Protein AF-A0A5B8M4Q3-F1 (afdb_monomer_lite)

pLDDT: mean 80.79, std 24.82, range [22.48, 98.88]

Secondary structure (DSSP, 8-state):
---EE-TTS--EE-SEEEEGGGBSTTSB--HHHHHHHHHHHHHTT--EEE--TTSTTHHHHHHHHTTT-GGGSEEEEEE-S--SS-TTSSSS-HHHHHHHHHHHHHHHT-S-EEEEEESS--TTS-HHHHHHHHHHHHHTTSEEEEEEES--HHHHHHHHHHHHHHTPPPP-EEE-B-BTTB-GGGGTHHHHHHHTT-EEEEB-TTGGGGGGTTS-TTS----GGGGT-GGGG-HHHHHHHHHHHHHHHHTTS-HHHHHHHHHHHSTT--EEEE--SSHHHHHHHHHGGG----HHHHHHHHHHS-TT-BSS--TTS-----TTTS---HHHHHHHHHTS------------------------------------------------------PPP--------PPPP------S-----------SSPPHHHHHHHHHS---EEEEE---TTSPPEEEEE--B--TTS-EEEEEETTSHHHHHHHHHSEEEEEEE-SSS--EEEEEEEEEEEEEEPPHHHHHHHHHHHS-HHHHHHHHHHHTTEEEEEEEEEEEEEEE----

Foldseek 3Di:
DDWDDQFPLNDTFAQAEAEQLQCAPVHAVDLVQLLVLVVVCVVLVGQEYEEEPPSHLSLLSQLVSCVPPVVSHQYEYEFADDDPDDPLCGALALSNLVVRLVVSCVSSVHQAHAEYEHAFHDPVDDLLRSQVSVQVCCVVRRYSAYAYELDDLVVLVVQQVSCVVVVTGHHQEYEYEDWLQAQQCLVGVLVSCVVVRHAYEYEPLCVLVLLQVQLAPPDDHPRPCVVVWCVSVQVLSNVLSVLLQVLQVVVVHGSLLVSSQLQSVPPSHNHYHDHDRGSVSSVNNSVSSPDHDDPVSVVSSCVSPNHNGHSDDIPPRHDPPPPVPPPPCPVVVVVVVVVVDPDDPPDDDDDDDDDDDDDDDDDDDDDDDDDDDDDDDDDDDDDDDDDDDDDDDDDDDDDDDDDDDDDDDDDDDDDPDDPDPPPPPPDQWDDPVRLQVQLQAWFFKWKWFDPDDVDHTDTDTFFWHHDPPDWIKGWAACPDPVNVRLVVRQKIKIKTADPPPRQKIKIFIFGKDWPFWDDLVNQLRRCVNPHDPVCSVVSSVVRGRIIMMTGDTDDMTMGGNDDD

Structure (mmCIF, N/CA/C/O backbone):
data_AF-A0A5B8M4Q3-F1
#
_entry.id   AF-A0A5B8M4Q3-F1
#
loop_
_atom_site.group_PDB
_atom_site.id
_atom_site.type_symbol
_atom_site.label_atom_id
_atom_site.label_alt_id
_atom_site.label_comp_id
_atom_site.label_asym_id
_atom_site.label_entity_id
_atom_site.label_seq_id
_atom_site.pdbx_PDB_ins_code
_atom_site.Cartn_x
_atom_site.Cartn_y
_atom_site.Cartn_z
_atom_site.occupancy
_atom_site.B_iso_or_equiv
_atom_site.auth_seq_id
_atom_site.auth_comp_id
_atom_site.auth_asym_id
_atom_site.auth_atom_id
_atom_site.pdbx_PDB_model_num
ATOM 1 N N . MET A 1 1 ? -19.819 -4.161 -12.638 1.00 85.31 1 MET A N 1
ATOM 2 C CA . MET A 1 1 ? -18.685 -4.210 -11.690 1.00 85.31 1 MET A CA 1
ATOM 3 C C . MET A 1 1 ? -18.584 -5.603 -11.070 1.00 85.31 1 MET A C 1
ATOM 5 O O . MET A 1 1 ? -19.581 -6.086 -10.543 1.00 85.31 1 MET A O 1
ATOM 9 N N . HIS A 1 2 ? -17.414 -6.249 -11.128 1.00 87.12 2 HIS A N 1
ATOM 10 C CA . HIS A 1 2 ? -17.162 -7.549 -10.484 1.00 87.12 2 HIS A CA 1
ATOM 11 C C . HIS A 1 2 ? -16.499 -7.357 -9.116 1.00 87.12 2 HIS A C 1
ATOM 13 O O . HIS A 1 2 ? -15.318 -7.030 -9.044 1.00 87.12 2 HIS A O 1
ATOM 19 N N . TYR A 1 3 ? -17.250 -7.545 -8.030 1.00 96.19 3 TYR A N 1
ATOM 20 C CA . TYR A 1 3 ? -16.726 -7.368 -6.673 1.00 96.19 3 TYR A CA 1
ATOM 21 C C . TYR A 1 3 ? -15.732 -8.469 -6.278 1.00 96.19 3 TYR A C 1
ATOM 23 O O . TYR A 1 3 ? -15.849 -9.619 -6.704 1.00 96.19 3 TYR A O 1
ATOM 31 N N . ARG A 1 4 ? -14.753 -8.101 -5.445 1.00 95.81 4 ARG A N 1
ATOM 32 C CA . ARG A 1 4 ? -13.700 -8.980 -4.926 1.00 95.81 4 ARG A CA 1
ATOM 33 C C . ARG A 1 4 ? -13.726 -8.983 -3.394 1.00 95.81 4 ARG A C 1
ATOM 35 O O . ARG A 1 4 ? -13.969 -7.937 -2.791 1.00 95.81 4 ARG A O 1
ATOM 42 N N . PRO A 1 5 ? -13.431 -10.114 -2.735 1.00 97.38 5 PRO A N 1
ATOM 43 C CA . PRO A 1 5 ? -13.309 -10.139 -1.285 1.00 97.38 5 PRO A CA 1
ATOM 44 C C . PRO A 1 5 ? -12.093 -9.320 -0.832 1.00 97.38 5 PRO A C 1
ATOM 46 O O . PRO A 1 5 ? -10.983 -9.499 -1.336 1.00 97.38 5 PRO A O 1
ATOM 49 N N . LEU A 1 6 ? -12.283 -8.452 0.162 1.00 98.06 6 LEU A N 1
ATOM 50 C CA . LEU A 1 6 ? -11.214 -7.696 0.806 1.00 98.06 6 LEU A CA 1
ATOM 51 C C . LEU A 1 6 ? -10.416 -8.615 1.732 1.00 98.06 6 LEU A C 1
ATOM 53 O O . LEU A 1 6 ? -10.691 -8.728 2.931 1.00 98.06 6 LEU A O 1
ATOM 57 N N . GLY A 1 7 ? -9.460 -9.336 1.147 1.00 95.81 7 GLY A N 1
ATOM 58 C CA . GLY A 1 7 ? -8.745 -10.411 1.826 1.00 95.81 7 GLY A CA 1
ATOM 59 C C . GLY A 1 7 ? -9.714 -11.460 2.370 1.00 95.81 7 GLY A C 1
ATOM 60 O O . GLY A 1 7 ? -10.680 -11.850 1.718 1.00 95.81 7 GLY A O 1
ATOM 61 N N . ARG A 1 8 ? -9.489 -11.898 3.610 1.00 96.38 8 ARG A N 1
ATOM 62 C CA . ARG A 1 8 ? -10.363 -12.849 4.320 1.00 96.38 8 ARG A CA 1
ATOM 63 C C . ARG A 1 8 ? -11.322 -12.184 5.314 1.00 96.38 8 ARG A C 1
ATOM 65 O O . ARG A 1 8 ? -11.705 -12.812 6.296 1.00 96.38 8 ARG A O 1
ATOM 72 N N . THR A 1 9 ? -11.693 -10.923 5.087 1.00 97.12 9 THR A N 1
ATOM 73 C CA . THR A 1 9 ? -12.632 -10.189 5.962 1.00 97.12 9 THR A CA 1
ATOM 74 C C . THR A 1 9 ? -14.098 -10.560 5.733 1.00 97.12 9 THR A C 1
ATOM 76 O O . THR A 1 9 ? -14.918 -10.362 6.622 1.00 97.12 9 THR A O 1
ATOM 79 N N . GLY A 1 10 ? -14.437 -11.077 4.546 1.00 96.69 10 GLY A N 1
ATOM 80 C CA . GLY A 1 10 ? -15.822 -11.280 4.106 1.00 96.69 10 GLY A CA 1
ATOM 81 C C . GLY A 1 10 ? -16.472 -10.039 3.478 1.00 96.69 10 GLY A C 1
ATOM 82 O O . GLY A 1 10 ? -17.532 -10.164 2.871 1.00 96.69 10 GLY A O 1
ATOM 83 N N . ILE A 1 11 ? -15.827 -8.869 3.556 1.00 98.19 11 ILE A N 1
ATOM 84 C CA . ILE A 1 11 ? -16.277 -7.632 2.907 1.00 98.19 11 ILE A CA 1
ATOM 85 C C . ILE A 1 11 ? -16.018 -7.741 1.398 1.00 98.19 11 ILE A C 1
ATOM 87 O O . ILE A 1 11 ? -14.937 -8.166 0.993 1.00 98.19 11 ILE A O 1
ATOM 91 N N . GLN A 1 12 ? -16.989 -7.359 0.568 1.00 98.25 12 GLN A N 1
ATOM 92 C CA . GLN A 1 12 ? -16.860 -7.326 -0.894 1.00 98.25 12 GLN A CA 1
ATOM 93 C C . GLN A 1 12 ? -16.608 -5.891 -1.362 1.00 98.25 12 GLN A C 1
ATOM 95 O O . GLN A 1 12 ? -17.377 -4.993 -1.024 1.00 98.25 12 GLN A O 1
ATOM 100 N N . VAL A 1 13 ? -15.552 -5.675 -2.143 1.00 98.56 13 VAL A N 1
ATOM 101 C CA . VAL A 1 13 ? -15.142 -4.352 -2.636 1.00 98.56 13 VAL A CA 1
ATOM 102 C C . VAL A 1 13 ? -15.021 -4.326 -4.154 1.00 98.56 13 VAL A C 1
ATOM 104 O O . VAL A 1 13 ? -14.720 -5.339 -4.787 1.00 98.56 13 VAL A O 1
ATOM 107 N N . SER A 1 14 ? -15.270 -3.167 -4.754 1.00 98.12 14 SER A N 1
ATOM 108 C CA . SER A 1 14 ? -15.066 -2.941 -6.181 1.00 98.12 14 SER A CA 1
ATOM 109 C C . SER A 1 14 ? -13.566 -2.985 -6.541 1.00 98.12 14 SER A C 1
ATOM 111 O O . SER A 1 14 ? -12.726 -2.545 -5.746 1.00 98.12 14 SER A O 1
ATOM 113 N N . PRO A 1 15 ? -13.194 -3.483 -7.741 1.00 96.38 15 PRO A N 1
ATOM 114 C CA . PRO A 1 15 ? -11.803 -3.506 -8.199 1.00 96.38 15 PRO A CA 1
ATOM 115 C C . PRO A 1 15 ? -11.189 -2.110 -8.264 1.00 96.38 15 PRO A C 1
ATOM 117 O O . PRO A 1 15 ? -10.016 -1.946 -7.965 1.00 96.38 15 PRO A O 1
ATOM 120 N N . PHE A 1 16 ? -11.984 -1.087 -8.572 1.00 97.94 16 PHE A N 1
ATOM 121 C CA . PHE A 1 16 ? -11.589 0.301 -8.369 1.00 97.94 16 PHE A CA 1
ATOM 122 C C . PHE A 1 16 ? -12.276 0.875 -7.141 1.00 97.94 16 PHE A C 1
ATOM 124 O O . PHE A 1 16 ? -13.487 0.733 -6.968 1.00 97.94 16 PHE A O 1
ATOM 131 N N . ALA A 1 17 ? -11.494 1.538 -6.303 1.00 98.19 17 ALA A N 1
ATOM 132 C CA . ALA A 1 17 ? -11.962 2.267 -5.140 1.00 98.19 17 ALA A CA 1
ATOM 133 C C . ALA A 1 17 ? -11.756 3.766 -5.355 1.00 98.19 17 ALA A C 1
ATOM 135 O O . ALA A 1 17 ? -10.753 4.194 -5.928 1.00 98.19 17 ALA A O 1
ATOM 136 N N . LEU A 1 18 ? -12.696 4.574 -4.878 1.00 98.44 18 LEU A N 1
ATOM 137 C CA . LEU A 1 18 ? -12.624 6.024 -4.986 1.00 98.44 18 LEU A CA 1
ATOM 138 C C . LEU A 1 18 ? -11.700 6.582 -3.896 1.00 98.44 18 LEU A C 1
ATOM 140 O O . LEU A 1 18 ? -12.067 6.666 -2.725 1.00 98.44 18 LEU A O 1
ATOM 144 N N . GLY A 1 19 ? -10.489 6.969 -4.289 1.00 97.69 19 GLY A N 1
ATOM 145 C CA . GLY A 1 19 ? -9.523 7.657 -3.442 1.00 97.69 19 GLY A CA 1
ATOM 146 C C . GLY A 1 19 ? -9.844 9.148 -3.334 1.00 97.69 19 GLY A C 1
ATOM 147 O O . GLY A 1 19 ? -9.638 9.920 -4.271 1.00 97.69 19 GLY A O 1
ATOM 148 N N . ALA A 1 20 ? -10.281 9.583 -2.158 1.00 96.56 20 ALA A N 1
ATOM 149 C CA . ALA A 1 20 ? -10.823 10.919 -1.930 1.00 96.56 20 ALA A CA 1
ATOM 150 C C . ALA A 1 20 ? -9.780 11.977 -1.539 1.00 96.56 20 ALA A C 1
ATOM 152 O O . ALA A 1 20 ? -10.148 13.093 -1.183 1.00 96.56 20 ALA A O 1
ATOM 153 N N . MET A 1 21 ? -8.474 11.689 -1.638 1.00 93.94 21 MET A N 1
ATOM 154 C CA . MET A 1 21 ? -7.417 12.683 -1.372 1.00 93.94 21 MET A CA 1
ATOM 155 C C . MET A 1 21 ? -7.628 13.975 -2.183 1.00 93.94 21 MET A C 1
ATOM 157 O O . MET A 1 21 ? -7.319 15.073 -1.718 1.00 93.94 21 MET A O 1
ATOM 161 N N . MET A 1 22 ? -8.138 13.840 -3.412 1.00 92.31 22 MET A N 1
ATOM 162 C CA . MET A 1 22 ? -8.421 14.966 -4.298 1.00 92.31 22 MET A CA 1
ATOM 163 C C . MET A 1 22 ? -9.731 15.686 -3.993 1.00 92.31 22 MET A C 1
ATOM 165 O O . MET A 1 22 ? -9.901 16.779 -4.508 1.00 92.31 22 MET A O 1
ATOM 169 N N . PHE A 1 23 ? -10.607 15.157 -3.145 1.00 95.19 23 PHE A N 1
ATOM 170 C CA . PHE A 1 23 ? -11.773 15.881 -2.637 1.00 95.19 23 PHE A CA 1
ATOM 171 C C . PHE A 1 23 ? -11.344 16.640 -1.393 1.00 95.19 23 PHE A C 1
ATOM 173 O O . PHE A 1 23 ? -11.530 16.177 -0.279 1.00 95.19 23 PHE A O 1
ATOM 180 N N . SER A 1 24 ? -10.616 17.728 -1.591 1.00 91.62 24 SER A N 1
ATOM 181 C CA . SER A 1 24 ? -10.100 18.566 -0.517 1.00 91.62 24 SER A CA 1
ATOM 182 C C . SER A 1 24 ? -9.709 19.930 -1.071 1.00 91.62 24 SER A C 1
ATOM 184 O O . SER A 1 24 ? -9.522 20.111 -2.275 1.00 91.62 24 SER A O 1
ATOM 186 N N . SER A 1 25 ? -9.468 20.871 -0.170 1.00 87.31 25 SER A N 1
ATOM 187 C CA . SER A 1 25 ? -8.842 22.177 -0.400 1.00 87.31 25 SER A CA 1
ATOM 188 C C . SER A 1 25 ? -7.527 22.135 -1.194 1.00 87.31 25 SER A C 1
ATOM 190 O O . SER A 1 25 ? -7.141 23.142 -1.788 1.00 87.31 25 SER A O 1
ATOM 192 N N . PHE A 1 26 ? -6.839 20.990 -1.266 1.00 83.31 26 PHE A N 1
ATOM 193 C CA . PHE A 1 26 ? -5.635 20.821 -2.091 1.00 83.31 26 PHE A CA 1
ATOM 194 C C . PHE A 1 26 ? -5.921 20.317 -3.520 1.00 83.31 26 PHE A C 1
ATOM 196 O O . PHE A 1 26 ? -5.015 20.307 -4.361 1.00 83.31 26 PHE A O 1
ATOM 203 N N . GLY A 1 27 ? -7.149 19.874 -3.797 1.00 87.56 27 GLY A N 1
ATOM 204 C CA . GLY A 1 27 ? -7.602 19.314 -5.069 1.00 87.56 27 GLY A CA 1
ATOM 205 C C . GLY A 1 27 ? -8.865 20.011 -5.574 1.00 87.56 27 GLY A C 1
ATOM 206 O O . GLY A 1 27 ? -8.798 21.152 -6.027 1.00 87.56 27 GLY A O 1
ATOM 207 N N . ASN A 1 28 ? -9.982 19.291 -5.549 1.00 90.50 28 ASN A N 1
ATOM 208 C CA . ASN A 1 28 ? -11.327 19.779 -5.793 1.00 90.50 28 ASN A CA 1
ATOM 209 C C . ASN A 1 28 ? -12.022 20.055 -4.452 1.00 90.50 28 ASN A C 1
ATOM 211 O O . ASN A 1 28 ? -12.297 19.132 -3.685 1.00 90.50 28 ASN A O 1
ATOM 215 N N . SER A 1 29 ? -12.288 21.331 -4.188 1.00 92.38 29 SER A N 1
ATOM 216 C CA . SER A 1 29 ? -12.971 21.809 -2.986 1.00 92.38 29 SER A CA 1
ATOM 217 C C . SER A 1 29 ? -14.429 22.211 -3.237 1.00 92.38 29 SER A C 1
ATOM 219 O O . SER A 1 29 ? -15.058 22.784 -2.350 1.00 92.38 29 SER A O 1
ATOM 221 N N . ASP A 1 30 ? -14.965 21.975 -4.439 1.00 96.56 30 ASP A N 1
ATOM 222 C CA . ASP A 1 30 ? -16.372 22.222 -4.760 1.00 96.56 30 ASP A CA 1
ATOM 223 C C . ASP A 1 30 ? -17.224 21.061 -4.229 1.00 96.56 30 ASP A C 1
ATOM 225 O O . ASP A 1 30 ? -17.175 19.939 -4.735 1.00 96.56 30 ASP A O 1
ATOM 229 N N . GLN A 1 31 ? -18.011 21.327 -3.184 1.00 97.44 31 GLN A N 1
ATOM 230 C CA . GLN A 1 31 ? -18.857 20.309 -2.565 1.00 97.44 31 GLN A CA 1
ATOM 231 C C . GLN A 1 31 ? -19.912 19.750 -3.525 1.00 97.44 31 GLN A C 1
ATOM 233 O O . GLN A 1 31 ? -20.200 18.556 -3.457 1.00 97.44 31 GLN A O 1
ATOM 238 N N . ASP A 1 32 ? -20.494 20.573 -4.397 1.00 98.00 32 ASP A N 1
ATOM 239 C CA . ASP A 1 32 ? -21.552 20.120 -5.300 1.00 98.00 32 ASP A CA 1
ATOM 240 C C . ASP A 1 32 ? -20.970 19.235 -6.403 1.00 98.00 32 ASP A C 1
ATOM 242 O O . ASP A 1 32 ? -21.596 18.251 -6.802 1.00 98.00 32 ASP A O 1
ATOM 246 N N . GLU A 1 33 ? -19.762 19.544 -6.884 1.00 97.69 33 GLU A N 1
ATOM 247 C CA . GLU A 1 33 ? -19.050 18.655 -7.805 1.00 97.69 33 GLU A CA 1
ATOM 248 C C . GLU A 1 33 ? -18.642 17.346 -7.127 1.00 97.69 33 GLU A C 1
ATOM 250 O O . GLU A 1 33 ? -18.892 16.281 -7.690 1.00 97.69 33 GLU A O 1
ATOM 255 N N . VAL A 1 34 ? -18.106 17.399 -5.903 1.00 97.75 34 VAL A N 1
ATOM 256 C CA . VAL A 1 34 ? -17.767 16.190 -5.137 1.00 97.75 34 VAL A CA 1
ATOM 257 C C . VAL A 1 34 ? -18.995 15.310 -4.906 1.00 97.75 34 VAL A C 1
ATOM 259 O O . VAL A 1 34 ? -18.900 14.102 -5.109 1.00 97.75 34 VAL A O 1
ATOM 262 N N . ASN A 1 35 ? -20.152 15.888 -4.562 1.00 98.19 35 ASN A N 1
ATOM 263 C CA . ASN A 1 35 ? -21.404 15.137 -4.430 1.00 98.19 35 ASN A CA 1
ATOM 264 C C . ASN A 1 35 ? -21.736 14.393 -5.731 1.00 98.19 35 ASN A C 1
ATOM 266 O O . ASN A 1 35 ? -21.883 13.175 -5.715 1.00 98.19 35 ASN A O 1
ATOM 270 N N . ARG A 1 36 ? -21.746 15.103 -6.871 1.00 98.25 36 ARG A N 1
ATOM 271 C CA . ARG A 1 36 ? -22.023 14.492 -8.182 1.00 98.25 36 ARG A CA 1
ATOM 272 C C . ARG A 1 36 ? -21.021 13.395 -8.536 1.00 98.25 36 ARG A C 1
ATOM 274 O O . ARG A 1 36 ? -21.410 12.380 -9.101 1.00 98.25 3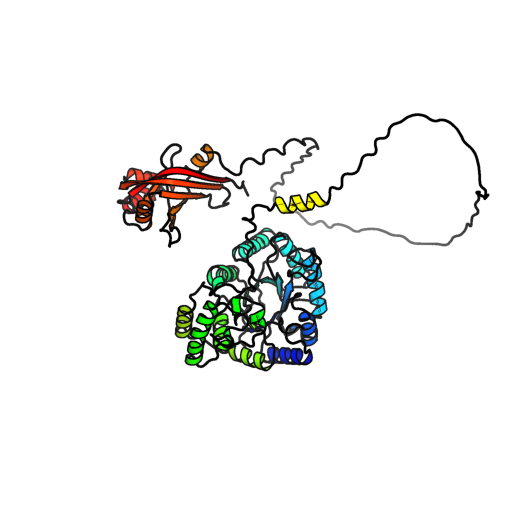6 ARG A O 1
ATOM 281 N N . MET A 1 37 ? -19.736 13.589 -8.240 1.00 98.44 37 MET A N 1
ATOM 282 C CA . MET A 1 37 ? -18.696 12.592 -8.511 1.00 98.44 37 MET A CA 1
ATOM 283 C C . MET A 1 37 ? -18.855 11.343 -7.636 1.00 98.44 37 MET A C 1
ATOM 285 O O . MET A 1 37 ? -18.668 10.231 -8.126 1.00 98.44 37 MET A O 1
ATOM 289 N N . VAL A 1 38 ? -19.216 11.503 -6.360 1.00 98.31 38 VAL A N 1
ATOM 290 C CA . VAL A 1 38 ? -19.520 10.375 -5.467 1.00 98.31 38 VAL A CA 1
ATOM 291 C C . VAL A 1 38 ? -20.762 9.628 -5.955 1.00 98.31 38 VAL A C 1
ATOM 293 O O . VAL A 1 38 ? -20.708 8.405 -6.074 1.00 98.31 38 VAL A O 1
ATOM 296 N N . ASP A 1 39 ? -21.830 10.343 -6.320 1.00 98.06 39 ASP A N 1
ATOM 297 C CA . ASP A 1 39 ? -23.043 9.744 -6.889 1.00 98.06 39 ASP A CA 1
ATOM 298 C C . ASP A 1 39 ? -22.719 8.936 -8.149 1.00 98.06 39 ASP A C 1
ATOM 300 O O . ASP A 1 39 ? -23.020 7.745 -8.220 1.00 98.06 39 ASP A O 1
ATOM 304 N N . ARG A 1 40 ? -21.999 9.545 -9.097 1.00 98.12 40 ARG A N 1
ATOM 305 C CA . ARG A 1 40 ? -21.590 8.903 -10.350 1.00 98.12 40 ARG A CA 1
ATOM 306 C C . ARG A 1 40 ? -20.739 7.650 -10.125 1.00 98.12 40 ARG A C 1
ATOM 308 O O . ARG A 1 40 ? -20.904 6.663 -10.845 1.00 98.12 40 ARG A O 1
ATOM 315 N N . ALA A 1 41 ? -19.822 7.680 -9.155 1.00 98.06 41 ALA A N 1
ATOM 316 C CA . ALA A 1 41 ? -18.989 6.532 -8.807 1.00 98.06 41 ALA A CA 1
ATOM 317 C C . ALA A 1 41 ? -19.834 5.373 -8.255 1.00 98.06 41 ALA A C 1
ATOM 319 O O . ALA A 1 41 ? -19.660 4.231 -8.688 1.00 98.06 41 ALA A O 1
ATOM 320 N N . ILE A 1 42 ? -20.779 5.666 -7.354 1.00 97.75 42 ILE A N 1
ATOM 321 C CA . ILE A 1 42 ? -21.696 4.664 -6.795 1.00 97.75 42 ILE A CA 1
ATOM 322 C C . ILE A 1 42 ? -22.612 4.098 -7.886 1.00 97.75 42 ILE A C 1
ATOM 324 O O . ILE A 1 42 ? -22.763 2.882 -7.986 1.00 97.75 42 ILE A O 1
ATOM 328 N N . GLU A 1 43 ? -23.156 4.946 -8.763 1.00 97.25 43 GLU A N 1
ATOM 329 C CA . GLU A 1 43 ? -23.955 4.527 -9.925 1.00 97.25 43 GLU A CA 1
ATOM 330 C C . GLU A 1 43 ? -23.174 3.607 -10.877 1.00 97.25 43 GLU A C 1
ATOM 332 O O . GLU A 1 43 ? -23.742 2.684 -11.459 1.00 97.25 43 GLU A O 1
ATOM 337 N N . ALA A 1 44 ? -21.858 3.807 -11.008 1.00 97.25 44 ALA A N 1
ATOM 338 C CA . ALA A 1 44 ? -20.975 2.924 -11.774 1.00 97.25 44 ALA A CA 1
ATOM 339 C C . ALA A 1 44 ? -20.673 1.585 -11.071 1.00 97.25 44 ALA A C 1
ATOM 341 O O . ALA A 1 44 ? -20.019 0.711 -11.644 1.00 97.25 44 ALA A O 1
ATOM 342 N N . GLY A 1 45 ? -21.119 1.413 -9.826 1.00 97.25 45 GLY A N 1
ATOM 343 C CA . GLY A 1 45 ? -20.892 0.225 -9.011 1.00 97.25 45 GLY A CA 1
ATOM 344 C C . GLY A 1 45 ? -19.641 0.280 -8.132 1.00 97.25 45 GLY A C 1
ATOM 345 O O . GLY A 1 45 ? -19.295 -0.748 -7.541 1.00 97.25 45 GLY A O 1
ATOM 346 N N . ILE A 1 46 ? -18.959 1.429 -8.009 1.00 98.12 46 ILE A N 1
ATOM 347 C CA . ILE A 1 46 ? -17.931 1.596 -6.971 1.00 98.12 46 ILE A CA 1
ATOM 348 C C . ILE A 1 46 ? -18.625 1.588 -5.615 1.00 98.12 46 ILE A C 1
ATOM 350 O O . ILE A 1 46 ? -19.455 2.443 -5.326 1.00 98.12 46 ILE A O 1
ATOM 354 N N . ASN A 1 47 ? -18.238 0.645 -4.762 1.00 98.12 47 ASN A N 1
ATOM 355 C CA . ASN A 1 47 ? -18.715 0.593 -3.385 1.00 98.12 47 ASN A CA 1
ATOM 356 C C . ASN A 1 47 ? -17.601 0.863 -2.374 1.00 98.12 47 ASN A C 1
ATOM 358 O O . ASN A 1 47 ? -17.879 0.863 -1.187 1.00 98.12 47 ASN A O 1
ATOM 362 N N . PHE A 1 48 ? -16.351 1.059 -2.797 1.00 98.69 48 PHE A N 1
ATOM 363 C CA . PHE A 1 48 ? -15.227 1.229 -1.882 1.00 98.69 48 PHE A CA 1
ATOM 364 C C . PHE A 1 48 ? -14.661 2.646 -1.962 1.00 98.69 48 PHE A C 1
ATOM 366 O O . PHE A 1 48 ? -14.222 3.075 -3.028 1.00 98.69 48 PHE A O 1
ATOM 373 N N . ILE A 1 49 ? -14.668 3.371 -0.841 1.00 98.75 49 ILE A N 1
ATOM 374 C CA . ILE A 1 49 ? -14.187 4.756 -0.748 1.00 98.75 49 ILE A CA 1
ATOM 375 C C . ILE A 1 49 ? -13.084 4.844 0.307 1.00 98.75 49 ILE A C 1
ATOM 377 O O . ILE A 1 49 ? -13.248 4.371 1.431 1.00 98.75 49 ILE A O 1
ATOM 381 N N . ASP A 1 50 ? -11.967 5.474 -0.050 1.00 98.75 50 ASP A N 1
ATOM 382 C CA . ASP A 1 50 ? -10.785 5.619 0.798 1.00 98.75 50 ASP A CA 1
ATOM 383 C C . ASP A 1 50 ? -10.435 7.101 1.018 1.00 98.75 50 ASP A C 1
ATOM 385 O O . ASP A 1 50 ? -10.304 7.883 0.076 1.00 98.75 50 ASP A O 1
ATOM 389 N N . THR A 1 51 ? -10.264 7.495 2.281 1.00 98.56 51 THR A N 1
ATOM 390 C CA . THR A 1 51 ? -9.822 8.839 2.691 1.00 98.56 51 THR A CA 1
ATOM 391 C C . THR A 1 51 ? -8.802 8.759 3.834 1.00 98.56 51 THR A C 1
ATOM 393 O O . THR A 1 51 ? -8.257 7.687 4.097 1.00 98.56 51 THR A O 1
ATOM 396 N N . ALA A 1 52 ? -8.443 9.876 4.465 1.00 98.38 52 ALA A N 1
ATOM 397 C CA . ALA A 1 52 ? -7.587 9.923 5.647 1.00 98.38 52 ALA A CA 1
ATOM 398 C C . ALA A 1 52 ? -7.790 11.224 6.433 1.00 98.38 52 ALA A C 1
ATOM 400 O O . ALA A 1 52 ? -8.052 12.275 5.845 1.00 98.38 52 ALA A O 1
ATOM 401 N N . ASP A 1 53 ? -7.505 11.178 7.733 1.00 96.75 53 ASP A N 1
ATOM 402 C CA . ASP A 1 53 ? -7.499 12.347 8.619 1.00 96.75 53 ASP A CA 1
ATOM 403 C C . ASP A 1 53 ? -6.550 13.472 8.156 1.00 96.75 53 ASP A C 1
ATOM 405 O O . ASP A 1 53 ? -6.790 14.653 8.397 1.00 96.75 53 ASP A O 1
ATOM 409 N N . ALA A 1 54 ? -5.476 13.104 7.460 1.00 95.62 54 ALA A N 1
ATOM 410 C CA . ALA A 1 54 ? -4.475 14.015 6.922 1.00 95.62 54 ALA A CA 1
ATOM 411 C C . ALA A 1 54 ? -4.814 14.590 5.537 1.00 95.62 54 ALA A C 1
ATOM 413 O O . ALA A 1 54 ? -4.026 15.373 5.002 1.00 95.62 54 ALA A O 1
ATOM 414 N N . TYR A 1 55 ? -5.940 14.218 4.922 1.00 95.00 55 TYR A N 1
ATOM 415 C CA . TYR A 1 55 ? -6.337 14.706 3.594 1.00 95.00 55 TYR A CA 1
ATOM 416 C C . TYR A 1 55 ? -7.154 16.001 3.669 1.00 95.00 55 TYR A C 1
ATOM 418 O O . TYR A 1 55 ? -8.217 16.114 3.063 1.00 95.00 55 TYR A O 1
ATOM 426 N N . GLY A 1 56 ? -6.648 16.996 4.402 1.00 91.94 56 GLY A N 1
ATOM 427 C CA . GLY A 1 56 ? -7.330 18.281 4.572 1.00 91.94 56 GLY A CA 1
ATOM 428 C C . GLY A 1 56 ? -8.758 18.099 5.094 1.00 91.94 56 GLY A C 1
ATOM 429 O O . GLY A 1 56 ? -8.976 17.467 6.121 1.00 91.94 56 GLY A O 1
ATOM 430 N N . ASP A 1 57 ? -9.724 18.637 4.359 1.00 95.56 57 ASP A N 1
ATOM 431 C CA . ASP A 1 57 ? -11.167 18.601 4.616 1.00 95.56 57 ASP A CA 1
ATOM 432 C C . ASP A 1 57 ? -11.907 17.439 3.917 1.00 95.56 57 ASP A C 1
ATOM 434 O O . ASP A 1 57 ? -13.138 17.399 3.912 1.00 95.56 57 ASP A O 1
ATOM 438 N N . SER A 1 58 ? -11.183 16.452 3.373 1.00 97.31 58 SER A N 1
ATOM 439 C CA . SER A 1 58 ? -11.761 15.330 2.613 1.00 97.31 58 SER A CA 1
ATOM 440 C C . SER A 1 58 ? -12.805 14.518 3.371 1.00 97.31 58 SER A C 1
ATOM 442 O O . SER A 1 58 ? -13.868 14.213 2.830 1.00 97.31 58 SER A O 1
ATOM 444 N N . GLU A 1 59 ? -12.556 14.215 4.645 1.00 98.44 59 GLU A N 1
ATOM 445 C CA . GLU A 1 59 ? -13.522 13.491 5.475 1.00 98.44 59 GLU A CA 1
ATOM 446 C C . GLU A 1 59 ? -14.823 14.276 5.683 1.00 98.44 59 GLU A C 1
ATOM 448 O O . GLU A 1 59 ? -15.897 13.685 5.720 1.00 98.44 59 GLU A O 1
ATOM 453 N N . GLU A 1 60 ? -14.760 15.606 5.777 1.00 98.50 60 GLU A N 1
ATOM 454 C CA . GLU A 1 60 ? -15.962 16.434 5.917 1.00 98.50 60 GLU A CA 1
ATOM 455 C C . GLU A 1 60 ? -16.758 16.491 4.613 1.00 98.50 60 GLU A C 1
ATOM 457 O O . GLU A 1 60 ? -17.991 16.441 4.633 1.00 98.50 60 GLU A O 1
ATOM 462 N N . MET A 1 61 ? -16.061 16.585 3.477 1.00 98.31 61 MET A N 1
ATOM 463 C CA . MET A 1 61 ? -16.694 16.586 2.160 1.00 98.31 61 MET A CA 1
ATOM 464 C C . MET A 1 61 ? -17.382 15.252 1.867 1.00 98.31 61 MET A C 1
ATOM 466 O O . MET A 1 61 ? -18.536 15.250 1.432 1.00 98.31 61 MET A O 1
ATOM 470 N N . LEU A 1 62 ? -16.718 14.131 2.168 1.00 98.25 62 LEU A N 1
ATOM 471 C CA . LEU A 1 62 ? -17.306 12.797 2.043 1.00 98.25 62 LEU A CA 1
ATOM 472 C C . LEU A 1 62 ? -18.458 12.572 3.021 1.00 98.25 62 LEU A C 1
ATOM 474 O O . LEU A 1 62 ? -19.471 12.006 2.625 1.00 98.25 62 LEU A O 1
ATOM 478 N N . GLY A 1 63 ? -18.346 13.037 4.269 1.00 98.31 63 GLY A N 1
ATOM 479 C CA . GLY A 1 63 ? -19.436 12.930 5.240 1.00 98.31 63 GLY A CA 1
ATOM 480 C C . GLY A 1 63 ? -20.717 13.615 4.757 1.00 98.31 63 GLY A C 1
ATOM 481 O O . GLY A 1 63 ? -21.814 13.091 4.942 1.00 98.31 63 GLY A O 1
ATOM 482 N N . ARG A 1 64 ? -20.587 14.758 4.068 1.00 98.31 64 ARG A N 1
ATOM 483 C CA . ARG A 1 64 ? -21.719 15.433 3.414 1.00 98.31 64 ARG A CA 1
ATOM 484 C C . ARG A 1 64 ? -22.235 14.663 2.195 1.00 98.31 64 ARG A C 1
ATOM 486 O O . ARG A 1 64 ? -23.448 14.522 2.071 1.00 98.31 64 ARG A O 1
ATOM 493 N N . ALA A 1 65 ? -21.343 14.152 1.347 1.00 98.06 65 ALA A N 1
ATOM 494 C CA . ALA A 1 65 ? -21.709 13.423 0.130 1.00 98.06 65 ALA A CA 1
ATOM 495 C C . ALA A 1 65 ? -22.401 12.074 0.413 1.00 98.06 65 ALA A C 1
ATOM 497 O O . ALA A 1 65 ? -23.293 11.671 -0.321 1.00 98.06 65 ALA A O 1
ATOM 498 N N . LEU A 1 66 ? -22.034 11.390 1.501 1.00 98.19 66 LEU A N 1
ATOM 499 C CA . LEU A 1 66 ? -22.572 10.073 1.875 1.00 98.19 66 LEU A CA 1
ATOM 500 C C . LEU A 1 66 ? -23.774 10.141 2.828 1.00 98.19 66 LEU A C 1
ATOM 502 O O . LEU A 1 66 ? -24.257 9.110 3.313 1.00 98.19 66 LEU A O 1
ATOM 506 N N . LYS A 1 67 ? -24.267 11.344 3.136 1.00 96.56 67 LYS A N 1
ATOM 507 C CA . LYS A 1 67 ? -25.346 11.534 4.105 1.00 96.56 67 LYS A CA 1
ATOM 508 C C . LYS A 1 67 ? -26.603 10.768 3.683 1.00 96.56 67 LYS A C 1
ATOM 510 O O . LYS A 1 67 ? -27.187 11.028 2.638 1.00 96.56 67 LYS A O 1
ATOM 515 N N . GLY A 1 68 ? -27.050 9.853 4.545 1.00 94.94 68 GLY A N 1
ATOM 516 C CA . GLY A 1 68 ? -28.232 9.015 4.309 1.00 94.94 68 GLY A CA 1
ATOM 517 C C . GLY A 1 68 ? -27.983 7.763 3.462 1.00 94.94 68 GLY A C 1
ATOM 518 O O . GLY A 1 68 ? -28.924 7.008 3.252 1.00 94.94 68 GLY A O 1
ATOM 519 N N . ARG A 1 69 ? -26.744 7.523 3.011 1.00 95.31 69 ARG A N 1
ATOM 520 C CA . ARG A 1 69 ? -26.363 6.391 2.142 1.00 95.31 69 ARG A CA 1
ATOM 521 C C . ARG A 1 69 ? -25.095 5.670 2.618 1.00 95.31 69 ARG A C 1
ATOM 523 O O . ARG A 1 69 ? -24.431 4.980 1.854 1.00 95.31 69 ARG A O 1
ATOM 530 N N . ARG A 1 70 ? -24.740 5.827 3.900 1.00 96.31 70 ARG A N 1
ATOM 531 C CA . ARG A 1 70 ? -23.539 5.235 4.519 1.00 96.31 70 ARG A CA 1
ATOM 532 C C . ARG A 1 70 ? -23.428 3.725 4.286 1.00 96.31 70 ARG A C 1
ATOM 534 O O . ARG A 1 70 ? -22.321 3.243 4.072 1.00 96.31 70 ARG A O 1
ATOM 541 N N . ASP A 1 71 ? -24.549 3.012 4.328 1.00 95.56 71 ASP A N 1
ATOM 542 C CA . ASP A 1 71 ? -24.592 1.548 4.222 1.00 95.56 71 ASP A CA 1
ATOM 543 C C . ASP A 1 71 ? -24.394 1.032 2.784 1.00 95.56 71 ASP A C 1
ATOM 545 O O . ASP A 1 71 ? -24.234 -0.167 2.575 1.00 95.56 71 ASP A O 1
ATOM 549 N N . GLU A 1 72 ? -24.380 1.918 1.783 1.00 95.81 72 GLU A N 1
ATOM 550 C CA . GLU A 1 72 ? -24.136 1.546 0.383 1.00 95.81 72 GLU A CA 1
ATOM 551 C C . GLU A 1 72 ? -22.645 1.386 0.060 1.00 95.81 72 GLU A C 1
ATOM 553 O O . GLU A 1 72 ? -22.291 0.835 -0.984 1.00 95.81 72 GLU A O 1
ATOM 558 N N . VAL A 1 73 ? -21.762 1.863 0.944 1.00 98.31 73 VAL A N 1
ATOM 559 C CA . VAL A 1 73 ? -20.319 1.897 0.705 1.00 98.31 73 VAL A CA 1
ATOM 560 C C . VAL A 1 73 ? -19.533 1.228 1.827 1.00 98.31 73 VAL A C 1
ATOM 562 O O . VAL A 1 73 ? -19.846 1.343 3.007 1.00 98.31 73 VAL A O 1
ATOM 565 N N . VAL A 1 74 ? -18.444 0.578 1.440 1.00 98.81 74 VAL A N 1
ATOM 566 C CA . VAL A 1 74 ? -17.313 0.239 2.292 1.00 98.81 74 VAL A CA 1
ATOM 567 C C . VAL A 1 74 ? -16.481 1.509 2.458 1.00 98.81 74 VAL A C 1
ATOM 569 O O . VAL A 1 74 ? -15.921 2.024 1.488 1.00 98.81 74 VAL A O 1
ATOM 572 N N . LEU A 1 75 ? -16.400 2.032 3.679 1.00 98.81 75 LEU A N 1
ATOM 573 C CA . LEU A 1 75 ? -15.704 3.282 3.977 1.00 98.81 75 LEU A CA 1
ATOM 574 C C . LEU A 1 75 ? -14.398 3.028 4.734 1.00 98.81 75 LEU A C 1
ATOM 576 O O . LEU A 1 75 ? -14.400 2.515 5.859 1.00 98.81 75 LEU A O 1
ATOM 580 N N . ALA A 1 76 ? -13.285 3.430 4.119 1.00 98.88 76 ALA A N 1
ATOM 581 C CA . ALA A 1 76 ? -11.953 3.381 4.702 1.00 98.88 76 ALA A CA 1
ATOM 582 C C . ALA A 1 76 ? -11.430 4.771 5.079 1.00 98.88 76 ALA A C 1
ATOM 584 O O . ALA A 1 76 ? -11.496 5.711 4.286 1.00 98.88 76 ALA A O 1
ATOM 585 N N . SER A 1 77 ? -10.817 4.877 6.259 1.00 98.81 77 SER A N 1
ATOM 586 C CA . SER A 1 77 ? -9.984 6.032 6.619 1.00 98.81 77 SER A CA 1
ATOM 587 C C . SER A 1 77 ? -8.661 5.598 7.259 1.00 98.81 77 SER A C 1
ATOM 589 O O . SER A 1 77 ? -8.414 4.406 7.482 1.00 98.81 77 SER A O 1
ATOM 591 N N . LYS A 1 78 ? -7.772 6.561 7.513 1.00 98.75 78 LYS A N 1
ATOM 592 C CA . LYS A 1 78 ? -6.422 6.346 8.030 1.00 98.75 78 LYS A CA 1
ATOM 593 C C . LYS A 1 78 ? -6.050 7.352 9.108 1.00 98.75 78 LYS A C 1
ATOM 595 O O . LYS A 1 78 ? -6.577 8.459 9.128 1.00 98.75 78 LYS A O 1
ATOM 600 N N . PHE A 1 79 ? -5.068 6.964 9.917 1.00 98.38 79 PHE A N 1
ATOM 601 C CA . PHE A 1 79 ? -4.434 7.785 10.952 1.00 98.38 79 PHE A CA 1
ATOM 602 C C . PHE A 1 79 ? -2.906 7.643 10.925 1.00 98.38 79 PHE A C 1
ATOM 604 O O . PHE A 1 79 ? -2.373 6.855 10.156 1.00 98.38 79 PHE A O 1
ATOM 611 N N . ALA A 1 80 ? -2.204 8.342 11.819 1.00 96.50 80 ALA A N 1
ATOM 612 C CA . ALA A 1 80 ? -0.757 8.270 12.106 1.00 96.50 80 ALA A CA 1
ATOM 613 C C . ALA A 1 80 ? 0.134 9.310 11.411 1.00 96.50 80 ALA A C 1
ATOM 615 O O . ALA A 1 80 ? 1.248 9.551 11.883 1.00 96.50 80 ALA A O 1
ATOM 616 N N . ARG A 1 81 ? -0.331 9.990 10.357 1.00 94.56 81 ARG A N 1
ATOM 617 C CA . ARG A 1 81 ? 0.377 11.185 9.867 1.00 94.56 81 ARG A CA 1
ATOM 618 C C . ARG A 1 81 ? 0.281 12.317 10.895 1.00 94.56 81 ARG A C 1
ATOM 620 O O . ARG A 1 81 ? -0.655 12.365 11.685 1.00 94.56 81 ARG A O 1
ATOM 627 N N . GLN A 1 82 ? 1.265 13.213 10.879 1.00 94.25 82 GLN A N 1
ATOM 628 C CA . GLN A 1 82 ? 1.297 14.380 11.759 1.00 94.25 82 GLN A CA 1
ATOM 629 C C . GLN A 1 82 ? 0.188 15.370 11.398 1.00 94.25 82 GLN A C 1
ATOM 631 O O . GLN A 1 82 ? 0.155 15.865 10.271 1.00 94.25 82 GLN A O 1
ATOM 636 N N . LEU A 1 83 ? -0.674 15.681 12.370 1.00 93.56 83 LEU A N 1
ATOM 637 C CA . LEU A 1 83 ? -1.695 16.722 12.274 1.00 93.56 83 LEU A CA 1
ATOM 638 C C . LEU A 1 83 ? -1.352 17.902 13.190 1.00 93.56 83 LEU A C 1
ATOM 640 O O . LEU A 1 83 ? -1.336 17.781 14.415 1.00 93.56 83 LEU A O 1
ATOM 644 N N . GLY A 1 84 ? -1.116 19.068 12.589 1.00 91.88 84 GLY A N 1
ATOM 645 C CA . GLY A 1 84 ? -0.682 20.267 13.311 1.00 91.88 84 GLY A CA 1
ATOM 646 C C . GLY A 1 84 ? 0.687 20.091 13.976 1.00 91.88 84 GLY A C 1
ATOM 647 O O . GLY A 1 84 ? 1.469 19.228 13.581 1.00 91.88 84 GLY A O 1
ATOM 648 N N . ASP A 1 85 ? 0.959 20.893 15.006 1.00 93.81 85 ASP A N 1
ATOM 649 C CA . ASP A 1 85 ? 2.283 20.961 15.646 1.00 93.81 85 ASP A CA 1
ATOM 650 C C . ASP A 1 85 ? 2.402 20.129 16.938 1.00 93.81 85 ASP A C 1
ATOM 652 O O . ASP A 1 85 ? 3.488 20.035 17.515 1.00 93.81 85 ASP A O 1
ATOM 656 N N . ASP A 1 86 ? 1.308 19.526 17.427 1.00 94.00 86 ASP A N 1
ATOM 657 C CA . ASP A 1 86 ? 1.350 18.719 18.654 1.00 94.00 86 ASP A CA 1
ATOM 658 C C . ASP A 1 86 ? 2.077 17.391 18.383 1.00 94.00 86 ASP A C 1
ATOM 660 O O . ASP A 1 86 ? 1.629 16.601 17.546 1.00 94.00 86 ASP A O 1
ATOM 664 N N . PRO A 1 87 ? 3.167 17.076 19.104 1.00 92.75 87 PRO A N 1
ATOM 665 C CA . PRO A 1 87 ? 3.930 15.853 18.880 1.00 92.75 87 PRO A CA 1
ATOM 666 C C . PRO A 1 87 ? 3.137 14.562 19.137 1.00 92.75 87 PRO A C 1
ATOM 668 O O . PRO A 1 87 ? 3.595 13.502 18.717 1.00 92.75 87 PRO A O 1
ATOM 671 N N . ASN A 1 88 ? 1.982 14.632 19.806 1.00 95.31 88 ASN A N 1
ATOM 672 C CA . ASN A 1 88 ? 1.092 13.505 20.085 1.00 95.31 88 ASN A CA 1
ATOM 673 C C . ASN A 1 88 ? -0.062 13.377 19.082 1.00 95.31 88 ASN A C 1
ATOM 675 O O . ASN A 1 88 ? -0.887 12.478 19.234 1.00 95.31 88 ASN A O 1
ATOM 679 N N . HIS A 1 89 ? -0.156 14.263 18.089 1.00 95.81 89 HIS A N 1
ATOM 680 C CA . HIS A 1 89 ? -1.142 14.175 17.010 1.00 95.81 89 HIS A CA 1
ATOM 681 C C . HIS A 1 89 ? -0.565 13.436 15.792 1.00 95.81 89 HIS A C 1
ATOM 683 O O . HIS A 1 89 ? -0.578 13.940 14.671 1.00 95.81 89 HIS A O 1
ATOM 689 N N . GLN A 1 90 ? 0.023 12.261 16.040 1.00 95.94 90 GLN A N 1
ATOM 690 C CA . GLN A 1 90 ? 0.676 11.404 15.046 1.00 95.94 90 GLN A CA 1
ATOM 691 C C . GLN A 1 90 ? 0.912 9.985 15.587 1.00 95.94 90 GLN A C 1
ATOM 693 O O . GLN A 1 90 ? 0.789 9.727 16.787 1.00 95.94 90 GLN A O 1
ATOM 698 N N . GLY A 1 91 ? 1.374 9.096 14.708 1.00 95.44 91 GLY A N 1
ATOM 699 C CA . GLY A 1 91 ? 1.918 7.789 15.068 1.00 95.44 91 GLY A CA 1
ATOM 700 C C . GLY A 1 91 ? 0.883 6.744 15.486 1.00 95.44 91 GLY A C 1
ATOM 701 O O . GLY A 1 91 ? -0.324 6.914 15.308 1.00 95.44 91 GLY A O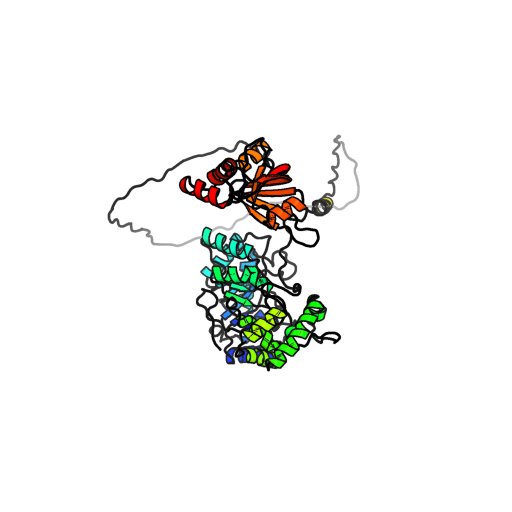 1
ATOM 702 N N . GLY A 1 92 ? 1.397 5.641 16.032 1.00 96.69 92 GLY A N 1
ATOM 703 C CA . GLY A 1 92 ? 0.653 4.437 16.409 1.00 96.69 92 GLY A CA 1
ATOM 704 C C . GLY A 1 92 ? 0.238 4.380 17.878 1.00 96.69 92 GLY A C 1
ATOM 705 O O . GLY A 1 92 ? -0.199 3.331 18.347 1.00 96.69 92 GLY A O 1
ATOM 706 N N . SER A 1 93 ? 0.400 5.469 18.634 1.00 97.62 93 SER A N 1
ATOM 707 C CA . SER A 1 93 ? 0.078 5.472 20.065 1.00 97.62 93 SER A CA 1
ATOM 708 C C . SER A 1 93 ? -1.424 5.330 20.308 1.00 97.62 93 SER A C 1
ATOM 710 O O . SER A 1 93 ? -2.241 5.959 19.627 1.00 97.62 93 SER A O 1
ATOM 712 N N . ARG A 1 94 ? -1.809 4.586 21.351 1.00 98.31 94 ARG A N 1
ATOM 713 C CA . ARG A 1 94 ? -3.213 4.465 21.772 1.00 98.31 94 ARG A CA 1
ATOM 714 C C . ARG A 1 94 ? -3.883 5.818 21.993 1.00 98.31 94 ARG A C 1
ATOM 716 O O . ARG A 1 94 ? -5.035 6.003 21.607 1.00 98.31 94 ARG A O 1
ATOM 723 N N . ARG A 1 95 ? -3.158 6.775 22.589 1.00 97.56 95 ARG A N 1
ATOM 724 C CA . ARG A 1 95 ? -3.635 8.150 22.809 1.00 97.56 95 ARG A CA 1
ATOM 725 C C . ARG A 1 95 ? -4.122 8.774 21.504 1.00 97.56 95 ARG A C 1
ATOM 727 O O . ARG A 1 95 ? -5.222 9.330 21.469 1.00 97.56 95 ARG A O 1
ATOM 734 N N . TRP A 1 96 ? -3.303 8.694 20.457 1.00 98.06 96 TRP A N 1
ATOM 735 C CA . TRP A 1 96 ? -3.651 9.287 19.177 1.00 98.06 96 TRP A CA 1
ATOM 736 C C . TRP A 1 96 ? -4.726 8.487 18.456 1.00 98.06 96 TRP A C 1
ATOM 738 O O . TRP A 1 96 ? -5.722 9.076 18.062 1.00 98.06 96 TRP A O 1
ATOM 748 N N . ILE A 1 97 ? -4.595 7.160 18.376 1.00 98.69 97 ILE A N 1
ATOM 749 C CA . ILE A 1 97 ? -5.557 6.270 17.703 1.00 98.69 97 ILE A CA 1
ATOM 750 C C . ILE A 1 97 ? -6.989 6.526 18.177 1.00 98.69 97 ILE A C 1
ATOM 752 O O . ILE A 1 97 ? -7.884 6.742 17.358 1.00 98.69 97 ILE A O 1
ATOM 756 N N . MET A 1 98 ? -7.186 6.551 19.500 1.00 98.62 98 MET A N 1
ATOM 757 C CA . MET A 1 98 ? -8.498 6.764 20.115 1.00 98.62 98 MET A CA 1
ATOM 758 C C . MET A 1 98 ? -9.047 8.168 19.846 1.00 98.62 98 MET A C 1
ATOM 760 O O . MET A 1 98 ? -10.248 8.340 19.692 1.00 98.62 98 MET A O 1
ATOM 764 N N . THR A 1 99 ? -8.181 9.179 19.766 1.00 98.50 99 THR A N 1
ATOM 765 C CA . THR A 1 99 ? -8.597 10.558 19.471 1.00 98.50 99 THR A CA 1
ATOM 766 C C . THR A 1 99 ? -8.914 10.737 17.983 1.00 98.50 99 THR A C 1
ATOM 768 O O . THR A 1 99 ? -9.919 11.348 17.619 1.00 98.50 99 THR A O 1
ATOM 771 N N . ALA A 1 100 ? -8.068 10.188 17.112 1.00 98.56 100 ALA A N 1
ATOM 772 C CA . ALA A 1 100 ? -8.163 10.312 15.665 1.00 98.56 100 ALA A CA 1
ATOM 773 C C . ALA A 1 100 ? -9.433 9.652 15.118 1.00 98.56 100 ALA A C 1
ATOM 775 O O . ALA A 1 100 ? -10.109 10.256 14.284 1.00 98.56 100 ALA A O 1
ATOM 776 N N . VAL A 1 101 ? -9.815 8.476 15.633 1.00 98.81 101 VAL A N 1
ATOM 777 C CA . VAL A 1 101 ? -11.036 7.792 15.181 1.00 98.81 101 VAL A CA 1
ATOM 778 C C . VAL A 1 101 ? -12.296 8.584 15.543 1.00 98.81 101 VAL A C 1
ATOM 780 O O . VAL A 1 101 ? -13.162 8.756 14.697 1.00 98.81 101 VAL A O 1
ATOM 783 N N . GLU A 1 102 ? -12.380 9.163 16.746 1.00 98.81 102 GLU A N 1
ATOM 784 C CA . GLU A 1 102 ? -13.523 10.000 17.152 1.00 98.81 102 GLU A CA 1
ATOM 785 C C . GLU A 1 102 ? -13.672 11.242 16.274 1.00 98.81 102 GLU A C 1
ATOM 787 O O . GLU A 1 102 ? -14.777 11.655 15.919 1.00 98.81 102 GLU A O 1
ATOM 792 N N . ASN A 1 103 ? -12.546 11.858 15.921 1.00 98.56 103 ASN A N 1
ATOM 793 C CA . ASN A 1 103 ? -12.536 13.019 15.042 1.00 98.56 103 ASN A CA 1
ATOM 794 C C . ASN A 1 103 ? -12.946 12.641 13.615 1.00 98.56 103 ASN A C 1
ATOM 796 O O . ASN A 1 103 ? -13.744 13.350 13.004 1.00 98.56 103 ASN A O 1
ATOM 800 N N . THR A 1 104 ? -12.448 11.509 13.124 1.00 98.75 104 THR A N 1
ATOM 801 C CA . THR A 1 104 ? -12.774 10.947 11.809 1.00 98.75 104 THR A CA 1
ATOM 802 C C . THR A 1 104 ? -14.266 10.644 11.686 1.00 98.75 104 THR A C 1
ATOM 804 O O . THR A 1 104 ? -14.926 11.149 10.782 1.00 98.75 104 THR A O 1
ATOM 807 N N . LEU A 1 105 ? -14.830 9.899 12.642 1.00 98.81 105 LEU A N 1
ATOM 808 C CA . LEU A 1 105 ? -16.255 9.552 12.686 1.00 98.81 105 LEU A CA 1
ATOM 809 C C . LEU A 1 105 ? -17.150 10.800 12.704 1.00 98.81 105 LEU A C 1
ATOM 811 O O . LEU A 1 105 ? -18.151 10.868 11.991 1.00 98.81 105 LEU A O 1
ATOM 815 N N . ARG A 1 106 ? -16.749 11.838 13.452 1.00 98.75 106 ARG A N 1
ATOM 816 C CA . ARG A 1 106 ? -17.456 13.125 13.491 1.00 98.75 106 ARG A CA 1
ATOM 817 C C . ARG A 1 106 ? -17.456 13.835 12.138 1.00 98.75 106 ARG A C 1
ATOM 819 O O . ARG A 1 106 ? -18.504 14.332 11.734 1.00 98.75 106 ARG A O 1
ATOM 826 N N . ARG A 1 107 ? -16.308 13.896 11.452 1.00 98.62 107 ARG A N 1
ATOM 827 C CA . ARG A 1 107 ? -16.189 14.536 10.129 1.00 98.62 107 ARG A CA 1
ATOM 828 C C . ARG A 1 107 ? -16.964 13.769 9.059 1.00 98.62 107 ARG A C 1
ATOM 830 O O . ARG A 1 107 ? -17.702 14.388 8.300 1.00 98.62 107 ARG A O 1
ATOM 837 N N . LEU A 1 108 ? -16.877 12.438 9.078 1.00 98.62 108 LEU A N 1
ATOM 838 C CA . LEU A 1 108 ? -17.599 11.543 8.166 1.00 98.62 108 LEU A CA 1
ATOM 839 C C . LEU A 1 108 ? -19.089 11.378 8.502 1.00 98.62 108 LEU A C 1
ATOM 841 O O . LEU A 1 108 ? -19.815 10.768 7.725 1.00 98.62 108 LEU A O 1
ATOM 845 N N . GLN A 1 109 ? -19.554 11.914 9.634 1.00 98.31 109 GLN A N 1
ATOM 846 C CA . GLN A 1 109 ? -20.951 11.839 10.079 1.00 98.31 109 GLN A CA 1
ATOM 847 C C . GLN A 1 109 ? -21.477 10.394 10.177 1.00 98.31 109 GLN A C 1
ATOM 849 O O . GLN A 1 109 ? -22.624 10.109 9.838 1.00 98.31 109 GLN A O 1
ATOM 854 N N . THR A 1 110 ? -20.634 9.479 10.663 1.00 98.62 110 THR A N 1
ATOM 855 C CA . THR A 1 110 ? -20.958 8.057 10.854 1.00 98.62 110 THR A CA 1
ATOM 856 C C . THR A 1 110 ? -20.492 7.575 12.226 1.00 98.62 110 THR A C 1
ATOM 858 O O . THR A 1 110 ? -19.656 8.202 12.872 1.00 98.62 110 THR A O 1
ATOM 861 N N . ASP A 1 111 ? -21.050 6.465 12.691 1.00 98.19 111 ASP A N 1
ATOM 862 C CA . ASP A 1 111 ? -20.690 5.791 13.937 1.00 98.19 111 ASP A CA 1
ATOM 863 C C . ASP A 1 111 ? -19.632 4.693 13.741 1.00 98.19 111 ASP A C 1
ATOM 865 O O . ASP A 1 111 ? -19.050 4.228 14.726 1.00 98.19 111 ASP A O 1
ATOM 869 N N . HIS A 1 112 ? -19.349 4.296 12.493 1.00 98.62 112 HIS A N 1
ATOM 870 C CA . HIS A 1 112 ? -18.384 3.245 12.203 1.00 98.62 112 HIS A CA 1
ATOM 871 C C . HIS A 1 112 ? -17.641 3.402 10.867 1.00 98.62 112 HIS A C 1
ATOM 873 O O . HIS A 1 112 ? -18.157 3.920 9.875 1.00 98.62 112 HIS A O 1
ATOM 879 N N . LEU A 1 113 ? -16.430 2.850 10.827 1.00 98.88 113 LEU A N 1
ATOM 880 C CA . LEU A 1 113 ? -15.642 2.610 9.618 1.00 98.88 113 LEU A CA 1
ATOM 881 C C . LEU A 1 113 ? -15.649 1.120 9.273 1.00 98.88 113 LEU A C 1
ATOM 883 O O . LEU A 1 113 ? -15.552 0.270 10.162 1.00 98.88 113 LEU A O 1
ATOM 887 N N . ASP A 1 114 ? -15.687 0.794 7.985 1.00 98.88 114 ASP A N 1
ATOM 888 C CA . ASP A 1 114 ? -15.492 -0.589 7.539 1.00 98.88 114 ASP A CA 1
ATOM 889 C C . ASP A 1 114 ? -14.020 -0.980 7.624 1.00 98.88 114 ASP A C 1
ATOM 891 O O . ASP A 1 114 ? -13.685 -2.097 8.017 1.00 98.88 114 ASP A O 1
ATOM 895 N N . LEU A 1 115 ? -13.129 -0.032 7.331 1.00 98.88 115 LEU A N 1
ATOM 896 C CA . LEU A 1 115 ? -11.693 -0.238 7.397 1.00 98.88 115 LEU A CA 1
ATOM 897 C C . LEU A 1 115 ? -10.984 0.970 8.024 1.00 98.88 115 LEU A C 1
ATOM 899 O O . LEU A 1 115 ? -11.155 2.107 7.589 1.00 98.88 115 LEU A O 1
ATOM 903 N N . TYR A 1 116 ? -10.137 0.727 9.023 1.00 98.88 116 TYR A N 1
ATOM 904 C CA . TYR A 1 116 ? -9.292 1.765 9.618 1.00 98.88 116 TYR A CA 1
ATOM 905 C C . TYR A 1 116 ? -7.816 1.387 9.523 1.00 98.88 116 TYR A C 1
ATOM 907 O O . TYR A 1 116 ? -7.401 0.336 10.018 1.00 98.88 116 TYR A O 1
ATOM 915 N N . GLN A 1 117 ? -7.023 2.225 8.853 1.00 98.75 117 GLN A N 1
ATOM 916 C CA . GLN A 1 117 ? -5.656 1.877 8.461 1.00 98.75 117 GLN A CA 1
ATOM 917 C C . GLN A 1 117 ? -4.612 2.756 9.149 1.00 98.75 117 GLN A C 1
ATOM 919 O O . GLN A 1 117 ? -4.741 3.979 9.225 1.00 98.75 117 GLN A O 1
ATOM 924 N N . MET A 1 118 ? -3.517 2.144 9.584 1.00 98.31 118 MET A N 1
ATOM 925 C CA . MET A 1 118 ? -2.325 2.875 9.994 1.00 98.31 118 MET A CA 1
ATOM 926 C C . MET A 1 118 ? -1.611 3.403 8.743 1.00 98.31 118 MET A C 1
ATOM 928 O O . MET A 1 118 ? -1.020 2.641 7.986 1.00 98.31 118 MET A O 1
ATOM 932 N N . HIS A 1 119 ? -1.681 4.714 8.510 1.00 97.75 119 HIS A N 1
ATOM 933 C CA . HIS A 1 119 ? -1.223 5.367 7.276 1.00 97.75 119 HIS A CA 1
ATOM 934 C C . HIS A 1 119 ? 0.296 5.276 7.079 1.00 97.75 119 HIS A C 1
ATOM 936 O O . HIS A 1 119 ? 0.777 5.410 5.957 1.00 97.75 119 HIS A O 1
ATOM 942 N N . ARG A 1 120 ? 1.062 5.140 8.168 1.00 93.00 120 ARG A N 1
ATOM 943 C CA . ARG A 1 120 ? 2.514 4.931 8.157 1.00 93.00 120 ARG A CA 1
ATOM 944 C C . ARG A 1 120 ? 2.936 4.113 9.372 1.00 93.00 120 ARG A C 1
ATOM 946 O O . ARG A 1 120 ? 2.408 4.389 10.451 1.00 93.00 120 ARG A O 1
ATOM 953 N N . PRO A 1 121 ? 3.928 3.217 9.241 1.00 91.38 121 PRO A N 1
ATOM 954 C CA . PRO A 1 121 ? 4.571 2.614 10.398 1.00 91.38 121 PRO A CA 1
ATOM 955 C C . PRO A 1 121 ? 5.160 3.670 11.340 1.00 91.38 121 PRO A C 1
ATOM 957 O O . PRO A 1 121 ? 5.736 4.673 10.902 1.00 91.38 121 PRO A O 1
ATOM 960 N N . ASP A 1 122 ? 5.032 3.435 12.644 1.00 92.44 122 ASP A N 1
ATOM 961 C CA . ASP A 1 122 ? 5.536 4.305 13.701 1.00 92.44 122 ASP A CA 1
ATOM 962 C C . ASP A 1 122 ? 6.610 3.562 14.496 1.00 92.44 122 ASP A C 1
ATOM 964 O O . ASP A 1 122 ? 6.288 2.854 15.446 1.00 92.44 122 ASP A O 1
ATOM 968 N N . PRO A 1 123 ? 7.898 3.750 14.168 1.00 89.00 123 PRO A N 1
ATOM 969 C CA . PRO A 1 123 ? 8.988 3.019 14.812 1.00 89.00 123 PRO A CA 1
ATOM 970 C C . PRO A 1 123 ? 9.214 3.425 16.279 1.00 89.00 123 PRO A C 1
ATOM 972 O O . PRO A 1 123 ? 10.144 2.937 16.915 1.00 89.00 123 PRO A O 1
ATOM 975 N N . ARG A 1 124 ? 8.432 4.377 16.808 1.00 89.69 124 ARG A N 1
ATOM 976 C CA . ARG A 1 124 ? 8.510 4.846 18.200 1.00 89.69 124 ARG A CA 1
ATOM 977 C C . ARG A 1 124 ? 7.486 4.177 19.115 1.00 89.69 124 ARG A C 1
ATOM 979 O O . ARG A 1 124 ? 7.593 4.350 20.326 1.00 89.69 124 ARG A O 1
ATOM 986 N N . THR A 1 125 ? 6.499 3.485 18.552 1.00 93.75 125 THR A N 1
ATOM 987 C CA . THR A 1 125 ? 5.435 2.826 19.309 1.00 93.75 125 THR A CA 1
ATOM 988 C C . THR A 1 125 ? 5.504 1.329 19.053 1.00 93.75 125 TH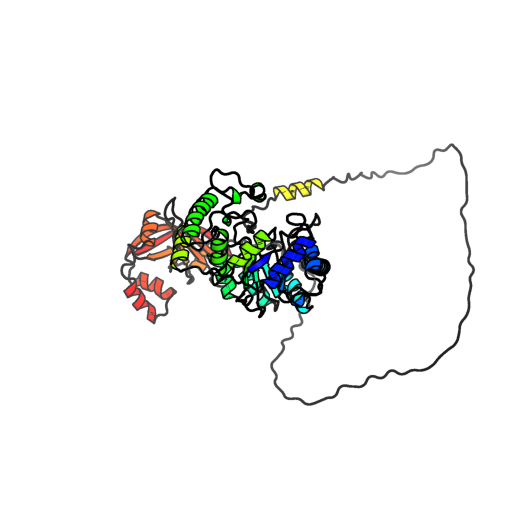R A C 1
ATOM 990 O O . THR A 1 125 ? 5.505 0.906 17.900 1.00 93.75 125 THR A O 1
ATOM 993 N N . ASP A 1 126 ? 5.534 0.532 20.120 1.00 94.44 126 ASP A N 1
ATOM 994 C CA . ASP A 1 126 ? 5.490 -0.923 19.999 1.00 94.44 126 ASP A CA 1
ATOM 995 C C . ASP A 1 126 ? 4.216 -1.355 19.268 1.00 94.44 126 ASP A C 1
ATOM 997 O O . ASP A 1 126 ? 3.111 -0.908 19.591 1.00 94.44 126 ASP A O 1
ATOM 1001 N N . ILE A 1 127 ? 4.354 -2.273 18.312 1.00 97.00 127 ILE A N 1
ATOM 1002 C CA . ILE A 1 127 ? 3.220 -2.710 17.493 1.00 97.00 127 ILE A CA 1
ATOM 1003 C C . ILE A 1 127 ? 2.103 -3.352 18.333 1.00 97.00 127 ILE A C 1
ATOM 1005 O O . ILE A 1 127 ? 0.929 -3.243 17.986 1.00 97.00 127 ILE A O 1
ATOM 1009 N N . GLU A 1 128 ? 2.445 -3.952 19.480 1.00 97.81 128 GLU A N 1
ATOM 1010 C CA . GLU A 1 128 ? 1.485 -4.478 20.460 1.00 97.81 128 GLU A CA 1
ATOM 1011 C C . GLU A 1 128 ? 0.545 -3.385 20.998 1.00 97.81 128 GLU A C 1
ATOM 1013 O O . GLU A 1 128 ? -0.662 -3.608 21.082 1.00 97.81 128 GLU A O 1
ATOM 1018 N N . GLU A 1 129 ? 1.064 -2.190 21.305 1.00 98.31 129 GLU A N 1
ATOM 1019 C CA . GLU A 1 129 ? 0.266 -1.054 21.795 1.00 98.31 129 GLU A CA 1
ATOM 1020 C C . GLU A 1 129 ? -0.713 -0.572 20.715 1.00 98.31 129 GLU A C 1
ATOM 1022 O O . GLU A 1 129 ? -1.898 -0.345 20.985 1.00 98.31 129 GLU A O 1
ATOM 1027 N N . THR A 1 130 ? -0.239 -0.476 19.469 1.00 98.62 130 THR A N 1
ATOM 1028 C CA . THR A 1 130 ? -1.070 -0.125 18.311 1.00 98.62 130 THR A CA 1
ATOM 1029 C C . THR A 1 130 ? -2.173 -1.159 18.078 1.00 98.62 130 THR A C 1
ATOM 1031 O O . THR A 1 130 ? -3.349 -0.796 17.993 1.00 98.62 130 THR A O 1
ATOM 1034 N N . LEU A 1 131 ? -1.827 -2.449 18.021 1.00 98.81 131 LEU A N 1
ATOM 1035 C CA . LEU A 1 131 ? -2.785 -3.539 17.818 1.00 98.81 131 LEU A CA 1
ATOM 1036 C C . LEU A 1 131 ? -3.796 -3.630 18.964 1.00 98.81 131 LEU A C 1
ATOM 1038 O O . LEU A 1 131 ? -4.974 -3.875 18.716 1.00 98.81 131 LEU A O 1
ATOM 1042 N N . SER A 1 132 ? -3.373 -3.383 20.204 1.00 98.81 132 SER A N 1
ATOM 1043 C CA . SER A 1 132 ? -4.251 -3.336 21.377 1.00 98.81 132 SER A CA 1
ATOM 1044 C C . SER A 1 132 ? -5.301 -2.228 21.251 1.00 98.81 132 SER A C 1
ATOM 1046 O O . SER A 1 132 ? -6.499 -2.478 21.400 1.00 98.81 132 SER A O 1
ATOM 1048 N N . ALA A 1 133 ? -4.885 -1.011 20.882 1.00 98.81 133 ALA A N 1
ATOM 1049 C CA . ALA A 1 133 ? -5.806 0.103 20.655 1.00 98.81 133 ALA A CA 1
ATOM 1050 C C . ALA A 1 133 ? -6.807 -0.182 19.527 1.00 98.81 133 ALA A C 1
ATOM 1052 O O . ALA A 1 133 ? -8.005 0.043 19.688 1.00 98.81 133 ALA A O 1
ATOM 1053 N N . LEU A 1 134 ? -6.326 -0.714 18.404 1.00 98.88 134 LEU A N 1
ATOM 1054 C CA . LEU A 1 134 ? -7.161 -1.066 17.258 1.00 98.88 134 LEU A CA 1
ATOM 1055 C C . LEU A 1 134 ? -8.127 -2.220 17.566 1.00 98.88 134 LEU A C 1
ATOM 1057 O O . LEU A 1 134 ? -9.284 -2.175 17.156 1.00 98.88 134 LEU A O 1
ATOM 1061 N N . THR A 1 135 ? -7.692 -3.208 18.349 1.00 98.88 135 THR A N 1
ATOM 1062 C CA . THR A 1 135 ? -8.538 -4.313 18.828 1.00 98.88 135 THR A CA 1
ATOM 1063 C C . THR A 1 135 ? -9.715 -3.795 19.648 1.00 98.88 135 THR A C 1
ATOM 1065 O O . THR A 1 135 ? -10.847 -4.238 19.460 1.00 98.88 135 THR A O 1
ATOM 1068 N N . ASP A 1 136 ? -9.480 -2.827 20.535 1.00 98.88 136 ASP A N 1
ATOM 1069 C CA . ASP A 1 136 ? -10.555 -2.223 21.323 1.00 98.88 136 ASP A CA 1
ATOM 1070 C C . ASP A 1 136 ? -11.545 -1.444 20.448 1.00 98.88 136 ASP A C 1
ATOM 1072 O O . ASP A 1 136 ? -12.750 -1.479 20.705 1.00 98.88 136 ASP A O 1
ATOM 1076 N N . LEU A 1 137 ? -11.074 -0.794 19.378 1.00 98.88 137 LEU A N 1
ATOM 1077 C CA . LEU A 1 137 ? -11.957 -0.137 18.411 1.00 98.88 137 LEU A CA 1
ATOM 1078 C C . LEU A 1 137 ? -12.834 -1.139 17.659 1.00 98.88 137 LEU A C 1
ATOM 1080 O O . LEU A 1 137 ? -14.037 -0.894 17.530 1.00 98.88 137 LEU A O 1
ATOM 1084 N N . VAL A 1 138 ? -12.273 -2.278 17.248 1.00 98.88 138 VAL A N 1
ATOM 1085 C CA . VAL A 1 138 ? -13.043 -3.370 16.633 1.00 98.88 138 VAL A CA 1
ATOM 1086 C C . VAL A 1 138 ? -14.094 -3.905 17.604 1.00 98.88 138 VAL A C 1
ATOM 1088 O O . VAL A 1 138 ? -15.278 -3.945 17.277 1.00 98.88 138 VAL A O 1
ATOM 1091 N N . ARG A 1 139 ? -13.701 -4.214 18.846 1.00 98.69 139 ARG A N 1
ATOM 1092 C CA . ARG A 1 139 ? -14.622 -4.694 19.894 1.00 98.69 139 ARG A CA 1
ATOM 1093 C C . ARG A 1 139 ? -15.724 -3.692 20.229 1.00 98.69 139 ARG A C 1
ATOM 1095 O O . ARG A 1 139 ? -16.836 -4.100 20.548 1.00 98.69 139 ARG A O 1
ATOM 1102 N N . SER A 1 140 ? -15.433 -2.394 20.154 1.00 98.62 140 SER A N 1
ATOM 1103 C CA . SER A 1 140 ? -16.426 -1.339 20.385 1.00 98.62 140 SER A CA 1
ATOM 1104 C C . SER A 1 140 ? -17.431 -1.172 19.240 1.00 98.62 140 SER A C 1
ATOM 1106 O O . SER A 1 140 ? -18.417 -0.460 19.402 1.00 98.62 140 SER A O 1
ATOM 1108 N N . GLY A 1 141 ? -17.182 -1.789 18.080 1.00 98.50 141 GLY A N 1
ATOM 1109 C CA . GLY A 1 141 ? -18.029 -1.676 16.896 1.00 98.50 141 GLY A CA 1
ATOM 1110 C C . GLY A 1 141 ? -17.796 -0.419 16.052 1.00 98.50 141 GLY A C 1
ATOM 1111 O O . GLY A 1 141 ? -18.476 -0.261 15.041 1.00 98.50 141 GLY A O 1
ATOM 1112 N N . LYS A 1 142 ? -16.832 0.440 16.409 1.00 98.81 142 LYS A N 1
ATOM 1113 C CA . LYS A 1 142 ? -16.464 1.641 15.631 1.00 98.81 142 LYS A CA 1
ATOM 1114 C C . LYS A 1 142 ? -15.678 1.326 14.364 1.00 98.81 142 LYS A C 1
ATOM 1116 O O . LYS A 1 142 ? -15.601 2.155 13.464 1.00 98.81 142 LYS A O 1
ATOM 1121 N N . VAL A 1 143 ? -15.056 0.154 14.305 1.00 98.81 143 VAL A N 1
ATOM 1122 C CA . VAL A 1 143 ? -14.256 -0.304 13.167 1.00 98.81 143 VAL A CA 1
ATOM 1123 C C . VAL A 1 143 ? -14.609 -1.763 12.881 1.00 98.81 143 VAL A C 1
ATOM 1125 O O . VAL A 1 143 ? -14.740 -2.543 13.821 1.00 98.81 143 VAL A O 1
ATOM 1128 N N . ARG A 1 144 ? -14.781 -2.151 11.611 1.00 98.50 144 ARG A N 1
ATOM 1129 C CA . ARG A 1 144 ? -15.037 -3.557 11.232 1.00 98.50 144 ARG A CA 1
ATOM 1130 C C . ARG A 1 144 ? -13.746 -4.332 10.968 1.00 98.50 144 ARG A C 1
ATOM 1132 O O . ARG A 1 144 ? -13.589 -5.439 11.473 1.00 98.50 144 ARG A O 1
ATOM 1139 N N . ALA A 1 145 ? -12.818 -3.746 10.217 1.00 98.75 145 ALA A N 1
ATOM 1140 C CA . ALA A 1 145 ? -11.510 -4.315 9.914 1.00 98.75 145 ALA A CA 1
ATOM 1141 C C . ALA A 1 145 ? -10.393 -3.277 10.083 1.00 98.75 145 ALA A C 1
ATOM 1143 O O . ALA A 1 145 ? -10.613 -2.069 9.988 1.00 98.75 145 ALA A O 1
ATOM 1144 N N . ILE A 1 146 ? -9.172 -3.753 10.322 1.00 98.88 146 ILE A N 1
ATOM 1145 C CA . ILE A 1 146 ? -7.989 -2.905 10.511 1.00 98.88 146 ILE A CA 1
ATOM 1146 C C . ILE A 1 146 ? -6.915 -3.246 9.482 1.00 98.88 146 ILE A C 1
ATOM 1148 O O . ILE A 1 146 ? -6.809 -4.396 9.050 1.00 98.88 146 ILE A O 1
ATOM 1152 N N . GLY A 1 147 ? -6.104 -2.264 9.106 1.00 98.69 147 GLY A N 1
ATOM 1153 C CA . GLY A 1 147 ? -5.047 -2.443 8.113 1.00 98.69 147 GLY A CA 1
ATOM 1154 C C . GLY A 1 147 ? -3.878 -1.485 8.278 1.00 98.69 147 GLY A C 1
ATOM 1155 O O . GLY A 1 147 ? -3.816 -0.700 9.226 1.00 98.69 147 GLY A O 1
ATOM 1156 N N . THR A 1 148 ? -2.957 -1.548 7.330 1.00 98.56 148 THR A N 1
ATOM 1157 C CA . THR A 1 148 ? -1.721 -0.758 7.292 1.00 98.56 148 THR A CA 1
ATOM 1158 C C . THR A 1 148 ? -1.503 -0.168 5.899 1.00 98.56 148 THR A C 1
ATOM 1160 O O . THR A 1 148 ? -2.179 -0.543 4.943 1.00 98.56 148 THR A O 1
ATOM 1163 N N . SER A 1 149 ? -0.615 0.817 5.788 1.00 98.06 149 SER A N 1
ATOM 1164 C CA . SER A 1 149 ? -0.223 1.425 4.517 1.00 98.06 149 SER A CA 1
ATOM 1165 C C . SER A 1 149 ? 1.275 1.698 4.493 1.00 98.06 149 SER A C 1
ATOM 1167 O O . SER A 1 149 ? 1.829 2.282 5.430 1.00 98.06 149 SER A O 1
ATOM 1169 N N . ASP A 1 150 ? 1.904 1.280 3.397 1.00 94.94 150 ASP A N 1
ATOM 1170 C CA . ASP A 1 150 ? 3.348 1.262 3.190 1.00 94.94 150 ASP A CA 1
ATOM 1171 C C . ASP A 1 150 ? 4.109 0.582 4.347 1.00 94.94 150 ASP A C 1
ATOM 1173 O O . ASP A 1 150 ? 5.174 1.051 4.764 1.00 94.94 150 ASP A O 1
ATOM 1177 N N . MET A 1 151 ? 3.561 -0.509 4.894 1.00 94.94 151 MET A N 1
ATOM 1178 C CA . MET A 1 151 ? 4.248 -1.288 5.924 1.00 94.94 151 MET A CA 1
ATOM 1179 C C . MET A 1 151 ? 5.226 -2.289 5.286 1.00 94.94 151 MET A C 1
ATOM 1181 O O . MET A 1 151 ? 4.828 -3.068 4.416 1.00 94.94 151 MET A O 1
ATOM 1185 N N . PRO A 1 152 ? 6.507 -2.318 5.704 1.00 92.94 152 PRO A N 1
ATOM 1186 C CA . PRO A 1 152 ? 7.459 -3.312 5.221 1.00 92.94 152 PRO A CA 1
ATOM 1187 C C . PRO A 1 152 ? 6.990 -4.742 5.500 1.00 92.94 152 PRO A C 1
ATOM 1189 O O . PRO A 1 152 ? 6.440 -5.025 6.564 1.00 92.94 152 PRO A O 1
ATOM 1192 N N . ALA A 1 153 ? 7.286 -5.672 4.591 1.00 91.75 153 ALA A N 1
ATOM 1193 C CA . ALA A 1 153 ? 6.876 -7.072 4.714 1.00 91.75 153 ALA A CA 1
ATOM 1194 C C . ALA A 1 153 ? 7.308 -7.716 6.047 1.00 91.75 153 ALA A C 1
ATOM 1196 O O . ALA A 1 153 ? 6.544 -8.471 6.647 1.00 91.75 153 ALA A O 1
ATOM 1197 N N . SER A 1 154 ? 8.499 -7.372 6.550 1.00 92.38 154 SER A N 1
ATOM 1198 C CA . SER A 1 154 ? 8.987 -7.826 7.857 1.00 92.38 154 SER A CA 1
ATOM 1199 C C . SER A 1 154 ? 8.119 -7.346 9.023 1.00 92.38 154 SER A C 1
ATOM 1201 O O . SER A 1 154 ? 7.864 -8.113 9.946 1.00 92.38 154 SER A O 1
ATOM 1203 N N . GLU A 1 155 ? 7.646 -6.100 8.973 1.00 94.25 155 GLU A N 1
ATOM 1204 C CA . GLU A 1 155 ? 6.787 -5.518 10.010 1.00 94.25 155 GLU A CA 1
ATOM 1205 C C . GLU A 1 155 ? 5.358 -6.068 9.918 1.00 94.25 155 GLU A C 1
ATOM 1207 O O . GLU A 1 155 ? 4.730 -6.307 10.947 1.00 94.25 155 GLU A O 1
ATOM 1212 N N . ILE A 1 156 ? 4.870 -6.378 8.707 1.00 97.38 156 ILE A N 1
ATOM 1213 C CA . ILE A 1 156 ? 3.603 -7.103 8.528 1.00 97.38 156 ILE A CA 1
ATOM 1214 C C . ILE A 1 156 ? 3.689 -8.470 9.218 1.00 97.38 156 ILE A C 1
ATOM 1216 O O . ILE A 1 156 ? 2.814 -8.814 10.010 1.00 97.38 156 ILE A O 1
ATOM 1220 N N . VAL A 1 157 ? 4.747 -9.246 8.956 1.00 97.75 157 VAL A N 1
ATOM 1221 C CA . VAL A 1 157 ? 4.963 -10.561 9.591 1.00 97.75 157 VAL A CA 1
ATOM 1222 C C . VAL A 1 157 ? 5.019 -10.432 11.116 1.00 97.75 157 VAL A C 1
ATOM 1224 O O . VAL A 1 157 ? 4.345 -11.189 11.819 1.00 97.75 157 VAL A O 1
ATOM 1227 N N . GLU A 1 158 ? 5.778 -9.460 11.628 1.00 96.62 158 GLU A N 1
ATOM 1228 C CA . GLU A 1 158 ? 5.877 -9.183 13.063 1.00 96.62 158 GLU A CA 1
ATOM 1229 C C . GLU A 1 158 ? 4.506 -8.864 13.675 1.00 96.62 158 GLU A C 1
ATOM 1231 O O . GLU A 1 158 ? 4.120 -9.476 14.673 1.00 96.62 158 GLU A O 1
ATOM 1236 N N . ALA A 1 159 ? 3.729 -7.978 13.048 1.00 98.19 159 ALA A N 1
ATOM 1237 C CA . ALA A 1 159 ? 2.398 -7.611 13.516 1.00 98.19 159 ALA A CA 1
ATOM 1238 C C . ALA A 1 159 ? 1.443 -8.815 13.559 1.00 98.19 159 ALA A C 1
ATOM 1240 O O . ALA A 1 159 ? 0.694 -8.972 14.526 1.00 98.19 159 ALA A O 1
ATOM 1241 N N . GLN A 1 160 ? 1.490 -9.699 12.554 1.00 98.38 160 GLN A N 1
ATOM 1242 C CA . GLN A 1 160 ? 0.686 -10.927 12.535 1.00 98.38 160 GLN A CA 1
ATOM 1243 C C . GLN A 1 160 ? 1.024 -11.837 13.724 1.00 98.38 160 GLN A C 1
ATOM 1245 O O . GLN A 1 160 ? 0.121 -12.365 14.376 1.00 98.38 160 GLN A O 1
ATOM 1250 N N . TRP A 1 161 ? 2.313 -11.993 14.038 1.00 98.12 161 TRP A N 1
ATOM 1251 C CA . TRP A 1 161 ? 2.776 -12.818 15.157 1.00 98.12 161 TRP A CA 1
ATOM 1252 C C . TRP A 1 161 ? 2.440 -12.215 16.516 1.00 98.12 161 TRP A C 1
ATOM 1254 O O . TRP A 1 161 ? 2.000 -12.933 17.415 1.00 98.12 161 TRP A O 1
ATOM 1264 N N . VAL A 1 162 ? 2.621 -10.904 16.678 1.00 98.25 162 VAL A N 1
ATOM 1265 C CA . VAL A 1 162 ? 2.252 -10.200 17.912 1.00 98.25 162 VAL A CA 1
ATOM 1266 C C . VAL A 1 162 ? 0.751 -10.325 18.154 1.00 98.25 162 VAL A C 1
ATOM 1268 O O . VAL A 1 162 ? 0.346 -10.701 19.255 1.00 98.25 162 VAL A O 1
ATOM 1271 N N . ALA A 1 163 ? -0.071 -10.097 17.126 1.00 98.50 163 ALA A N 1
ATOM 1272 C CA . ALA A 1 163 ? -1.517 -10.236 17.234 1.00 98.50 163 ALA A CA 1
ATOM 1273 C C . ALA A 1 163 ? -1.929 -11.653 17.656 1.00 98.50 163 ALA A C 1
ATOM 1275 O O . ALA A 1 163 ? -2.703 -11.826 18.596 1.00 98.50 163 ALA A O 1
ATOM 1276 N N . GLU A 1 164 ? -1.360 -12.677 17.017 1.00 97.31 164 GLU A N 1
ATOM 1277 C CA . GLU A 1 164 ? -1.611 -14.076 17.358 1.00 97.31 164 GLU A CA 1
ATOM 1278 C C . GLU A 1 164 ? -1.203 -14.416 18.795 1.00 97.31 164 GLU A C 1
ATOM 1280 O O . GLU A 1 164 ? -2.013 -14.937 19.562 1.00 97.31 164 GLU A O 1
ATOM 1285 N N . ARG A 1 165 ? 0.026 -14.070 19.191 1.00 98.00 165 ARG A N 1
ATOM 1286 C CA . ARG A 1 165 ? 0.573 -14.379 20.519 1.00 98.00 165 ARG A CA 1
ATOM 1287 C C . ARG A 1 165 ? -0.188 -13.687 21.649 1.00 98.00 165 ARG A C 1
ATOM 1289 O O . ARG A 1 165 ? -0.240 -14.211 22.761 1.00 98.00 165 ARG A O 1
ATOM 1296 N N . ARG A 1 166 ? -0.730 -12.496 21.391 1.00 97.62 166 ARG A N 1
ATOM 1297 C CA . ARG A 1 166 ? -1.420 -11.665 22.388 1.00 97.62 166 ARG A CA 1
ATOM 1298 C C . ARG A 1 166 ? -2.944 -11.776 22.336 1.00 97.62 166 ARG A C 1
ATOM 1300 O O . ARG A 1 166 ? -3.607 -11.190 23.186 1.00 97.62 166 ARG A O 1
ATOM 1307 N N . GLY A 1 167 ? -3.503 -12.519 21.378 1.00 98.06 167 GLY A N 1
ATOM 1308 C CA . GLY A 1 167 ? -4.954 -12.618 21.193 1.00 98.06 167 GLY A CA 1
ATOM 1309 C C . GLY A 1 167 ? -5.595 -11.284 20.788 1.00 98.06 167 GLY A C 1
ATOM 1310 O O . GLY A 1 167 ? -6.673 -10.938 21.277 1.00 98.06 167 GLY A O 1
ATOM 1311 N N . LEU A 1 168 ? -4.903 -10.520 19.942 1.00 98.69 168 LEU A N 1
ATOM 1312 C CA . LEU A 1 168 ? -5.350 -9.237 19.398 1.00 98.69 168 LEU A CA 1
ATOM 1313 C C . LEU A 1 168 ? -5.854 -9.406 17.958 1.00 98.69 168 LEU A C 1
ATOM 1315 O O . LEU A 1 168 ? -5.598 -10.420 17.303 1.00 98.69 168 LEU A O 1
ATOM 1319 N N . GLU A 1 169 ? -6.562 -8.395 17.459 1.00 98.50 169 GLU A N 1
ATOM 1320 C CA . GLU A 1 169 ? -6.942 -8.334 16.050 1.00 98.50 169 GLU A CA 1
ATOM 1321 C C . GLU A 1 169 ? -5.711 -8.269 15.149 1.00 98.50 169 GLU A C 1
ATOM 1323 O O . GLU A 1 169 ? -4.708 -7.635 15.471 1.00 98.50 169 GLU A O 1
ATOM 1328 N N . ARG A 1 170 ? -5.800 -8.930 13.995 1.00 98.06 170 ARG A N 1
ATOM 1329 C CA . ARG A 1 170 ? -4.746 -8.944 12.973 1.00 98.06 170 ARG A CA 1
ATOM 1330 C C . ARG A 1 170 ? -5.027 -7.871 11.932 1.00 98.06 170 ARG A C 1
ATOM 1332 O O . ARG A 1 170 ? -6.187 -7.665 11.571 1.00 98.06 170 ARG A O 1
ATOM 1339 N N . PHE A 1 171 ? -3.982 -7.275 11.363 1.00 98.62 171 PHE A N 1
ATOM 1340 C CA . PHE A 1 171 ? -4.150 -6.493 10.141 1.00 98.62 171 PHE A CA 1
ATOM 1341 C C . PHE A 1 171 ? -4.697 -7.379 9.023 1.00 98.62 171 PHE A C 1
ATOM 1343 O O . PHE A 1 171 ? -4.202 -8.481 8.768 1.00 98.62 171 PHE A O 1
ATOM 1350 N N . ARG A 1 172 ? -5.768 -6.904 8.391 1.00 98.62 172 ARG A N 1
ATOM 1351 C CA . ARG A 1 172 ? -6.503 -7.598 7.333 1.00 98.62 172 ARG A CA 1
ATOM 1352 C C . ARG A 1 172 ? -6.251 -7.004 5.961 1.00 98.62 172 ARG A C 1
ATOM 1354 O O . ARG A 1 172 ? -6.552 -7.669 4.974 1.00 98.62 172 ARG A O 1
ATOM 1361 N N . THR A 1 173 ? -5.705 -5.795 5.895 1.00 98.81 173 THR A N 1
ATOM 1362 C CA . THR A 1 173 ? -5.350 -5.152 4.634 1.00 98.81 173 THR A CA 1
ATOM 1363 C C . THR A 1 173 ? -3.994 -4.469 4.700 1.00 98.81 173 THR A C 1
ATOM 1365 O O . THR A 1 173 ? -3.548 -4.062 5.773 1.00 98.81 173 THR A O 1
ATOM 1368 N N . GLU A 1 174 ? -3.370 -4.334 3.535 1.00 98.69 174 GLU A N 1
ATOM 1369 C CA . GLU A 1 174 ? -2.214 -3.473 3.293 1.00 98.69 174 GLU A CA 1
ATOM 1370 C C . GLU A 1 174 ? -2.544 -2.528 2.132 1.00 98.69 174 GLU A C 1
ATOM 1372 O O . GLU A 1 174 ? -3.161 -2.935 1.145 1.00 98.69 174 GLU A O 1
ATOM 1377 N N . GLN A 1 175 ? -2.131 -1.268 2.230 1.00 98.69 175 GLN A N 1
ATOM 1378 C CA . GLN A 1 175 ? -2.286 -0.273 1.172 1.00 98.69 175 GLN A CA 1
ATOM 1379 C C . GLN A 1 175 ? -0.906 0.174 0.662 1.00 98.69 175 GLN A C 1
ATOM 1381 O O . GLN A 1 175 ? -0.399 1.199 1.136 1.00 98.69 175 GLN A O 1
ATOM 1386 N N . PRO A 1 176 ? -0.285 -0.582 -0.268 1.00 97.12 176 PRO A N 1
ATOM 1387 C CA . PRO A 1 176 ? 1.054 -0.302 -0.772 1.00 97.12 176 PRO A CA 1
ATOM 1388 C C . PRO A 1 176 ? 1.043 0.479 -2.098 1.00 97.12 176 PRO A C 1
ATOM 1390 O O . PRO A 1 176 ? 0.034 0.538 -2.810 1.00 97.12 176 PRO A O 1
ATOM 1393 N N . HIS A 1 177 ? 2.195 1.051 -2.451 1.00 96.12 177 HIS A N 1
ATOM 1394 C CA . HIS A 1 177 ? 2.438 1.616 -3.778 1.00 96.12 177 HIS A CA 1
ATOM 1395 C C . HIS A 1 177 ? 2.664 0.505 -4.804 1.00 96.12 177 HIS A C 1
ATOM 1397 O O . HIS A 1 177 ? 3.460 -0.401 -4.559 1.00 96.12 177 HIS A O 1
ATOM 1403 N N . TYR A 1 178 ? 2.010 0.590 -5.961 1.00 97.31 178 TYR A N 1
ATOM 1404 C CA . TYR A 1 178 ? 2.260 -0.314 -7.083 1.00 97.31 178 TYR A CA 1
ATOM 1405 C C . TYR A 1 178 ? 1.802 0.317 -8.394 1.00 97.31 178 TYR A C 1
ATOM 1407 O O . TYR A 1 178 ? 0.733 0.921 -8.458 1.00 97.31 178 TYR A O 1
ATOM 1415 N N . SER A 1 179 ? 2.611 0.202 -9.442 1.00 97.56 179 SER A N 1
ATOM 1416 C CA . SER A 1 179 ? 2.285 0.696 -10.784 1.00 97.56 179 SER A CA 1
ATOM 1417 C C . SER A 1 179 ? 3.171 0.021 -11.830 1.00 97.56 179 SER A C 1
ATOM 1419 O O . SER A 1 179 ? 4.138 -0.655 -11.481 1.00 97.56 179 SER A O 1
ATOM 1421 N N . LEU A 1 180 ? 2.932 0.297 -13.117 1.00 97.06 180 LEU A N 1
ATOM 1422 C CA . LEU A 1 180 ? 3.853 -0.091 -14.198 1.00 97.06 180 LEU A CA 1
ATOM 1423 C C . LEU A 1 180 ? 5.303 0.374 -13.959 1.00 97.06 180 LEU A C 1
ATOM 1425 O O . LEU A 1 180 ? 6.237 -0.244 -14.454 1.00 97.06 180 LEU A O 1
ATOM 1429 N N . LEU A 1 181 ? 5.506 1.466 -13.210 1.00 96.19 181 LEU A N 1
ATOM 1430 C CA . LEU A 1 181 ? 6.831 2.040 -12.946 1.00 96.19 181 LEU A CA 1
ATOM 1431 C C . LEU A 1 181 ? 7.458 1.556 -11.637 1.00 96.19 181 LEU A C 1
ATOM 1433 O O . LEU A 1 181 ? 8.632 1.834 -11.390 1.00 96.19 181 LEU A O 1
ATOM 1437 N N . ASP A 1 182 ? 6.693 0.899 -10.772 1.00 94.75 182 ASP A N 1
ATOM 1438 C CA . ASP A 1 182 ? 7.178 0.407 -9.489 1.00 94.75 182 ASP A CA 1
ATOM 1439 C C . ASP A 1 182 ? 6.457 -0.875 -9.091 1.00 94.75 182 ASP A C 1
ATOM 1441 O O . ASP A 1 182 ? 5.306 -0.864 -8.651 1.00 94.75 182 ASP A O 1
ATOM 1445 N N . ARG A 1 183 ? 7.189 -1.973 -9.246 1.00 95.06 183 ARG A N 1
ATOM 1446 C CA . ARG A 1 183 ? 6.761 -3.341 -8.986 1.00 95.06 183 ARG A CA 1
ATOM 1447 C C . ARG A 1 183 ? 7.516 -3.964 -7.817 1.00 95.06 183 ARG A C 1
ATOM 1449 O O . ARG A 1 183 ? 7.485 -5.174 -7.622 1.00 95.06 183 ARG A O 1
ATOM 1456 N N . THR A 1 184 ? 8.218 -3.158 -7.020 1.00 92.25 184 THR A N 1
ATOM 1457 C CA . THR A 1 184 ? 9.100 -3.651 -5.947 1.00 92.25 184 THR A CA 1
ATOM 1458 C C . THR A 1 184 ? 8.362 -4.477 -4.892 1.00 92.25 184 THR A C 1
ATOM 1460 O O . THR A 1 184 ? 8.922 -5.440 -4.361 1.00 92.25 184 THR A O 1
ATOM 1463 N N . ILE A 1 185 ? 7.087 -4.169 -4.642 1.00 93.38 185 ILE A N 1
ATOM 1464 C CA . ILE A 1 185 ? 6.247 -4.867 -3.663 1.00 93.38 185 ILE A CA 1
ATOM 1465 C C . ILE A 1 185 ? 5.928 -6.322 -4.043 1.00 93.38 185 ILE A C 1
ATOM 1467 O O . ILE A 1 185 ? 5.567 -7.108 -3.165 1.00 93.38 185 ILE A O 1
ATOM 1471 N N . GLU A 1 186 ? 6.110 -6.710 -5.313 1.00 92.81 186 GLU A N 1
ATOM 1472 C CA . GLU A 1 186 ? 5.946 -8.095 -5.778 1.00 92.81 186 GLU A CA 1
ATOM 1473 C C . GLU A 1 186 ? 6.953 -9.047 -5.119 1.00 92.81 186 GLU A C 1
ATOM 1475 O O . GLU A 1 186 ? 6.680 -10.238 -4.992 1.00 92.81 186 GLU A O 1
ATOM 1480 N N . ARG A 1 187 ? 8.106 -8.538 -4.657 1.00 91.25 187 ARG A N 1
ATOM 1481 C CA . ARG A 1 187 ? 9.150 -9.371 -4.038 1.00 91.25 187 ARG A CA 1
ATOM 1482 C C . ARG A 1 187 ? 8.728 -9.964 -2.702 1.00 91.25 187 ARG A C 1
ATOM 1484 O O . ARG A 1 187 ? 9.068 -11.105 -2.408 1.00 91.25 187 ARG A O 1
ATOM 1491 N N . GLU A 1 188 ? 8.062 -9.166 -1.872 1.00 90.75 188 GLU A N 1
ATOM 1492 C CA . GLU A 1 188 ? 7.866 -9.508 -0.459 1.00 90.75 188 GLU A CA 1
ATOM 1493 C C . GLU A 1 188 ? 6.476 -9.140 0.058 1.00 90.75 188 GLU A C 1
ATOM 1495 O O . GLU A 1 188 ? 5.819 -9.983 0.662 1.00 90.75 188 GLU A O 1
ATOM 1500 N N . VAL A 1 189 ? 5.990 -7.920 -0.196 1.00 95.81 189 VAL A N 1
ATOM 1501 C CA . VAL A 1 189 ? 4.720 -7.439 0.376 1.00 95.81 189 VAL A CA 1
ATOM 1502 C C . VAL A 1 189 ? 3.526 -8.205 -0.190 1.00 95.81 189 VAL A C 1
ATOM 1504 O O . VAL A 1 189 ? 2.716 -8.694 0.593 1.00 95.81 189 VAL A O 1
ATOM 1507 N N . LEU A 1 190 ? 3.417 -8.366 -1.516 1.00 95.62 190 LEU A N 1
ATOM 1508 C CA . LEU A 1 190 ? 2.300 -9.112 -2.116 1.00 95.62 190 LEU A CA 1
ATOM 1509 C C . LEU A 1 190 ? 2.312 -10.602 -1.715 1.00 95.62 190 LEU A C 1
ATOM 1511 O O . LEU A 1 190 ? 1.270 -11.083 -1.260 1.00 95.62 190 LEU A O 1
ATOM 1515 N N . PRO A 1 191 ? 3.453 -11.327 -1.765 1.00 95.56 191 PRO A N 1
ATOM 1516 C CA . PRO A 1 191 ? 3.528 -12.693 -1.244 1.00 95.56 191 PRO A CA 1
ATOM 1517 C C . PRO A 1 191 ? 3.159 -12.812 0.242 1.00 95.56 191 PRO A C 1
ATOM 1519 O O . PRO A 1 191 ? 2.447 -13.740 0.631 1.00 95.56 191 PRO A O 1
ATOM 1522 N N . VAL A 1 192 ? 3.609 -11.878 1.090 1.00 97.31 192 VAL A N 1
ATOM 1523 C CA . VAL A 1 192 ? 3.267 -11.866 2.522 1.00 97.31 192 VAL A CA 1
ATOM 1524 C C . VAL A 1 192 ? 1.780 -11.589 2.731 1.00 97.31 192 VAL A C 1
ATOM 1526 O O . VAL A 1 192 ? 1.131 -12.313 3.488 1.00 97.31 192 VAL A O 1
ATOM 1529 N N . ALA A 1 193 ? 1.212 -10.604 2.034 1.00 97.81 193 ALA A N 1
ATOM 1530 C CA . ALA A 1 193 ? -0.213 -10.302 2.101 1.00 97.81 193 ALA A CA 1
ATOM 1531 C C . ALA A 1 193 ? -1.052 -11.528 1.712 1.00 97.81 193 ALA A C 1
ATOM 1533 O O . ALA A 1 193 ? -1.949 -11.922 2.458 1.00 97.81 193 ALA A O 1
ATOM 1534 N N . GLN A 1 194 ? -0.704 -12.206 0.614 1.00 95.69 194 GLN A N 1
ATOM 1535 C CA . GLN A 1 194 ? -1.365 -13.444 0.192 1.00 95.69 194 GLN A CA 1
ATOM 1536 C C . GLN A 1 194 ? -1.231 -14.560 1.235 1.00 95.69 194 GLN A C 1
ATOM 1538 O O . GLN A 1 194 ? -2.228 -15.197 1.579 1.00 95.69 194 GLN A O 1
ATOM 1543 N N . ARG A 1 195 ? -0.029 -14.764 1.795 1.00 96.44 195 ARG A N 1
ATOM 1544 C CA . ARG A 1 195 ? 0.230 -15.774 2.835 1.00 96.44 195 ARG A CA 1
ATOM 1545 C C . ARG A 1 195 ? -0.685 -15.612 4.049 1.00 96.44 195 ARG A C 1
ATOM 1547 O O . ARG A 1 195 ? -1.141 -16.613 4.598 1.00 96.44 195 ARG A O 1
ATOM 1554 N N . TYR A 1 196 ? -0.954 -14.378 4.469 1.00 97.62 196 TYR A N 1
ATOM 1555 C CA . TYR A 1 196 ? -1.844 -14.086 5.599 1.00 97.62 196 TYR A CA 1
ATOM 1556 C C . TYR A 1 196 ? -3.305 -13.842 5.190 1.00 97.62 196 TYR A C 1
ATOM 1558 O O . TYR A 1 196 ? -4.147 -13.571 6.048 1.00 97.62 196 TYR A O 1
ATOM 1566 N N . GLY A 1 197 ? -3.637 -13.969 3.900 1.00 97.31 197 GLY A N 1
ATOM 1567 C CA . GLY A 1 197 ? -4.981 -13.721 3.381 1.00 97.31 197 GLY A CA 1
ATOM 1568 C C . GLY A 1 197 ? -5.438 -12.270 3.559 1.00 97.31 197 GLY A C 1
ATOM 1569 O O . GLY A 1 197 ? -6.614 -12.023 3.836 1.00 97.31 197 GLY A O 1
ATOM 1570 N N . MET A 1 198 ? -4.509 -11.322 3.461 1.00 98.69 198 MET A N 1
ATOM 1571 C CA . MET A 1 198 ? -4.780 -9.890 3.527 1.00 98.69 198 MET A CA 1
ATOM 1572 C C . MET A 1 198 ? -5.287 -9.368 2.180 1.00 98.69 198 MET A C 1
ATOM 1574 O O . MET A 1 198 ? -4.878 -9.846 1.124 1.00 98.69 198 MET A O 1
ATOM 1578 N N . GLY A 1 199 ? -6.176 -8.377 2.224 1.00 98.50 199 GLY A N 1
ATOM 1579 C CA . GLY A 1 199 ? -6.565 -7.602 1.048 1.00 98.50 199 GLY A CA 1
ATOM 1580 C C . GLY A 1 199 ? -5.535 -6.517 0.753 1.00 98.50 199 GLY A C 1
ATOM 1581 O O . GLY A 1 199 ? -4.932 -5.968 1.672 1.00 98.50 199 GLY A O 1
ATOM 1582 N N . THR A 1 200 ? -5.333 -6.185 -0.513 1.00 98.50 200 THR A N 1
ATOM 1583 C CA . THR A 1 200 ? -4.358 -5.166 -0.925 1.00 98.50 200 THR A CA 1
ATOM 1584 C C . THR A 1 200 ? -5.027 -4.078 -1.746 1.00 98.50 200 THR A C 1
ATOM 1586 O O . THR A 1 200 ? -5.802 -4.342 -2.669 1.00 98.50 200 THR A O 1
ATOM 1589 N N . MET A 1 201 ? -4.738 -2.836 -1.382 1.00 98.19 201 MET A N 1
ATOM 1590 C CA . MET A 1 201 ? -5.354 -1.652 -1.968 1.00 98.19 201 MET A CA 1
ATOM 1591 C C . MET A 1 201 ? -4.260 -0.769 -2.546 1.00 98.19 201 MET A C 1
ATOM 1593 O O . MET A 1 201 ? -3.488 -0.171 -1.806 1.00 98.19 201 MET A O 1
ATOM 1597 N N . ILE A 1 202 ? -4.149 -0.701 -3.863 1.00 98.25 202 ILE A N 1
ATOM 1598 C CA . ILE A 1 202 ? -3.017 -0.029 -4.491 1.00 98.25 202 ILE A CA 1
ATOM 1599 C C . ILE A 1 202 ? -3.239 1.475 -4.529 1.00 98.25 202 ILE A C 1
ATOM 1601 O O . ILE A 1 202 ? -4.204 1.948 -5.133 1.00 98.25 202 ILE A O 1
ATOM 1605 N N . TRP A 1 203 ? -2.324 2.236 -3.928 1.00 97.31 203 TRP A N 1
ATOM 1606 C CA . TRP A 1 203 ? -2.301 3.688 -4.077 1.00 97.31 203 TRP A CA 1
ATOM 1607 C C . TRP A 1 203 ? -1.349 4.117 -5.202 1.00 97.31 203 TRP A C 1
ATOM 1609 O O . TRP A 1 203 ? -0.360 3.453 -5.500 1.00 97.31 203 TRP A O 1
ATOM 1619 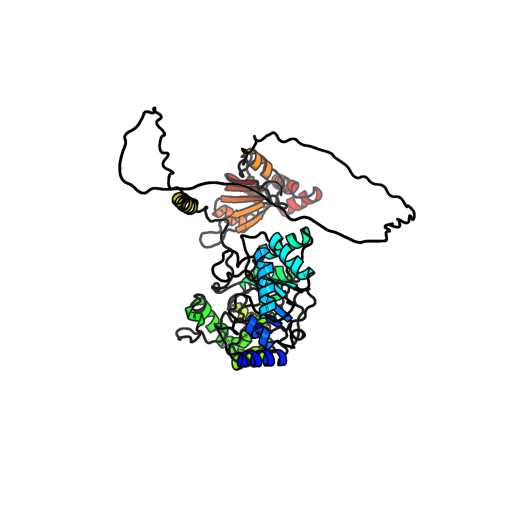N N . SER A 1 204 ? -1.664 5.251 -5.838 1.00 95.69 204 SER A N 1
ATOM 1620 C CA . SER A 1 204 ? -0.961 5.785 -7.020 1.00 95.69 204 SER A CA 1
ATOM 1621 C C . SER A 1 204 ? -0.722 4.770 -8.160 1.00 95.69 204 SER A C 1
ATOM 1623 O O . SER A 1 204 ? 0.377 4.758 -8.716 1.00 95.69 204 SER A O 1
ATOM 1625 N N . PRO A 1 205 ? -1.743 4.016 -8.622 1.00 97.00 205 PRO A N 1
ATOM 1626 C CA . PRO A 1 205 ? -1.585 3.099 -9.760 1.00 97.00 205 PRO A CA 1
ATOM 1627 C C . PRO A 1 205 ? -1.120 3.805 -11.047 1.00 97.00 205 PRO A C 1
ATOM 1629 O O . PRO A 1 205 ? -0.465 3.210 -11.896 1.00 97.00 205 PRO A O 1
ATOM 1632 N N . LEU A 1 206 ? -1.389 5.112 -11.161 1.00 95.88 206 LEU A N 1
ATOM 1633 C CA . LEU A 1 206 ? -0.959 5.969 -12.271 1.00 95.88 206 LEU A CA 1
ATOM 1634 C C . LEU A 1 206 ? 0.368 6.712 -12.017 1.00 95.88 206 LEU A C 1
ATOM 1636 O O . LEU A 1 206 ? 0.666 7.688 -12.711 1.00 95.88 206 LEU A O 1
ATOM 1640 N N . ALA A 1 207 ? 1.134 6.326 -10.991 1.00 93.19 207 ALA A N 1
ATOM 1641 C CA . ALA A 1 207 ? 2.394 6.961 -10.589 1.00 93.19 207 ALA A CA 1
ATOM 1642 C C . ALA A 1 207 ? 2.279 8.497 -10.468 1.00 93.19 207 ALA A C 1
ATOM 1644 O O . ALA A 1 207 ? 2.983 9.263 -11.125 1.00 93.19 207 ALA A O 1
ATOM 1645 N N . SER A 1 208 ? 1.313 8.971 -9.669 1.00 89.12 208 SER A N 1
ATOM 1646 C CA . SER A 1 208 ? 0.986 10.404 -9.521 1.00 89.12 208 SER A CA 1
ATOM 1647 C C . SER A 1 208 ? 0.646 11.149 -10.825 1.00 89.12 208 SER A C 1
ATOM 1649 O O . SER A 1 208 ? 0.757 12.375 -10.887 1.00 89.12 208 SER A O 1
ATOM 1651 N N . GLY A 1 209 ? 0.177 10.426 -11.844 1.00 90.56 209 GLY A N 1
ATOM 1652 C CA . GLY A 1 209 ? -0.272 10.976 -13.122 1.00 90.56 209 GLY A CA 1
ATOM 1653 C C . GLY A 1 209 ? 0.735 10.826 -14.261 1.00 90.56 209 GLY A C 1
ATOM 1654 O O . GLY A 1 209 ? 0.400 11.187 -15.386 1.00 90.56 209 GLY A O 1
ATOM 1655 N N . MET A 1 210 ? 1.934 10.276 -14.023 1.00 92.31 210 MET A N 1
ATOM 1656 C CA . MET A 1 210 ? 2.900 10.018 -15.103 1.00 92.31 210 MET A CA 1
ATOM 1657 C C . MET A 1 210 ? 2.335 9.058 -16.156 1.00 92.31 210 MET A C 1
ATOM 1659 O O . MET A 1 210 ? 2.480 9.296 -17.352 1.00 92.31 210 MET A O 1
ATOM 1663 N N . LEU A 1 211 ? 1.597 8.035 -15.718 1.00 94.50 211 LEU A N 1
ATOM 1664 C CA . LEU A 1 211 ? 0.984 7.021 -16.582 1.00 94.50 211 LEU A CA 1
ATOM 1665 C C . LEU A 1 211 ? -0.339 7.488 -17.221 1.00 94.50 211 LEU A C 1
ATOM 1667 O O . LEU A 1 211 ? -1.193 6.681 -17.551 1.00 94.50 211 LEU A O 1
ATOM 1671 N N . THR A 1 212 ? -0.514 8.800 -17.395 1.00 91.75 212 THR A N 1
ATOM 1672 C CA . THR A 1 212 ? -1.604 9.388 -18.202 1.00 91.75 212 THR A CA 1
ATOM 1673 C C . THR A 1 212 ? -1.116 9.885 -19.565 1.00 91.75 212 THR A C 1
ATOM 1675 O O . THR A 1 212 ? -1.898 10.394 -20.359 1.00 91.75 212 THR A O 1
ATOM 1678 N N . GLY A 1 213 ? 0.195 9.807 -19.827 1.00 86.31 213 GLY A N 1
ATOM 1679 C CA . GLY A 1 213 ? 0.820 10.351 -21.038 1.00 86.31 213 GLY A CA 1
ATOM 1680 C C . GLY A 1 213 ? 1.066 11.865 -20.996 1.00 86.31 213 GLY A C 1
ATOM 1681 O O . GLY A 1 213 ? 1.558 12.430 -21.967 1.00 86.31 213 GLY A O 1
ATOM 1682 N N . ARG A 1 214 ? 0.764 12.532 -19.871 1.00 86.31 214 ARG A N 1
ATOM 1683 C CA . ARG A 1 214 ? 0.965 13.985 -19.671 1.00 86.31 214 ARG A CA 1
ATOM 1684 C C . ARG A 1 214 ? 2.371 14.381 -19.218 1.00 86.31 214 ARG A C 1
ATOM 1686 O O . ARG A 1 214 ? 2.675 15.572 -19.134 1.00 86.31 214 ARG A O 1
ATOM 1693 N N . VAL A 1 215 ? 3.213 13.411 -18.868 1.00 85.62 215 VAL A N 1
ATOM 1694 C CA . VAL A 1 215 ? 4.641 13.627 -18.594 1.00 85.62 215 VAL A CA 1
ATOM 1695 C C . VAL A 1 215 ? 5.413 13.000 -19.738 1.00 85.62 215 VAL A C 1
ATOM 1697 O O . VAL A 1 215 ? 5.357 11.787 -19.918 1.00 85.62 215 VAL A O 1
ATOM 1700 N N . ARG A 1 216 ? 6.078 13.843 -20.527 1.00 86.94 216 ARG A N 1
ATOM 1701 C CA . ARG A 1 216 ? 6.729 13.471 -21.784 1.00 86.94 216 ARG A CA 1
ATOM 1702 C C . ARG A 1 216 ? 8.135 14.040 -21.837 1.00 86.94 216 ARG A C 1
ATOM 1704 O O . ARG A 1 216 ? 8.398 15.100 -21.261 1.00 86.94 216 ARG A O 1
ATOM 1711 N N . ARG A 1 217 ? 9.033 13.366 -22.553 1.00 86.44 217 ARG A N 1
ATOM 1712 C CA . ARG A 1 217 ? 10.409 13.845 -22.709 1.00 86.44 217 ARG A CA 1
ATOM 1713 C C . ARG A 1 217 ? 10.427 15.188 -23.436 1.00 86.44 217 ARG A C 1
ATOM 1715 O O . ARG A 1 217 ? 9.846 15.331 -24.509 1.00 86.44 217 ARG A O 1
ATOM 1722 N N . GLY A 1 218 ? 11.139 16.161 -22.867 1.00 80.56 218 GLY A N 1
ATOM 1723 C CA . GLY A 1 218 ? 11.360 17.465 -23.497 1.00 80.56 218 GLY A CA 1
ATOM 1724 C C . GLY A 1 218 ? 10.104 18.333 -23.630 1.00 80.56 218 GLY A C 1
ATOM 1725 O O . GLY A 1 218 ? 10.148 19.332 -24.343 1.00 80.56 218 GLY A O 1
ATOM 1726 N N . GLN A 1 219 ? 9.002 17.976 -22.962 1.00 81.94 219 GLN A N 1
ATOM 1727 C CA . GLN A 1 219 ? 7.773 18.769 -22.936 1.00 81.94 219 GLN A CA 1
ATOM 1728 C C . GLN A 1 219 ? 7.527 19.321 -21.534 1.00 81.94 219 GLN A C 1
ATOM 1730 O O . GLN A 1 219 ? 7.766 18.648 -20.529 1.00 81.94 219 GLN A O 1
ATOM 1735 N N . GLU A 1 220 ? 7.006 20.544 -21.459 1.00 74.38 220 GLU A N 1
ATOM 1736 C CA . GLU A 1 220 ? 6.488 21.059 -20.198 1.00 74.38 220 GLU A CA 1
ATOM 1737 C C . GLU A 1 220 ? 5.212 20.306 -19.816 1.00 74.38 220 GLU A C 1
ATOM 1739 O O . GLU A 1 220 ? 4.318 20.102 -20.635 1.00 74.38 220 GLU A O 1
ATOM 1744 N N . THR A 1 221 ? 5.122 19.894 -18.553 1.00 76.00 221 THR A N 1
ATOM 1745 C CA . THR A 1 221 ? 3.933 19.229 -18.020 1.00 76.00 221 THR A CA 1
ATOM 1746 C C . THR A 1 221 ? 3.101 20.200 -17.193 1.00 76.00 221 THR A C 1
ATOM 1748 O O . THR A 1 221 ? 3.614 20.958 -16.365 1.00 76.00 221 THR A O 1
ATOM 1751 N N . ASP A 1 222 ? 1.788 20.141 -17.378 1.00 73.44 222 ASP A N 1
ATOM 1752 C CA . ASP A 1 222 ? 0.805 20.896 -16.603 1.00 73.44 222 ASP A CA 1
ATOM 1753 C C . ASP A 1 222 ? 0.457 20.208 -15.263 1.00 73.44 222 ASP A C 1
ATOM 1755 O O . ASP A 1 222 ? -0.327 20.724 -14.456 1.00 73.44 222 ASP A O 1
ATOM 1759 N N . LEU A 1 223 ? 1.053 19.041 -14.981 1.00 74.00 223 LEU A N 1
ATOM 1760 C CA . LEU A 1 223 ? 0.895 18.351 -13.708 1.00 74.00 223 LEU A CA 1
ATOM 1761 C C . LEU A 1 223 ? 1.525 19.170 -12.576 1.00 74.00 223 LEU A C 1
ATOM 1763 O O . LEU A 1 223 ? 2.734 19.160 -12.347 1.00 74.00 223 LEU A O 1
ATOM 1767 N N . ARG A 1 224 ? 0.667 19.812 -11.775 1.00 70.50 224 ARG A N 1
ATOM 1768 C CA . ARG A 1 224 ? 1.059 20.557 -10.561 1.00 70.50 224 ARG A CA 1
ATOM 1769 C C . ARG A 1 224 ? 1.996 19.761 -9.642 1.00 70.50 224 ARG A C 1
ATOM 1771 O O . ARG A 1 224 ? 2.908 20.330 -9.044 1.00 70.50 224 ARG A O 1
ATOM 1778 N N . ARG A 1 225 ? 1.789 18.442 -9.550 1.00 72.56 225 ARG A N 1
ATOM 1779 C CA . ARG A 1 225 ? 2.584 17.519 -8.723 1.00 72.56 225 ARG A CA 1
ATOM 1780 C C . ARG A 1 225 ? 4.042 17.401 -9.166 1.00 72.56 225 ARG A C 1
ATOM 1782 O O . ARG A 1 225 ? 4.891 17.161 -8.312 1.00 72.56 225 ARG A O 1
ATOM 1789 N N . THR A 1 226 ? 4.360 17.666 -10.433 1.00 65.81 226 THR A N 1
ATOM 1790 C CA . THR A 1 226 ? 5.738 17.630 -10.945 1.00 65.81 226 THR A CA 1
ATOM 1791 C C . THR A 1 226 ? 6.630 18.673 -10.288 1.00 65.81 226 THR A C 1
ATOM 1793 O O . THR A 1 226 ? 7.842 18.520 -10.308 1.00 65.81 226 THR A O 1
ATOM 1796 N N . ARG A 1 227 ? 6.077 19.713 -9.647 1.00 65.00 227 ARG A N 1
ATOM 1797 C CA . ARG A 1 227 ? 6.860 20.666 -8.838 1.00 65.00 227 ARG A CA 1
ATOM 1798 C C . ARG A 1 227 ? 7.134 20.162 -7.419 1.00 65.00 227 ARG A C 1
ATOM 1800 O O . ARG A 1 227 ? 8.112 20.579 -6.812 1.00 65.00 227 ARG A O 1
ATOM 1807 N N . MET A 1 228 ? 6.301 19.258 -6.906 1.00 68.56 228 MET A N 1
ATOM 1808 C CA . MET A 1 228 ? 6.356 18.778 -5.520 1.00 68.56 228 MET A CA 1
ATOM 1809 C C . MET A 1 228 ? 7.176 17.498 -5.357 1.00 68.56 228 MET A C 1
ATOM 1811 O O . MET A 1 228 ? 7.815 17.326 -4.326 1.00 68.56 228 MET A O 1
ATOM 1815 N N . PHE A 1 229 ? 7.187 16.622 -6.361 1.00 79.19 229 PHE A N 1
ATOM 1816 C CA . PHE A 1 229 ? 7.816 15.304 -6.258 1.00 79.19 229 PHE A CA 1
ATOM 1817 C C . PHE A 1 229 ? 8.927 15.154 -7.292 1.00 79.19 229 PHE A C 1
ATOM 1819 O O . PHE A 1 229 ? 8.724 15.407 -8.483 1.00 79.19 229 PHE A O 1
ATOM 1826 N N . ALA A 1 230 ? 10.116 14.774 -6.830 1.00 79.94 230 ALA A N 1
ATOM 1827 C CA . ALA A 1 230 ? 11.283 14.587 -7.676 1.00 79.94 230 ALA A CA 1
ATOM 1828 C C . ALA A 1 230 ? 11.141 13.379 -8.604 1.00 79.94 230 ALA A C 1
ATOM 1830 O O . ALA A 1 230 ? 11.634 13.441 -9.727 1.00 79.94 230 ALA A O 1
ATOM 1831 N N . ALA A 1 231 ? 10.407 12.340 -8.194 1.00 80.50 231 ALA A N 1
ATOM 1832 C CA . ALA A 1 231 ? 10.168 11.153 -9.010 1.00 80.50 231 ALA A CA 1
ATOM 1833 C C . ALA A 1 231 ? 9.494 11.470 -10.356 1.00 80.50 231 ALA A C 1
ATOM 1835 O O . ALA A 1 231 ? 9.783 10.804 -11.344 1.00 80.50 231 ALA A O 1
ATOM 1836 N N . LEU A 1 232 ? 8.662 12.521 -10.432 1.00 80.50 232 LEU A N 1
ATOM 1837 C CA . LEU A 1 232 ? 8.023 12.944 -11.688 1.00 80.50 232 LEU A CA 1
ATOM 1838 C C . LEU A 1 232 ? 8.989 13.602 -12.685 1.00 80.50 232 LEU A C 1
ATOM 1840 O O . LEU A 1 232 ? 8.609 13.850 -13.825 1.00 80.50 232 LEU A O 1
ATOM 1844 N N . ARG A 1 233 ? 10.219 13.899 -12.256 1.00 83.00 233 ARG A N 1
ATOM 1845 C CA . ARG A 1 233 ? 11.298 14.465 -13.078 1.00 83.00 233 ARG A CA 1
ATOM 1846 C C . ARG A 1 233 ? 12.452 13.475 -13.271 1.00 83.00 233 ARG A C 1
ATOM 1848 O O . ARG A 1 233 ? 13.500 13.861 -13.774 1.00 83.00 233 ARG A O 1
ATOM 1855 N N . ASP A 1 234 ? 12.301 12.229 -12.818 1.00 87.38 234 ASP A N 1
ATOM 1856 C CA . ASP A 1 234 ? 13.305 11.186 -13.029 1.00 87.38 234 ASP A CA 1
ATOM 1857 C C . ASP A 1 234 ? 13.267 10.761 -14.499 1.00 87.38 234 ASP A C 1
ATOM 1859 O O . ASP A 1 234 ? 12.305 10.128 -14.937 1.00 87.38 234 ASP A O 1
ATOM 1863 N N . GLU A 1 235 ? 14.312 11.104 -15.253 1.00 89.88 235 GLU A N 1
ATOM 1864 C CA . GLU A 1 235 ? 14.421 10.769 -16.678 1.00 89.88 235 GLU A CA 1
ATOM 1865 C C . GLU A 1 235 ? 14.208 9.276 -16.928 1.00 89.88 235 GLU A C 1
ATOM 1867 O O . GLU A 1 235 ? 13.524 8.920 -17.872 1.00 89.88 235 GLU A O 1
ATOM 1872 N N . ARG A 1 236 ? 14.646 8.382 -16.032 1.00 91.19 236 ARG A N 1
ATOM 1873 C CA . ARG A 1 236 ? 14.434 6.936 -16.214 1.00 91.19 236 ARG A CA 1
ATOM 1874 C C . ARG A 1 236 ? 12.951 6.569 -16.199 1.00 91.19 236 ARG A C 1
ATOM 1876 O O . ARG A 1 236 ? 12.527 5.683 -16.935 1.00 91.19 236 ARG A O 1
ATOM 1883 N N . ARG A 1 237 ? 12.148 7.240 -15.362 1.00 92.81 237 ARG A N 1
ATOM 1884 C CA . ARG A 1 237 ? 10.689 7.044 -15.337 1.00 92.81 237 ARG A CA 1
ATOM 1885 C C . ARG A 1 237 ? 10.054 7.576 -16.611 1.00 92.81 237 ARG A C 1
ATOM 1887 O O . ARG A 1 237 ? 9.159 6.932 -17.144 1.00 92.81 237 ARG A O 1
ATOM 1894 N N . ILE A 1 238 ? 10.522 8.724 -17.096 1.00 92.69 238 ILE A N 1
ATOM 1895 C CA . ILE A 1 238 ? 10.069 9.301 -18.366 1.00 92.69 238 ILE A CA 1
ATOM 1896 C C . ILE A 1 238 ? 10.410 8.348 -19.522 1.00 92.69 238 ILE A C 1
ATOM 1898 O O . ILE A 1 238 ? 9.543 8.069 -20.342 1.00 92.69 238 ILE A O 1
ATOM 1902 N N . ASP A 1 239 ? 11.611 7.767 -19.542 1.00 93.81 239 ASP A N 1
ATOM 1903 C CA . ASP A 1 239 ? 12.048 6.781 -20.538 1.00 93.81 239 ASP A CA 1
ATOM 1904 C C . ASP A 1 239 ? 11.130 5.552 -20.578 1.00 93.81 239 ASP A C 1
ATOM 1906 O O . ASP A 1 239 ? 10.794 5.060 -21.655 1.00 93.81 239 ASP A O 1
ATOM 1910 N N . ALA A 1 240 ? 10.716 5.052 -19.412 1.00 95.44 240 ALA A N 1
ATOM 1911 C CA . ALA A 1 240 ? 9.768 3.946 -19.320 1.00 95.44 240 ALA A CA 1
ATOM 1912 C C . ALA A 1 240 ? 8.367 4.361 -19.801 1.00 95.44 240 ALA A C 1
ATOM 1914 O O . ALA A 1 240 ? 7.738 3.632 -20.564 1.00 95.44 240 ALA A O 1
ATOM 1915 N N . VAL A 1 241 ? 7.890 5.555 -19.427 1.00 95.88 241 VAL A N 1
ATOM 1916 C CA . VAL A 1 241 ? 6.610 6.100 -19.917 1.00 95.88 241 VAL A CA 1
ATOM 1917 C C . VAL A 1 241 ? 6.602 6.209 -21.445 1.00 95.88 241 VAL A C 1
ATOM 1919 O O . VAL A 1 241 ? 5.640 5.772 -22.070 1.00 95.88 241 VAL A O 1
ATOM 1922 N N . GLU A 1 242 ? 7.671 6.721 -22.064 1.00 95.88 242 GLU A N 1
ATOM 1923 C CA . GLU A 1 242 ? 7.779 6.823 -23.529 1.00 95.88 242 GLU A CA 1
ATOM 1924 C C . GLU A 1 242 ? 7.742 5.454 -24.229 1.00 95.88 242 GLU A C 1
ATOM 1926 O O . GLU A 1 242 ? 7.300 5.378 -25.371 1.00 95.88 242 GLU A O 1
ATOM 1931 N N . GLN A 1 243 ? 8.150 4.371 -23.558 1.00 97.12 243 GLN A N 1
ATOM 1932 C CA . GLN A 1 243 ? 8.020 3.005 -24.082 1.00 97.12 243 GLN A CA 1
ATOM 1933 C C . GLN A 1 243 ? 6.599 2.445 -23.919 1.00 97.12 243 GLN A C 1
ATOM 1935 O O . GLN A 1 243 ? 6.115 1.737 -24.800 1.00 97.12 243 GLN A O 1
ATOM 1940 N N . PHE A 1 244 ? 5.898 2.785 -22.833 1.00 97.81 244 PHE A N 1
ATOM 1941 C CA . PHE A 1 244 ? 4.526 2.320 -22.609 1.00 97.81 244 PHE A CA 1
ATOM 1942 C C . PHE A 1 244 ? 3.482 3.017 -23.493 1.00 97.81 244 PHE A C 1
ATOM 1944 O O . PHE A 1 244 ? 2.447 2.426 -23.786 1.00 97.81 244 PHE A O 1
ATOM 1951 N N . ILE A 1 245 ? 3.726 4.254 -23.937 1.00 96.56 245 ILE A N 1
ATOM 1952 C CA . ILE A 1 245 ? 2.802 4.995 -24.815 1.00 96.56 245 ILE A CA 1
ATOM 1953 C C . ILE A 1 245 ? 2.508 4.255 -26.135 1.00 96.56 245 ILE A C 1
ATOM 1955 O O . ILE A 1 245 ? 1.330 4.020 -26.411 1.00 96.56 245 ILE A O 1
ATOM 1959 N N . PRO A 1 246 ? 3.509 3.883 -26.962 1.00 96.56 246 PRO A N 1
ATOM 1960 C CA . PRO A 1 246 ? 3.247 3.137 -28.190 1.00 96.56 246 PRO A CA 1
ATOM 1961 C C . PRO A 1 246 ? 2.664 1.752 -27.897 1.00 96.56 246 PRO A C 1
ATOM 1963 O O . PRO A 1 246 ? 1.772 1.322 -28.619 1.00 96.56 246 PRO A O 1
ATOM 1966 N N . LEU A 1 247 ? 3.080 1.098 -26.805 1.00 97.56 247 LEU A N 1
ATOM 1967 C CA . LEU A 1 247 ? 2.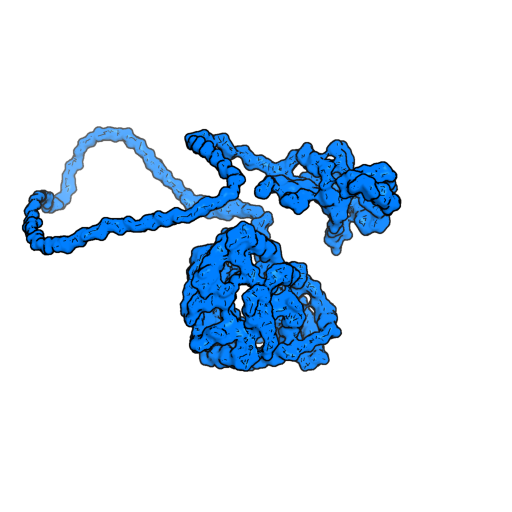524 -0.193 -26.392 1.00 97.56 247 LEU A CA 1
ATOM 1968 C C . LEU A 1 247 ? 1.011 -0.114 -26.125 1.00 97.56 247 LEU A C 1
ATOM 1970 O O . LEU A 1 247 ? 0.256 -0.951 -26.613 1.00 97.56 247 LEU A O 1
ATOM 1974 N N . ALA A 1 248 ? 0.561 0.910 -25.392 1.00 97.12 248 ALA A N 1
ATOM 1975 C CA . ALA A 1 248 ? -0.861 1.145 -25.141 1.00 97.12 248 ALA A CA 1
ATOM 1976 C C . ALA A 1 248 ? -1.629 1.431 -26.442 1.00 97.12 248 ALA A C 1
ATOM 1978 O O . ALA A 1 248 ? -2.707 0.878 -26.661 1.00 97.12 248 ALA A O 1
ATOM 1979 N N . ALA A 1 249 ? -1.047 2.248 -27.328 1.00 96.44 249 ALA A N 1
ATOM 1980 C CA . ALA A 1 249 ? -1.653 2.597 -28.610 1.00 96.44 249 ALA A CA 1
ATOM 1981 C C . ALA A 1 249 ? -1.812 1.380 -29.538 1.00 96.44 249 ALA A C 1
ATOM 1983 O O . ALA A 1 249 ? -2.866 1.214 -30.146 1.00 96.44 249 ALA A O 1
ATOM 1984 N N . GLU A 1 250 ? -0.803 0.508 -29.618 1.00 96.12 250 GLU A N 1
ATOM 1985 C CA . GLU A 1 250 ? -0.875 -0.755 -30.366 1.00 96.12 250 GLU A CA 1
ATOM 1986 C C . GLU A 1 250 ? -1.947 -1.700 -29.810 1.00 96.12 250 GLU A C 1
ATOM 1988 O O . GLU A 1 250 ? -2.620 -2.384 -30.577 1.00 96.12 250 GLU A O 1
ATOM 1993 N N . ALA A 1 251 ? -2.139 -1.702 -28.488 1.00 95.06 251 ALA A N 1
ATOM 1994 C CA . ALA A 1 251 ? -3.194 -2.456 -27.816 1.00 95.06 251 ALA A CA 1
ATOM 1995 C C . ALA A 1 251 ? -4.586 -1.792 -27.911 1.00 95.06 251 ALA A C 1
ATOM 1997 O O . ALA A 1 251 ? -5.551 -2.312 -27.354 1.00 95.06 251 ALA A O 1
ATOM 1998 N N . GLY A 1 252 ? -4.708 -0.650 -28.600 1.00 95.75 252 GLY A N 1
ATOM 1999 C CA . GLY A 1 252 ? -5.982 0.033 -28.833 1.00 95.75 252 GLY A CA 1
ATOM 2000 C C . GLY A 1 252 ? -6.582 0.715 -27.600 1.00 95.75 252 GLY A C 1
ATOM 2001 O O . GLY A 1 252 ? -7.790 0.943 -27.572 1.00 95.75 252 GLY A O 1
ATOM 2002 N N . MET A 1 253 ? -5.773 1.044 -26.588 1.00 96.06 253 MET A N 1
ATOM 2003 C CA . MET A 1 253 ? -6.239 1.656 -25.337 1.00 96.06 253 MET A CA 1
ATOM 2004 C C . MET A 1 253 ? -5.379 2.848 -24.903 1.00 96.06 253 MET A C 1
ATOM 2006 O O . MET A 1 253 ? -4.278 3.078 -25.403 1.00 96.06 253 MET A O 1
ATOM 2010 N N . SER A 1 254 ? -5.882 3.639 -23.953 1.00 96.38 254 SER A N 1
ATOM 2011 C CA . SER A 1 254 ? -5.097 4.728 -23.367 1.00 96.38 254 SER A CA 1
ATOM 2012 C C . SER A 1 254 ? -4.019 4.182 -22.421 1.00 96.38 254 SER A C 1
ATOM 2014 O O . SER A 1 254 ? -4.173 3.110 -21.832 1.00 96.38 254 SER A O 1
ATOM 2016 N N . LEU A 1 255 ? -2.937 4.943 -22.206 1.00 97.12 255 LEU A N 1
ATOM 2017 C CA . LEU A 1 255 ? -1.928 4.579 -21.201 1.00 97.12 255 LEU A CA 1
ATOM 2018 C C . LEU A 1 255 ? -2.533 4.505 -19.787 1.00 97.12 255 LEU A C 1
ATOM 2020 O O . LEU A 1 255 ? -2.140 3.651 -18.994 1.00 97.12 255 LEU A O 1
ATOM 2024 N N . THR A 1 256 ? -3.518 5.362 -19.496 1.00 97.00 256 THR A N 1
ATOM 2025 C CA . THR A 1 256 ? -4.277 5.341 -18.241 1.00 97.00 256 THR A CA 1
ATOM 2026 C C . THR A 1 256 ? -4.973 3.993 -18.046 1.00 97.00 256 THR A C 1
ATOM 2028 O O . THR A 1 256 ? -4.867 3.394 -16.976 1.00 97.00 256 THR A O 1
ATOM 2031 N N . HIS A 1 257 ? -5.659 3.501 -19.082 1.00 97.44 257 HIS A N 1
ATOM 2032 C CA . HIS A 1 257 ? -6.385 2.230 -19.043 1.00 97.44 257 HIS A CA 1
ATOM 2033 C C . HIS A 1 257 ? -5.425 1.048 -18.934 1.00 97.44 257 HIS A C 1
ATOM 2035 O O . HIS A 1 257 ? -5.624 0.203 -18.064 1.00 97.44 257 HIS A O 1
ATOM 2041 N N . LEU A 1 258 ? -4.338 1.045 -19.717 1.00 98.06 258 LEU A N 1
ATOM 2042 C CA . LEU A 1 258 ? -3.284 0.029 -19.631 1.00 98.06 258 LEU A CA 1
ATOM 2043 C C . LEU A 1 258 ? -2.725 -0.078 -18.203 1.00 98.06 258 LEU A C 1
ATOM 2045 O O . LEU A 1 258 ? -2.599 -1.172 -17.659 1.00 98.06 258 LEU A O 1
ATOM 2049 N N . ALA A 1 259 ? -2.415 1.061 -17.576 1.00 97.94 259 ALA A N 1
ATOM 2050 C CA . ALA A 1 259 ? -1.844 1.105 -16.234 1.00 97.94 259 ALA A CA 1
ATOM 2051 C C . ALA A 1 259 ? -2.803 0.584 -15.152 1.00 97.94 259 ALA A C 1
ATOM 2053 O O . ALA A 1 259 ? -2.379 -0.153 -14.260 1.00 97.94 259 ALA A O 1
ATOM 2054 N N . LEU A 1 260 ? -4.088 0.947 -15.218 1.00 97.94 260 LEU A N 1
ATOM 2055 C CA . LEU A 1 260 ? -5.091 0.470 -14.263 1.00 97.94 260 LEU A CA 1
ATOM 2056 C C . LEU A 1 260 ? -5.391 -1.020 -14.436 1.00 97.94 260 LEU A C 1
ATOM 2058 O O . LEU A 1 260 ? -5.425 -1.750 -13.443 1.00 97.94 260 LEU A O 1
ATOM 2062 N N . ALA A 1 261 ? -5.563 -1.466 -15.681 1.00 96.56 261 ALA A N 1
ATOM 2063 C CA . ALA A 1 261 ? -5.797 -2.866 -16.003 1.00 96.56 261 ALA A CA 1
ATOM 2064 C C . ALA A 1 261 ? -4.622 -3.739 -15.543 1.00 96.56 261 ALA A C 1
ATOM 2066 O O . ALA A 1 261 ? -4.836 -4.763 -14.900 1.00 96.56 261 ALA A O 1
ATOM 2067 N N . PHE A 1 262 ? -3.381 -3.282 -15.756 1.00 97.69 262 PHE A N 1
ATOM 2068 C CA . PHE A 1 262 ? -2.177 -3.968 -15.282 1.00 97.69 262 PHE A CA 1
ATOM 2069 C C . PHE A 1 262 ? -2.184 -4.172 -13.765 1.00 97.69 262 PHE A C 1
ATOM 2071 O O . PHE A 1 262 ? -1.979 -5.284 -13.280 1.00 97.69 262 PHE A O 1
ATOM 2078 N N . VAL A 1 263 ? -2.472 -3.112 -13.003 1.00 97.19 263 VAL A N 1
ATOM 2079 C CA . VAL A 1 263 ? -2.513 -3.188 -11.538 1.00 97.19 263 VAL A CA 1
ATOM 2080 C C . VAL A 1 263 ? -3.576 -4.182 -11.058 1.00 97.19 263 VAL A C 1
ATOM 2082 O O . VAL A 1 263 ? -3.310 -4.977 -10.159 1.00 97.19 263 VAL A O 1
ATOM 2085 N N . ILE A 1 264 ? -4.770 -4.158 -11.653 1.00 95.31 264 ILE A N 1
ATOM 2086 C CA . ILE A 1 264 ? -5.903 -5.004 -11.246 1.00 95.31 264 ILE A CA 1
ATOM 2087 C C . ILE A 1 264 ? -5.800 -6.452 -11.731 1.00 95.31 264 ILE A C 1
ATOM 2089 O O . ILE A 1 264 ? -6.407 -7.334 -11.108 1.00 95.31 264 ILE A O 1
ATOM 2093 N N . ALA A 1 265 ? -5.033 -6.706 -12.792 1.00 93.38 265 ALA A N 1
ATOM 2094 C CA . ALA A 1 265 ? -4.747 -8.047 -13.292 1.00 93.38 265 ALA A CA 1
ATOM 2095 C C . ALA A 1 265 ? -3.866 -8.856 -12.326 1.00 93.38 265 ALA A C 1
ATOM 2097 O O . ALA A 1 265 ? -3.946 -10.084 -12.301 1.00 93.38 265 ALA A O 1
ATOM 2098 N N . HIS A 1 266 ? -3.052 -8.197 -11.493 1.00 94.19 266 HIS A N 1
ATOM 2099 C CA . HIS A 1 266 ? -2.171 -8.902 -10.569 1.00 94.19 266 HIS A CA 1
ATOM 2100 C C . HIS A 1 266 ? -2.985 -9.665 -9.494 1.00 94.19 266 HIS A C 1
ATOM 2102 O O . HIS A 1 266 ? -3.750 -9.052 -8.744 1.00 94.19 266 HIS A O 1
ATOM 2108 N N . PRO A 1 267 ? -2.791 -10.988 -9.308 1.00 90.00 267 PRO A N 1
ATOM 2109 C CA . PRO A 1 267 ? -3.620 -11.809 -8.407 1.00 90.00 267 PRO A CA 1
ATOM 2110 C C . PRO A 1 267 ? -3.450 -11.452 -6.924 1.00 90.00 267 PRO A C 1
ATOM 2112 O O . PRO A 1 267 ? -4.275 -11.785 -6.077 1.00 90.00 267 PRO A O 1
ATOM 2115 N N . GLY A 1 268 ? -2.343 -10.793 -6.594 1.00 92.81 268 GLY A N 1
ATOM 2116 C CA . GLY A 1 268 ? -2.088 -10.222 -5.276 1.00 92.81 268 GLY A CA 1
ATOM 2117 C C . GLY A 1 268 ? -2.768 -8.879 -5.022 1.00 92.81 268 GLY A C 1
ATOM 2118 O O . GLY A 1 268 ? -2.537 -8.348 -3.945 1.00 92.81 268 GLY A O 1
ATOM 2119 N N . VAL A 1 269 ? -3.540 -8.321 -5.967 1.00 97.19 269 VAL A N 1
ATOM 2120 C CA . VAL A 1 269 ? -4.210 -7.012 -5.864 1.00 97.19 269 VAL A CA 1
ATOM 2121 C C . VAL A 1 269 ? -5.724 -7.173 -5.703 1.00 97.19 269 VAL A C 1
ATOM 2123 O O . VAL A 1 269 ? -6.407 -7.737 -6.559 1.00 97.19 269 VAL A O 1
ATOM 2126 N N . THR A 1 270 ? -6.279 -6.642 -4.610 1.00 98.00 270 THR A N 1
ATOM 2127 C CA . THR A 1 270 ? -7.735 -6.628 -4.400 1.00 98.00 270 THR A CA 1
ATOM 2128 C C . THR A 1 270 ? -8.400 -5.448 -5.098 1.00 98.00 270 THR A C 1
ATOM 2130 O O . THR A 1 270 ? -9.403 -5.636 -5.783 1.00 98.00 270 THR A O 1
ATOM 2133 N N . SER A 1 271 ? -7.872 -4.240 -4.900 1.00 98.31 271 SER A N 1
ATOM 2134 C CA . SER A 1 271 ? -8.463 -3.004 -5.416 1.00 98.31 271 SER A CA 1
ATOM 2135 C C . SER A 1 271 ? -7.387 -1.965 -5.738 1.00 98.31 271 SER A C 1
ATOM 2137 O O . SER A 1 271 ? -6.302 -1.994 -5.156 1.00 98.31 271 SER A O 1
ATOM 2139 N N . ALA A 1 272 ? -7.680 -1.033 -6.640 1.00 98.19 272 ALA A N 1
ATOM 2140 C CA . ALA A 1 272 ? -6.830 0.102 -6.983 1.00 98.19 272 ALA A CA 1
ATOM 2141 C C . ALA A 1 272 ? -7.555 1.417 -6.680 1.00 98.19 272 ALA A C 1
ATOM 2143 O O . ALA A 1 272 ? -8.694 1.628 -7.098 1.00 98.19 272 ALA A O 1
ATOM 2144 N N . LEU A 1 273 ? -6.882 2.310 -5.956 1.00 98.31 273 LEU A N 1
ATOM 2145 C CA . LEU A 1 273 ? -7.407 3.621 -5.595 1.00 98.31 273 LEU A CA 1
ATOM 2146 C C . LEU A 1 273 ? -7.286 4.575 -6.791 1.00 98.31 273 LEU A C 1
ATOM 2148 O O . LEU A 1 273 ? -6.189 5.036 -7.128 1.00 98.31 273 LEU A O 1
ATOM 2152 N N . ILE A 1 274 ? -8.418 4.908 -7.405 1.00 97.25 274 ILE A N 1
ATOM 2153 C CA . ILE A 1 274 ? -8.515 5.938 -8.441 1.00 97.25 274 ILE A CA 1
ATOM 2154 C C . ILE A 1 274 ? -8.782 7.301 -7.793 1.00 97.25 274 ILE A C 1
ATOM 2156 O O . ILE A 1 274 ? -9.576 7.408 -6.866 1.00 97.25 274 ILE A O 1
ATOM 2160 N N . GLY A 1 275 ? -8.107 8.357 -8.253 1.00 94.31 275 GLY A N 1
ATOM 2161 C CA . GLY A 1 275 ? -8.168 9.686 -7.626 1.00 94.31 275 GLY A CA 1
ATOM 2162 C C . GLY A 1 275 ? -8.517 10.806 -8.607 1.00 94.31 275 GLY A C 1
ATOM 2163 O O . GLY A 1 275 ? -7.644 11.639 -8.877 1.00 94.31 275 GLY A O 1
ATOM 2164 N N . PRO A 1 276 ? -9.738 10.831 -9.170 1.00 94.75 276 PRO A N 1
ATOM 2165 C CA . PRO A 1 276 ? -10.153 11.871 -10.105 1.00 94.75 276 PRO A CA 1
ATOM 2166 C C . PRO A 1 276 ? -10.287 13.234 -9.415 1.00 94.75 276 PRO A C 1
ATOM 2168 O O . PRO A 1 276 ? -10.651 13.329 -8.244 1.00 94.75 276 PRO A O 1
ATOM 2171 N N . ARG A 1 277 ? -10.012 14.310 -10.158 1.00 91.44 277 ARG A N 1
ATOM 2172 C CA . ARG A 1 277 ? -10.275 15.696 -9.724 1.00 91.44 277 ARG A CA 1
ATOM 2173 C C . ARG A 1 277 ? -11.525 16.298 -10.353 1.00 91.44 277 ARG A C 1
ATOM 2175 O O . ARG A 1 277 ? -12.049 17.265 -9.816 1.00 91.44 277 ARG A O 1
ATOM 2182 N N . THR A 1 278 ? -11.938 15.768 -11.497 1.00 94.44 278 THR A N 1
ATOM 2183 C CA . THR A 1 278 ? -13.048 16.267 -12.312 1.00 94.44 278 THR A CA 1
ATOM 2184 C C . THR A 1 278 ? -13.924 15.100 -12.744 1.00 94.44 278 THR A C 1
ATOM 2186 O O . THR A 1 278 ? -13.450 13.960 -12.788 1.00 94.44 278 THR A O 1
ATOM 2189 N N . MET A 1 279 ? -15.174 15.385 -13.110 1.00 97.38 279 MET A N 1
ATOM 2190 C CA . MET A 1 279 ? -16.095 14.365 -13.626 1.00 97.38 279 MET A CA 1
ATOM 2191 C C . MET A 1 279 ? -15.530 13.619 -14.845 1.00 97.38 279 MET A C 1
ATOM 2193 O O . MET A 1 279 ? -15.550 12.398 -14.878 1.00 97.38 279 MET A O 1
ATOM 2197 N N . GLU A 1 280 ? -14.925 14.337 -15.795 1.00 96.56 280 GLU A N 1
ATOM 2198 C CA . GLU A 1 280 ? -14.313 13.739 -16.992 1.00 96.56 280 GLU A CA 1
ATOM 2199 C C . GLU A 1 280 ? -13.217 12.717 -16.646 1.00 96.56 280 GLU A C 1
ATOM 2201 O O . GLU A 1 280 ? -13.154 11.643 -17.235 1.00 96.56 280 GLU A O 1
ATOM 2206 N N . GLN A 1 281 ? -12.380 13.017 -15.644 1.00 95.44 281 GLN A N 1
ATOM 2207 C CA . GLN A 1 281 ? -11.381 12.057 -15.169 1.00 95.44 281 GLN A CA 1
ATOM 2208 C C . GLN A 1 281 ? -12.041 10.851 -14.508 1.00 95.44 281 GLN A C 1
ATOM 2210 O O . GLN A 1 281 ? -11.547 9.743 -14.659 1.00 95.44 281 GLN A O 1
ATOM 2215 N N . LEU A 1 282 ? -13.122 11.049 -13.750 1.00 97.56 282 LEU A N 1
ATOM 2216 C CA . LEU A 1 282 ? -13.842 9.934 -13.142 1.00 97.56 282 LEU A CA 1
ATOM 2217 C C . LEU A 1 282 ? -14.411 9.009 -14.224 1.00 97.56 282 LEU A C 1
ATOM 2219 O O . LEU A 1 282 ? -14.182 7.807 -14.148 1.00 97.56 282 LEU A O 1
ATOM 2223 N N . ASP A 1 283 ? -15.087 9.556 -15.233 1.00 97.25 283 ASP A N 1
ATOM 2224 C CA . ASP A 1 283 ? -15.659 8.767 -16.327 1.00 97.25 283 ASP A CA 1
ATOM 2225 C C . ASP A 1 283 ? -14.585 7.999 -17.118 1.00 97.25 283 ASP A C 1
ATOM 2227 O O . ASP A 1 283 ? -14.768 6.811 -17.386 1.00 97.25 283 ASP A O 1
ATOM 2231 N N . ASP A 1 284 ? -13.438 8.624 -17.417 1.00 96.00 284 ASP A N 1
ATOM 2232 C CA . ASP A 1 284 ? -12.311 7.950 -18.082 1.00 96.00 284 ASP A CA 1
ATOM 2233 C C . ASP A 1 284 ? -11.736 6.797 -17.241 1.00 96.00 284 ASP A C 1
ATOM 2235 O O . ASP A 1 284 ? -11.491 5.705 -17.752 1.00 96.00 284 ASP A O 1
ATOM 2239 N N . LEU A 1 285 ? -11.554 7.005 -15.933 1.00 96.50 285 LEU A N 1
ATOM 2240 C CA . LEU A 1 285 ? -11.023 5.974 -15.035 1.00 96.50 285 LEU A CA 1
ATOM 2241 C C . LEU A 1 285 ? -12.015 4.817 -14.853 1.00 96.50 285 LEU A C 1
ATOM 2243 O O . LEU A 1 285 ? -11.596 3.666 -14.757 1.00 96.50 285 LEU A O 1
ATOM 2247 N N . LEU A 1 286 ? -13.320 5.103 -14.821 1.00 95.88 286 LEU A N 1
ATOM 2248 C CA . LEU A 1 286 ? -14.369 4.084 -14.748 1.00 95.88 286 LEU A CA 1
ATOM 2249 C C . LEU A 1 286 ? -14.404 3.208 -16.004 1.00 95.88 286 LEU A C 1
ATOM 2251 O O . LEU A 1 286 ? -14.622 2.004 -15.888 1.00 95.88 286 LEU A O 1
ATOM 2255 N N . ALA A 1 287 ? -14.140 3.781 -17.181 1.00 93.81 287 ALA A N 1
ATOM 2256 C CA . ALA A 1 287 ? -14.083 3.033 -18.435 1.00 93.81 287 ALA A CA 1
ATOM 2257 C C . ALA A 1 287 ? -12.959 1.978 -18.462 1.00 93.81 287 ALA A C 1
ATOM 2259 O O . ALA A 1 287 ? -13.062 0.994 -19.189 1.00 93.81 287 ALA A O 1
ATOM 2260 N N . ALA A 1 288 ? -11.919 2.129 -17.633 1.00 93.25 288 ALA A N 1
ATOM 2261 C CA . ALA A 1 288 ? -10.841 1.146 -17.521 1.00 93.25 288 ALA A CA 1
ATOM 2262 C C . ALA A 1 288 ? -11.248 -0.151 -16.790 1.00 93.25 288 ALA A C 1
ATOM 2264 O O . ALA A 1 288 ? -10.453 -1.087 -16.742 1.00 93.25 288 ALA A O 1
ATOM 2265 N N . ALA A 1 289 ? -12.437 -0.214 -16.175 1.00 88.56 289 ALA A N 1
ATOM 2266 C CA . ALA A 1 289 ? -12.816 -1.317 -15.285 1.00 88.56 289 ALA A CA 1
ATOM 2267 C C . ALA A 1 289 ? -13.041 -2.644 -16.023 1.00 88.56 289 ALA A C 1
ATOM 2269 O O . ALA A 1 289 ? -12.863 -3.704 -15.425 1.00 88.56 289 ALA A O 1
ATOM 2270 N N . ASP A 1 290 ? -13.401 -2.565 -17.304 1.00 86.50 290 ASP A N 1
ATOM 2271 C CA . ASP A 1 290 ? -13.704 -3.716 -18.159 1.00 86.50 290 ASP A CA 1
ATOM 2272 C C . ASP A 1 290 ? -12.533 -4.072 -19.099 1.00 86.50 290 ASP A C 1
ATOM 2274 O O . ASP A 1 290 ? -12.683 -4.877 -20.016 1.00 86.50 290 ASP A O 1
ATOM 2278 N N . VAL A 1 291 ? -11.358 -3.461 -18.899 1.00 92.69 291 VAL A N 1
ATOM 2279 C CA . VAL A 1 291 ? -10.168 -3.719 -19.719 1.00 92.69 291 VAL A CA 1
ATOM 2280 C C . VAL A 1 291 ? -9.439 -4.959 -19.209 1.00 92.69 291 VAL A C 1
ATOM 2282 O O . VAL A 1 291 ? -8.959 -4.997 -18.076 1.00 92.69 291 VAL A O 1
ATOM 2285 N N . GLU A 1 292 ? -9.299 -5.952 -20.083 1.00 89.94 292 GLU A N 1
ATOM 2286 C CA . GLU A 1 292 ? -8.511 -7.161 -19.846 1.00 89.94 292 GLU A CA 1
ATOM 2287 C C . GLU A 1 292 ? -7.208 -7.115 -20.652 1.00 89.94 292 GLU A C 1
ATOM 2289 O O . GLU A 1 292 ? -7.187 -6.695 -21.811 1.00 89.94 292 GLU A O 1
ATOM 2294 N N . LEU A 1 293 ? -6.105 -7.542 -20.033 1.00 92.19 293 LEU A N 1
ATOM 2295 C CA . LEU A 1 293 ? -4.798 -7.620 -20.686 1.00 92.19 293 LEU A CA 1
ATOM 2296 C C . LEU A 1 293 ? -4.511 -9.061 -21.101 1.00 92.19 293 LEU A C 1
ATOM 2298 O O . LEU A 1 293 ? -4.739 -9.988 -20.327 1.00 92.19 293 LEU A O 1
ATOM 2302 N N . THR A 1 294 ? -3.984 -9.244 -22.310 1.00 90.69 294 THR A N 1
ATOM 2303 C CA . THR A 1 294 ? -3.521 -10.552 -22.784 1.00 90.69 294 THR A CA 1
ATOM 2304 C C . THR A 1 294 ? -2.161 -10.900 -22.182 1.00 90.69 294 THR A C 1
ATOM 2306 O O . THR A 1 294 ? -1.370 -10.005 -21.874 1.00 90.69 294 THR A O 1
ATOM 2309 N N . ASP A 1 295 ? -1.850 -12.194 -22.086 1.00 88.81 295 ASP A N 1
ATOM 2310 C CA . ASP A 1 295 ? -0.536 -12.670 -21.625 1.00 88.81 295 ASP A CA 1
ATOM 2311 C C . ASP A 1 295 ? 0.610 -12.082 -22.468 1.00 88.81 295 ASP A C 1
ATOM 2313 O O . ASP A 1 295 ? 1.605 -11.615 -21.926 1.00 88.81 295 ASP A O 1
ATOM 2317 N N . GLU A 1 296 ? 0.430 -11.985 -23.791 1.00 90.75 296 GLU A N 1
ATOM 2318 C CA . GLU A 1 296 ? 1.413 -11.361 -24.689 1.00 90.75 296 GLU A CA 1
ATOM 2319 C C . GLU A 1 296 ? 1.663 -9.883 -24.344 1.00 90.75 296 GLU A C 1
ATOM 2321 O O . GLU A 1 296 ? 2.801 -9.412 -24.363 1.00 90.75 296 GLU A O 1
ATOM 2326 N N . LEU A 1 297 ? 0.613 -9.126 -24.011 1.00 93.81 297 LEU A N 1
ATOM 2327 C CA . LEU A 1 297 ? 0.755 -7.726 -23.618 1.00 93.81 297 LEU A CA 1
ATOM 2328 C C . LEU A 1 297 ? 1.442 -7.595 -22.252 1.00 93.81 297 LEU A C 1
ATOM 2330 O O . LEU A 1 297 ? 2.266 -6.696 -22.072 1.00 93.81 297 LEU A O 1
ATOM 2334 N N . LEU A 1 298 ? 1.153 -8.501 -21.315 1.00 93.31 298 LEU A N 1
ATOM 2335 C CA . LEU A 1 298 ? 1.835 -8.574 -20.021 1.00 93.31 298 LEU A CA 1
ATOM 2336 C C . LEU A 1 298 ? 3.331 -8.891 -20.187 1.00 93.31 298 LEU A C 1
ATOM 2338 O O . LEU A 1 298 ? 4.158 -8.193 -19.603 1.00 93.31 298 LEU A O 1
ATOM 2342 N N . ASP A 1 299 ? 3.700 -9.833 -21.059 1.00 92.75 299 ASP A N 1
ATOM 2343 C CA . ASP A 1 299 ? 5.104 -10.150 -21.369 1.00 92.75 299 ASP A CA 1
ATOM 2344 C C . ASP A 1 299 ? 5.851 -8.936 -21.951 1.00 92.75 299 ASP A C 1
ATOM 2346 O O . ASP A 1 299 ? 7.012 -8.663 -21.624 1.00 92.75 299 ASP A O 1
ATOM 2350 N N . ARG A 1 300 ? 5.177 -8.149 -22.800 1.00 96.44 300 ARG A N 1
ATOM 2351 C CA . ARG A 1 300 ? 5.736 -6.905 -23.353 1.00 96.44 300 ARG A CA 1
ATOM 2352 C C . ARG A 1 300 ? 5.897 -5.815 -22.292 1.00 96.44 300 ARG A C 1
ATOM 2354 O O . ARG A 1 300 ? 6.865 -5.058 -22.353 1.00 96.44 300 ARG A O 1
ATOM 2361 N N . ILE A 1 301 ? 4.985 -5.734 -21.321 1.00 96.38 301 ILE A N 1
ATOM 2362 C CA . ILE A 1 301 ? 5.123 -4.844 -20.158 1.00 96.38 301 ILE A CA 1
ATOM 2363 C C . ILE A 1 301 ? 6.339 -5.254 -19.316 1.00 96.38 301 ILE A C 1
ATOM 2365 O O . ILE A 1 301 ? 7.154 -4.398 -18.957 1.00 96.38 301 ILE A O 1
ATOM 2369 N N . ASP A 1 302 ? 6.491 -6.553 -19.050 1.00 92.94 302 ASP A N 1
ATOM 2370 C CA . ASP A 1 302 ? 7.603 -7.125 -18.286 1.00 92.94 302 ASP A CA 1
ATOM 2371 C C . ASP A 1 302 ? 8.967 -6.824 -18.929 1.00 92.94 302 ASP A C 1
ATOM 2373 O O . ASP A 1 302 ? 9.954 -6.608 -18.221 1.00 92.94 302 ASP A O 1
ATOM 2377 N N . ALA A 1 303 ? 9.031 -6.736 -20.260 1.00 95.69 303 ALA A N 1
ATOM 2378 C CA . ALA A 1 303 ? 10.246 -6.354 -20.975 1.00 95.69 303 ALA A CA 1
ATOM 2379 C C . ALA A 1 303 ? 10.679 -4.891 -20.731 1.00 95.69 303 ALA A C 1
ATOM 2381 O O . ALA A 1 303 ? 11.872 -4.595 -20.815 1.00 95.69 303 ALA A O 1
ATOM 2382 N N . ILE A 1 304 ? 9.744 -3.982 -20.417 1.00 96.06 304 ILE A N 1
ATOM 2383 C CA . ILE A 1 304 ? 10.036 -2.562 -20.138 1.00 96.06 304 ILE A CA 1
ATOM 2384 C C . ILE A 1 304 ? 10.413 -2.378 -18.663 1.00 96.06 304 ILE A C 1
ATOM 2386 O O . ILE A 1 304 ? 11.435 -1.763 -18.348 1.00 96.06 304 ILE A O 1
ATOM 2390 N N . VAL A 1 305 ? 9.597 -2.915 -17.750 1.00 94.62 305 VAL A N 1
ATOM 2391 C CA . VAL A 1 305 ? 9.859 -2.901 -16.302 1.00 94.62 305 VAL A CA 1
ATOM 2392 C C . VAL A 1 305 ? 9.665 -4.314 -15.755 1.00 94.62 305 VAL A C 1
ATOM 2394 O O . VAL A 1 305 ? 8.522 -4.719 -15.544 1.00 94.62 305 VAL A O 1
ATOM 2397 N N . PRO A 1 306 ? 10.751 -5.061 -15.476 1.00 93.25 306 PRO A N 1
ATOM 2398 C CA . PRO A 1 306 ? 10.648 -6.451 -15.041 1.00 93.25 306 PRO A CA 1
ATOM 2399 C C . PRO A 1 306 ? 9.894 -6.644 -13.714 1.00 93.25 306 PRO A C 1
ATOM 2401 O O . PRO A 1 306 ? 9.956 -5.763 -12.842 1.00 93.25 306 PRO A O 1
ATOM 2404 N N . PRO A 1 307 ? 9.266 -7.817 -13.502 1.00 87.62 307 PRO A N 1
ATOM 2405 C CA . PRO A 1 307 ? 8.658 -8.185 -12.228 1.00 87.62 307 PRO A CA 1
ATOM 2406 C C . PRO A 1 307 ? 9.590 -7.971 -11.032 1.00 87.62 307 PRO A C 1
ATOM 2408 O O . PRO A 1 307 ? 10.797 -8.227 -11.083 1.00 87.62 307 PRO A O 1
ATOM 2411 N N . GLY A 1 308 ? 9.039 -7.466 -9.933 1.00 88.88 308 GLY A N 1
ATOM 2412 C CA . GLY A 1 308 ? 9.782 -7.169 -8.714 1.00 88.88 308 GLY A CA 1
ATOM 2413 C C . GLY A 1 308 ? 10.751 -5.990 -8.832 1.00 88.88 308 GLY A C 1
ATOM 2414 O O . GLY A 1 308 ? 11.561 -5.790 -7.926 1.00 88.88 308 GLY A O 1
ATOM 2415 N N . THR A 1 309 ? 10.763 -5.215 -9.916 1.00 90.06 309 THR A N 1
ATOM 2416 C CA . THR A 1 309 ? 11.682 -4.070 -10.071 1.00 90.06 309 THR A CA 1
ATOM 2417 C C . THR A 1 309 ? 10.953 -2.732 -10.016 1.00 90.06 309 THR A C 1
ATOM 2419 O O . THR A 1 309 ? 9.736 -2.670 -10.115 1.00 90.06 309 THR A O 1
ATOM 2422 N N . GLY A 1 310 ? 11.683 -1.639 -9.806 1.00 87.44 310 GLY A N 1
ATOM 2423 C CA . GLY A 1 310 ? 11.105 -0.298 -9.814 1.00 87.44 310 GLY A CA 1
ATOM 2424 C C . GLY A 1 310 ? 12.040 0.693 -10.484 1.00 87.44 310 GLY A C 1
ATOM 2425 O O . GLY A 1 310 ? 13.262 0.631 -10.317 1.00 87.44 310 GLY A O 1
ATOM 2426 N N . VAL A 1 311 ? 11.464 1.623 -11.238 1.00 87.00 311 VAL A N 1
ATOM 2427 C CA . VAL A 1 311 ? 12.196 2.686 -11.926 1.00 87.00 311 VAL A CA 1
ATOM 2428 C C . VAL A 1 311 ? 12.356 3.862 -10.971 1.00 87.00 311 VAL A C 1
ATOM 2430 O O . VAL A 1 311 ? 11.665 4.873 -11.046 1.00 87.00 311 VAL A O 1
ATOM 2433 N N . GLY A 1 312 ? 13.259 3.692 -10.007 1.00 78.50 312 GLY A N 1
ATOM 2434 C CA . GLY A 1 312 ? 13.402 4.627 -8.897 1.00 78.50 312 GLY A CA 1
ATOM 2435 C C . GLY A 1 312 ? 12.205 4.596 -7.945 1.00 78.50 312 GLY A C 1
ATOM 2436 O O . GLY A 1 312 ? 11.207 3.912 -8.149 1.00 78.50 312 GLY A O 1
ATOM 2437 N N . ARG A 1 313 ? 12.275 5.407 -6.895 1.00 76.94 313 ARG A N 1
ATOM 2438 C CA . ARG A 1 313 ? 11.316 5.398 -5.788 1.00 76.94 313 ARG A CA 1
ATOM 2439 C C . ARG A 1 313 ? 10.414 6.628 -5.824 1.00 76.94 313 ARG A C 1
ATOM 2441 O O . ARG A 1 313 ? 10.917 7.714 -6.102 1.00 76.94 313 ARG A O 1
ATOM 2448 N N . MET A 1 314 ? 9.125 6.484 -5.536 1.00 81.44 314 MET A N 1
ATOM 2449 C CA . MET A 1 314 ? 8.255 7.639 -5.327 1.00 81.44 314 MET A CA 1
ATOM 2450 C C . MET A 1 314 ? 8.613 8.351 -4.024 1.00 81.44 314 MET A C 1
ATOM 2452 O O . MET A 1 314 ? 8.810 7.729 -2.978 1.00 81.44 314 MET A O 1
ATOM 2456 N N . ASP A 1 315 ? 8.616 9.684 -4.060 1.00 82.50 315 ASP A N 1
ATOM 2457 C CA . ASP A 1 315 ? 8.898 10.540 -2.901 1.00 82.50 315 ASP A CA 1
ATOM 2458 C C . ASP A 1 315 ? 7.983 10.240 -1.702 1.00 82.50 315 ASP A C 1
ATOM 2460 O O . ASP A 1 315 ? 8.339 10.477 -0.550 1.00 82.50 315 ASP A O 1
ATOM 2464 N N . GLN A 1 316 ? 6.779 9.743 -1.984 1.00 82.44 316 GLN A N 1
ATOM 2465 C CA . GLN A 1 316 ? 5.737 9.507 -0.996 1.00 82.44 316 GLN A CA 1
ATOM 2466 C C . GLN A 1 316 ? 5.839 8.141 -0.312 1.00 82.44 316 GLN A C 1
ATOM 2468 O O . GLN A 1 316 ? 5.200 7.971 0.721 1.00 82.44 316 GLN A O 1
ATOM 2473 N N . GLU A 1 317 ? 6.582 7.173 -0.851 1.00 80.25 317 GLU A N 1
ATOM 2474 C CA . GLU A 1 317 ? 6.686 5.829 -0.264 1.00 80.25 317 GLU A CA 1
ATOM 2475 C C . GLU A 1 317 ? 7.365 5.852 1.109 1.00 80.25 317 GLU A C 1
ATOM 2477 O O . GLU A 1 317 ? 8.288 6.639 1.345 1.00 80.25 317 GLU A O 1
ATOM 2482 N N . TYR A 1 318 ? 7.002 4.922 1.999 1.00 81.06 318 TYR A N 1
ATOM 2483 C CA . TYR A 1 318 ? 7.571 4.877 3.352 1.00 81.06 318 TYR A CA 1
ATOM 2484 C C . TYR A 1 318 ? 9.000 4.370 3.307 1.00 81.06 318 TYR A C 1
ATOM 2486 O O . TYR A 1 318 ? 9.257 3.250 2.862 1.00 81.06 318 TYR A O 1
ATOM 2494 N N . ASN A 1 319 ? 9.963 5.202 3.702 1.00 75.88 319 ASN A N 1
ATOM 2495 C CA . ASN A 1 319 ? 11.355 4.778 3.733 1.00 75.88 319 ASN A CA 1
ATOM 2496 C C . ASN A 1 319 ? 11.669 4.320 5.139 1.00 75.88 319 ASN A C 1
ATOM 2498 O O . ASN A 1 319 ? 11.792 5.176 6.016 1.00 75.88 319 ASN A O 1
ATOM 2502 N N . THR A 1 320 ? 11.800 3.005 5.337 1.00 71.38 320 THR A N 1
ATOM 2503 C CA . THR A 1 320 ? 12.216 2.442 6.619 1.00 71.38 320 THR A CA 1
ATOM 2504 C C . THR A 1 320 ? 13.484 3.166 7.056 1.00 71.38 320 THR A C 1
ATOM 2506 O O . THR A 1 320 ? 14.531 3.033 6.411 1.00 71.38 320 THR A O 1
ATOM 2509 N N . PRO A 1 321 ? 13.416 4.004 8.105 1.00 64.19 321 PRO A N 1
ATOM 2510 C CA . PRO A 1 321 ? 14.562 4.803 8.478 1.00 64.19 321 PRO A CA 1
ATOM 2511 C C . PRO A 1 321 ? 15.689 3.846 8.878 1.00 64.19 321 PRO A C 1
ATOM 2513 O O . PRO A 1 321 ? 15.408 2.835 9.522 1.00 64.19 321 PRO A O 1
ATOM 2516 N N . PRO A 1 322 ? 16.964 4.144 8.573 1.00 51.94 322 PRO A N 1
ATOM 2517 C CA . PRO A 1 322 ? 18.105 3.374 9.065 1.00 51.94 322 PRO A CA 1
ATOM 2518 C C . PRO A 1 322 ? 18.294 3.645 10.568 1.00 51.94 322 PRO A C 1
ATOM 2520 O O . PRO A 1 322 ? 19.269 4.248 11.010 1.00 51.94 322 PRO A O 1
ATOM 2523 N N . HIS A 1 323 ? 17.312 3.263 11.380 1.00 46.59 323 HIS A N 1
ATOM 2524 C CA . HIS A 1 323 ? 17.266 3.511 12.817 1.00 46.59 323 HIS A CA 1
ATOM 2525 C C . HIS A 1 323 ? 18.256 2.619 13.582 1.00 46.59 323 HIS A C 1
ATOM 2527 O O . HIS A 1 323 ? 18.607 2.937 14.712 1.00 46.59 323 HIS A O 1
ATOM 2533 N N . ARG A 1 324 ? 18.799 1.572 12.938 1.00 40.84 324 ARG A N 1
ATOM 2534 C CA . ARG A 1 324 ? 19.861 0.709 13.489 1.00 40.84 324 ARG A CA 1
ATOM 2535 C C . ARG A 1 324 ? 21.293 1.100 13.082 1.00 40.84 324 ARG A C 1
ATOM 2537 O O . ARG A 1 324 ? 22.232 0.468 13.548 1.00 40.84 324 ARG A O 1
ATOM 2544 N N . LEU A 1 325 ? 21.486 2.130 12.244 1.00 39.59 325 LEU A N 1
ATOM 2545 C CA . LEU A 1 325 ? 22.816 2.536 11.737 1.00 39.59 325 LEU A CA 1
ATOM 2546 C C . LEU A 1 325 ? 23.200 3.993 12.011 1.00 39.59 325 LEU A C 1
ATOM 2548 O O . LEU A 1 325 ? 24.341 4.384 11.753 1.00 39.59 325 LEU A O 1
ATOM 2552 N N . ARG A 1 326 ? 22.310 4.815 12.579 1.00 35.09 326 ARG A N 1
ATOM 2553 C CA . ARG A 1 326 ? 22.768 6.094 13.124 1.00 35.09 326 ARG A CA 1
ATOM 2554 C C . ARG A 1 326 ? 23.584 5.784 14.372 1.00 35.09 326 ARG A C 1
ATOM 2556 O O . ARG A 1 326 ? 23.018 5.418 15.399 1.00 35.09 326 ARG A O 1
ATOM 2563 N N . ARG A 1 327 ? 24.913 5.969 14.304 1.00 38.38 327 ARG A N 1
ATOM 2564 C CA . ARG A 1 327 ? 25.695 6.315 15.502 1.00 38.38 327 ARG A CA 1
ATOM 2565 C C . ARG A 1 327 ? 24.868 7.376 16.202 1.00 38.38 327 ARG A C 1
ATOM 2567 O O . ARG A 1 327 ? 24.627 8.417 15.592 1.00 38.38 327 ARG A O 1
ATOM 2574 N N . ALA A 1 328 ? 24.363 7.066 17.396 1.00 40.00 328 ALA A N 1
ATOM 2575 C CA . ALA A 1 328 ? 23.599 8.014 18.182 1.00 40.00 328 ALA A CA 1
ATOM 2576 C C . ALA A 1 328 ? 24.304 9.366 18.065 1.00 40.00 328 ALA A C 1
ATOM 2578 O O . ALA A 1 328 ? 25.505 9.457 18.338 1.00 40.00 328 ALA A O 1
ATOM 2579 N N . GLU A 1 329 ? 23.599 10.394 17.600 1.00 41.75 329 GLU A N 1
ATOM 2580 C CA . GLU A 1 329 ? 24.085 11.761 17.694 1.00 41.75 329 GLU A CA 1
ATOM 2581 C C . GLU A 1 329 ? 24.093 12.147 19.181 1.00 41.75 329 GLU A C 1
ATOM 2583 O O . GLU A 1 329 ? 23.326 12.981 19.659 1.00 41.75 329 GLU A O 1
ATOM 2588 N N . ALA A 1 330 ? 24.996 11.532 19.944 1.00 40.22 330 ALA A N 1
ATOM 2589 C CA . ALA A 1 330 ? 25.329 11.898 21.307 1.00 40.22 330 ALA A CA 1
ATOM 2590 C C . ALA A 1 330 ? 25.784 13.369 21.366 1.00 40.22 330 ALA A C 1
ATOM 2592 O O . ALA A 1 330 ? 25.686 14.014 22.408 1.00 40.22 330 ALA A O 1
ATOM 2593 N N . ALA A 1 331 ? 26.210 13.935 20.230 1.00 42.44 331 ALA A N 1
ATOM 2594 C CA . ALA A 1 331 ? 26.530 15.346 20.082 1.00 42.44 331 ALA A CA 1
ATOM 2595 C C . ALA A 1 331 ? 25.298 16.270 20.174 1.00 42.44 331 ALA A C 1
ATOM 2597 O O . ALA A 1 331 ? 25.404 17.344 20.770 1.00 42.44 331 ALA A O 1
ATOM 2598 N N . THR A 1 332 ? 24.131 15.868 19.657 1.00 43.50 332 THR A N 1
ATOM 2599 C CA . THR A 1 332 ? 22.936 16.731 19.596 1.00 43.50 332 THR A CA 1
ATOM 2600 C C . THR A 1 332 ? 22.211 16.761 20.946 1.00 43.50 332 THR A C 1
ATOM 2602 O O . THR A 1 332 ? 21.878 17.839 21.449 1.00 43.50 332 THR A O 1
ATOM 2605 N N . LEU A 1 333 ? 22.106 15.613 21.630 1.00 42.94 333 LEU A N 1
ATOM 2606 C CA . LEU A 1 333 ? 21.539 15.540 22.985 1.00 42.94 333 LEU A CA 1
ATOM 2607 C C . LEU A 1 333 ? 22.422 16.263 24.022 1.00 42.94 333 LEU A C 1
ATOM 2609 O O . LEU A 1 333 ? 21.923 16.994 24.878 1.00 42.94 333 LEU A O 1
ATOM 2613 N N . ALA A 1 334 ? 23.752 16.155 23.901 1.00 45.16 334 ALA A N 1
ATOM 2614 C CA . ALA A 1 334 ? 24.687 16.867 24.774 1.00 45.16 334 ALA A CA 1
ATOM 2615 C C . ALA A 1 334 ? 24.694 18.391 24.552 1.00 45.16 334 ALA A C 1
ATOM 2617 O O . ALA A 1 334 ? 25.182 19.129 25.411 1.00 45.16 334 ALA A O 1
ATOM 2618 N N . ARG A 1 335 ? 24.186 18.883 23.415 1.00 45.50 335 ARG A N 1
ATOM 2619 C CA . ARG A 1 335 ? 24.061 20.320 23.127 1.00 45.50 335 ARG A CA 1
ATOM 2620 C C . ARG A 1 335 ? 22.745 20.885 23.668 1.00 45.50 335 ARG A C 1
ATOM 2622 O O . ARG A 1 335 ? 22.761 21.967 24.247 1.00 45.50 335 ARG A O 1
ATOM 2629 N N . ALA A 1 336 ? 21.657 20.112 23.601 1.00 46.44 336 ALA A N 1
ATOM 2630 C CA . ALA A 1 336 ? 20.380 20.452 24.233 1.00 46.44 336 ALA A CA 1
ATOM 2631 C C . ALA A 1 336 ? 20.478 20.463 25.772 1.00 46.44 336 ALA A C 1
ATOM 2633 O O . ALA A 1 336 ? 20.031 21.408 26.420 1.00 46.44 336 ALA A O 1
ATOM 2634 N N . LEU A 1 337 ? 21.167 19.483 26.367 1.00 46.66 337 LEU A N 1
ATOM 2635 C CA . LEU A 1 337 ? 21.366 19.419 27.822 1.00 46.66 337 LEU A CA 1
ATOM 2636 C C . LEU A 1 337 ? 22.330 20.496 28.355 1.00 46.66 337 LEU A C 1
ATOM 2638 O O . LEU A 1 337 ? 22.218 20.909 29.509 1.00 46.66 337 LEU A O 1
ATOM 2642 N N . ARG A 1 338 ? 23.233 21.026 27.516 1.00 50.50 338 ARG A N 1
ATOM 2643 C CA . ARG A 1 338 ? 24.106 22.160 27.876 1.00 50.50 338 ARG A CA 1
ATOM 2644 C C . ARG A 1 338 ? 23.396 23.520 27.862 1.00 50.50 338 ARG A C 1
ATOM 2646 O O . ARG A 1 338 ? 23.909 24.458 28.465 1.00 50.50 338 ARG A O 1
ATOM 2653 N N . GLY A 1 339 ? 22.214 23.627 27.250 1.00 43.34 339 GLY A N 1
ATOM 2654 C CA . GLY A 1 339 ? 21.390 24.845 27.262 1.00 43.34 339 GLY A CA 1
ATOM 2655 C C . GLY A 1 339 ? 20.542 25.033 28.526 1.00 43.34 339 GLY A C 1
ATOM 2656 O O . GLY A 1 339 ? 20.095 26.145 28.799 1.00 43.34 339 GLY A O 1
ATOM 2657 N N . VAL A 1 340 ? 20.347 23.978 29.326 1.00 45.00 340 VAL A N 1
ATOM 2658 C CA . VAL A 1 340 ? 19.469 23.997 30.517 1.00 45.00 340 VAL A CA 1
ATOM 2659 C C . VAL A 1 340 ? 20.257 24.213 31.825 1.00 45.00 340 VAL A C 1
ATOM 2661 O O . VAL A 1 340 ? 19.689 24.479 32.881 1.00 45.00 340 VAL A O 1
ATOM 2664 N N . GLY A 1 341 ? 21.592 24.195 31.772 1.00 37.41 341 GLY A N 1
ATOM 2665 C CA . GLY A 1 341 ? 22.467 24.385 32.930 1.00 37.41 341 GLY A CA 1
ATOM 2666 C C . GLY A 1 341 ? 22.922 25.831 33.146 1.00 37.41 341 GLY A C 1
ATOM 2667 O O . GLY A 1 341 ? 24.111 26.114 33.030 1.00 37.41 341 GLY A O 1
ATOM 2668 N N . ARG A 1 342 ? 22.029 26.762 33.511 1.00 36.88 342 ARG A N 1
ATOM 2669 C CA . ARG A 1 342 ? 22.487 28.006 34.165 1.00 36.88 342 ARG A CA 1
ATOM 2670 C C . ARG A 1 342 ? 22.937 27.664 35.596 1.00 36.88 342 ARG A C 1
ATOM 2672 O O . ARG A 1 342 ? 22.116 27.181 36.374 1.00 36.88 342 ARG A O 1
ATOM 2679 N N . PRO A 1 343 ? 24.199 27.913 35.996 1.00 37.12 343 PRO A N 1
ATOM 2680 C CA . PRO A 1 343 ? 24.650 27.576 37.338 1.00 37.12 343 PRO A CA 1
ATOM 2681 C C . PRO A 1 343 ? 23.991 28.495 38.371 1.00 37.12 343 PRO A C 1
ATOM 2683 O O . PRO A 1 343 ? 24.162 29.717 38.364 1.00 37.12 343 PRO A O 1
ATOM 2686 N N . PHE A 1 344 ? 23.253 27.884 39.295 1.00 34.28 344 PHE A N 1
ATOM 2687 C CA . PHE A 1 344 ? 22.714 28.525 40.487 1.00 34.28 344 PHE A CA 1
ATOM 2688 C C . PHE A 1 344 ? 23.883 29.056 41.336 1.00 34.28 344 PHE A C 1
ATOM 2690 O O . PHE A 1 344 ? 24.600 28.294 41.989 1.00 34.28 344 PHE A O 1
ATOM 2697 N N . ARG A 1 345 ? 24.123 30.375 41.314 1.00 35.84 345 ARG A N 1
ATOM 2698 C CA . ARG A 1 345 ? 25.135 31.017 42.167 1.00 35.84 345 ARG A CA 1
ATOM 2699 C C . ARG A 1 345 ? 24.754 30.824 43.639 1.00 35.84 345 ARG A C 1
ATOM 2701 O O . ARG A 1 345 ? 23.923 31.550 44.180 1.00 35.84 345 ARG A O 1
ATOM 2708 N N . ARG A 1 346 ? 25.416 29.879 44.315 1.00 32.47 346 ARG A N 1
ATOM 2709 C CA . ARG A 1 346 ? 25.421 29.754 45.781 1.00 32.47 346 ARG A CA 1
ATOM 2710 C C . ARG A 1 346 ? 25.984 31.040 46.400 1.00 32.47 346 ARG A C 1
ATOM 2712 O O . ARG A 1 346 ? 27.198 31.224 46.466 1.00 32.47 346 ARG A O 1
ATOM 2719 N N . ARG A 1 347 ? 25.119 31.930 46.900 1.00 31.59 347 ARG A N 1
ATOM 2720 C CA . ARG A 1 347 ? 25.540 32.996 47.825 1.00 31.59 347 ARG A CA 1
ATOM 2721 C C . ARG A 1 347 ? 26.007 32.345 49.131 1.00 31.59 347 ARG A C 1
ATOM 2723 O O . ARG A 1 347 ? 25.210 31.781 49.876 1.00 31.59 347 ARG A O 1
ATOM 2730 N N . ARG A 1 348 ? 27.314 32.418 49.401 1.00 31.81 348 ARG A N 1
ATOM 2731 C CA . ARG A 1 348 ? 27.922 32.035 50.684 1.00 31.81 348 ARG A CA 1
ATOM 2732 C C . ARG A 1 348 ? 27.313 32.877 51.812 1.00 31.81 348 ARG A C 1
ATOM 2734 O O . ARG A 1 348 ? 27.532 34.083 51.869 1.00 31.81 348 ARG A O 1
ATOM 2741 N N . ARG A 1 349 ? 26.598 32.234 52.742 1.00 30.97 349 ARG A N 1
ATOM 2742 C CA . ARG A 1 349 ? 26.300 32.795 54.068 1.00 30.97 349 ARG A CA 1
ATOM 2743 C C . ARG A 1 349 ? 27.604 32.854 54.872 1.00 30.97 349 ARG A C 1
ATOM 2745 O O . ARG A 1 349 ? 28.096 31.819 55.309 1.00 30.97 349 ARG A O 1
ATOM 2752 N N . ARG A 1 350 ? 28.146 34.053 55.100 1.00 31.53 350 ARG A N 1
ATOM 2753 C CA . ARG A 1 350 ? 29.024 34.321 56.249 1.00 31.53 350 ARG A CA 1
ATOM 2754 C C . ARG A 1 350 ? 28.144 34.828 57.392 1.00 31.53 350 ARG A C 1
ATOM 2756 O O . ARG A 1 350 ? 27.464 35.836 57.244 1.00 31.53 350 ARG A O 1
ATOM 2763 N N . ARG A 1 351 ? 28.129 34.096 58.508 1.00 31.88 351 ARG A N 1
ATOM 2764 C CA . ARG A 1 351 ? 27.584 34.552 59.794 1.00 31.88 351 ARG A CA 1
ATOM 2765 C C . ARG A 1 351 ? 28.562 35.554 60.413 1.00 31.88 351 ARG A C 1
ATOM 2767 O O . ARG A 1 351 ? 29.736 35.214 60.522 1.00 31.88 351 ARG A O 1
ATOM 2774 N N . ARG A 1 352 ? 28.072 36.695 60.909 1.00 27.23 352 ARG A N 1
ATOM 2775 C CA . ARG A 1 352 ? 28.493 37.275 62.198 1.00 27.23 352 ARG A CA 1
ATOM 2776 C C . ARG A 1 352 ? 27.490 38.337 62.687 1.00 27.23 352 ARG A C 1
ATOM 2778 O O . ARG A 1 352 ? 27.098 39.203 61.923 1.00 27.23 352 ARG A O 1
ATOM 2785 N N . ALA A 1 353 ? 27.083 38.118 63.939 1.00 28.95 353 ALA A N 1
ATOM 2786 C CA . ALA A 1 353 ? 26.549 38.966 65.013 1.00 28.95 353 ALA A CA 1
ATOM 2787 C C . ALA A 1 353 ? 25.846 40.321 64.744 1.00 28.95 353 ALA A C 1
ATOM 2789 O O . ALA A 1 353 ? 26.375 41.200 64.076 1.00 28.95 353 ALA A O 1
ATOM 2790 N N . ASN A 1 354 ? 24.701 40.476 65.431 1.00 30.41 354 ASN A N 1
ATOM 2791 C CA . ASN A 1 354 ? 24.053 41.724 65.884 1.00 30.41 354 ASN A CA 1
ATOM 2792 C C . ASN A 1 354 ? 25.066 42.708 66.509 1.00 30.41 354 ASN A C 1
ATOM 2794 O O . ASN A 1 354 ? 25.992 42.227 67.170 1.00 30.41 354 ASN A O 1
ATOM 2798 N N . PRO A 1 355 ? 24.884 44.043 66.380 1.00 33.03 355 PRO A N 1
ATOM 2799 C CA . PRO A 1 355 ? 23.902 44.753 67.223 1.00 33.03 355 PRO A CA 1
ATOM 2800 C C . PRO A 1 355 ? 23.219 46.013 66.610 1.00 33.03 355 PRO A C 1
ATOM 2802 O O . PRO A 1 355 ? 23.743 46.649 65.708 1.00 33.03 355 PRO A O 1
ATOM 2805 N N . VAL A 1 356 ? 22.044 46.350 67.165 1.00 27.05 356 VAL A N 1
ATOM 2806 C CA . VAL A 1 356 ? 21.590 47.695 67.613 1.00 27.05 356 VAL A CA 1
ATOM 2807 C C . VAL A 1 356 ? 21.654 48.893 66.627 1.00 27.05 356 VAL A C 1
ATOM 2809 O O . VAL A 1 356 ? 22.704 49.452 66.353 1.00 27.05 356 VAL A O 1
ATOM 2812 N N . GLU A 1 357 ? 20.453 49.321 66.201 1.00 25.83 357 GLU A N 1
ATOM 2813 C CA . GLU A 1 357 ? 19.905 50.697 66.289 1.00 25.83 357 GLU A CA 1
ATOM 2814 C C . GLU A 1 357 ? 20.627 51.888 65.612 1.00 25.83 357 GLU A C 1
ATOM 2816 O O . GLU A 1 357 ? 21.620 52.399 66.110 1.00 25.83 357 GLU A O 1
ATOM 2821 N N . THR A 1 358 ? 20.006 52.473 64.570 1.00 28.55 358 THR A N 1
ATOM 2822 C CA . THR A 1 358 ? 19.941 53.945 64.378 1.00 28.55 358 THR A CA 1
ATOM 2823 C C . THR A 1 358 ? 18.717 54.355 63.531 1.00 28.55 358 THR A C 1
ATOM 2825 O O . THR A 1 358 ? 18.734 54.367 62.308 1.00 28.55 358 THR A O 1
ATOM 2828 N N . VAL A 1 359 ? 17.601 54.612 64.215 1.00 25.67 359 VAL A N 1
ATOM 2829 C CA . VAL A 1 359 ? 16.917 55.918 64.313 1.00 25.67 359 VAL A CA 1
ATOM 2830 C C . VAL A 1 359 ? 16.757 56.812 63.051 1.00 25.67 359 VAL A C 1
ATOM 2832 O O . VAL A 1 359 ? 17.695 57.439 62.576 1.00 25.67 359 VAL A O 1
ATOM 2835 N N . ARG A 1 360 ? 15.465 57.049 62.741 1.00 25.48 360 ARG A N 1
ATOM 2836 C CA . ARG A 1 360 ? 14.767 58.314 62.372 1.00 25.48 360 ARG A CA 1
ATOM 2837 C C . ARG A 1 360 ? 14.475 58.703 60.911 1.00 25.48 360 ARG A C 1
ATOM 2839 O O . ARG A 1 360 ? 15.352 59.015 60.122 1.00 25.48 360 ARG A O 1
ATOM 2846 N N . ARG A 1 361 ? 13.173 59.027 60.784 1.00 28.41 361 ARG A N 1
ATOM 2847 C CA . ARG A 1 361 ? 12.462 59.947 59.868 1.00 28.41 361 ARG A CA 1
ATOM 2848 C C . ARG A 1 361 ? 12.201 59.363 58.470 1.00 28.41 361 ARG A C 1
ATOM 2850 O O . ARG A 1 361 ? 13.113 58.915 57.809 1.00 28.41 361 ARG A O 1
ATOM 2857 N N . ARG A 1 362 ? 10.967 59.367 57.953 1.00 27.08 362 ARG A N 1
ATOM 2858 C CA . ARG A 1 362 ? 9.921 60.391 58.103 1.00 27.08 362 ARG A CA 1
ATOM 2859 C C . ARG A 1 362 ? 8.529 59.784 57.815 1.00 27.08 362 ARG A C 1
ATOM 2861 O O . ARG A 1 362 ? 8.282 59.333 56.712 1.00 27.08 362 ARG A O 1
ATOM 2868 N N . TYR A 1 363 ? 7.694 59.806 58.855 1.00 29.30 363 TYR A N 1
ATOM 2869 C CA . TYR A 1 363 ? 6.234 59.995 58.921 1.00 29.30 363 TYR A CA 1
ATOM 2870 C C . TYR A 1 363 ? 5.236 59.256 58.011 1.00 29.30 363 TYR A C 1
ATOM 2872 O O . TYR A 1 363 ? 5.267 59.359 56.793 1.00 29.30 363 TYR A O 1
ATOM 2880 N N . GLY A 1 364 ? 4.234 58.695 58.705 1.00 26.80 364 GLY A N 1
ATOM 2881 C CA . GLY A 1 364 ? 2.889 58.347 58.233 1.00 26.80 364 GLY A CA 1
ATOM 2882 C C . GLY A 1 364 ? 2.494 56.929 58.655 1.00 26.80 364 GLY A C 1
ATOM 2883 O O . GLY A 1 364 ? 2.490 56.042 57.817 1.00 26.80 364 GLY A O 1
ATOM 2884 N N . TRP A 1 365 ? 2.421 56.582 59.951 1.00 26.67 365 TRP A N 1
ATOM 2885 C CA . TRP A 1 365 ? 1.207 56.699 60.796 1.00 26.67 365 TRP A CA 1
ATOM 2886 C C . TRP A 1 365 ? -0.089 56.388 60.014 1.00 26.67 365 TRP A C 1
ATOM 2888 O O . TRP A 1 365 ? -0.370 57.049 59.028 1.00 26.67 365 TRP A O 1
ATOM 2898 N N . LEU A 1 366 ? -0.958 55.466 60.424 1.00 27.69 366 LEU A N 1
ATOM 2899 C CA . LEU A 1 366 ? -0.969 54.565 61.574 1.00 27.69 366 LEU A CA 1
ATOM 2900 C C . LEU A 1 366 ? -2.217 53.670 61.433 1.00 27.69 366 LEU A C 1
ATOM 2902 O O . LEU A 1 366 ? -3.245 54.163 60.982 1.00 27.69 366 LEU A O 1
ATOM 2906 N N . SER A 1 367 ? -2.121 52.450 61.977 1.00 26.69 367 SER A N 1
ATOM 2907 C CA . SER A 1 367 ? -3.182 51.702 62.696 1.00 26.69 367 SER A CA 1
ATOM 2908 C C . SER A 1 367 ? -4.480 51.318 61.956 1.00 26.69 367 SER A C 1
ATOM 2910 O O . SER A 1 367 ? -4.971 52.022 61.097 1.00 26.69 367 SER A O 1
ATOM 2912 N N . SER A 1 368 ? -5.137 50.204 62.264 1.00 28.50 368 SER A N 1
ATOM 2913 C CA . SER A 1 368 ? -5.051 49.365 63.462 1.00 28.50 368 SER A CA 1
ATOM 2914 C C . SER A 1 368 ? -5.538 47.959 63.158 1.00 28.50 368 SER A C 1
ATOM 2916 O O . SER A 1 368 ? -6.460 47.733 62.383 1.00 28.50 368 SER A O 1
ATOM 2918 N N . ALA A 1 369 ? -4.910 47.036 63.868 1.00 27.59 369 ALA A N 1
ATOM 2919 C CA . ALA A 1 369 ? -5.326 45.670 64.080 1.00 27.59 369 ALA A CA 1
ATOM 2920 C C . ALA A 1 369 ? -6.586 45.553 64.960 1.00 27.59 369 ALA A C 1
ATOM 2922 O O . ALA A 1 369 ? -7.011 46.523 65.586 1.00 27.59 369 ALA A O 1
ATOM 2923 N N . ARG A 1 370 ? -6.977 44.280 65.142 1.00 27.38 370 ARG A N 1
ATOM 2924 C CA . ARG A 1 370 ? -7.847 43.699 66.185 1.00 27.38 370 ARG A CA 1
ATOM 2925 C C . ARG A 1 370 ? -9.340 43.798 65.881 1.00 27.38 370 ARG A C 1
ATOM 2927 O O . ARG A 1 370 ? -9.799 44.780 65.339 1.00 27.38 370 ARG A O 1
ATOM 2934 N N . SER A 1 371 ? -10.188 42.851 66.255 1.00 25.44 371 SER A N 1
ATOM 2935 C CA . SER A 1 371 ? -10.076 41.491 66.793 1.00 25.44 371 SER A CA 1
ATOM 2936 C C . SER A 1 371 ? -11.516 41.002 66.975 1.00 25.44 371 SER A C 1
ATOM 2938 O O . SER A 1 371 ? -12.386 41.824 67.239 1.00 25.44 371 SER A O 1
ATOM 2940 N N . MET A 1 372 ? -11.679 39.683 67.074 1.00 23.55 372 MET A N 1
ATOM 2941 C CA . MET A 1 372 ? -12.645 39.011 67.957 1.00 23.55 372 MET A CA 1
ATOM 2942 C C . MET A 1 372 ? -14.126 38.881 67.543 1.00 23.55 372 MET A C 1
ATOM 2944 O O . MET A 1 372 ? -14.810 39.859 67.287 1.00 23.55 372 MET A O 1
ATOM 2948 N N . ARG A 1 373 ? -14.596 37.635 67.771 1.00 25.59 373 ARG A N 1
ATOM 2949 C CA . ARG A 1 373 ? -15.920 37.207 68.289 1.00 25.59 373 ARG A CA 1
ATOM 2950 C C . ARG A 1 373 ? -17.063 37.194 67.258 1.00 25.59 373 ARG A C 1
ATOM 2952 O O . ARG A 1 373 ? -17.415 38.217 66.705 1.00 25.59 373 ARG A O 1
ATOM 2959 N N . SER A 1 374 ? -17.513 36.013 66.813 1.00 27.28 374 SER A N 1
ATOM 2960 C CA . SER A 1 374 ? -18.442 35.041 67.449 1.00 27.28 374 SER A CA 1
ATOM 2961 C C . SER A 1 374 ? -19.922 35.404 67.283 1.00 27.28 374 SER A C 1
ATOM 2963 O O . SER A 1 374 ? -20.226 36.587 67.273 1.00 27.28 374 SER A O 1
ATOM 2965 N N . VAL A 1 375 ? -20.790 34.371 67.306 1.00 27.34 375 VAL A N 1
ATOM 2966 C CA . VAL A 1 375 ? -22.284 34.342 67.299 1.00 27.34 375 VAL A CA 1
ATOM 2967 C C . VAL A 1 375 ? -22.818 33.883 65.928 1.00 27.34 375 VAL A C 1
ATOM 2969 O O . VAL A 1 375 ? -22.782 34.620 64.958 1.00 27.34 375 VAL A O 1
ATOM 2972 N N . SER A 1 376 ? -23.025 32.580 65.706 1.00 26.77 376 SER A N 1
ATOM 2973 C CA . SER A 1 376 ? -24.166 31.720 66.089 1.00 26.77 376 SER A CA 1
ATOM 2974 C C . SER A 1 376 ? -25.460 32.005 65.326 1.00 26.77 376 SER A C 1
ATOM 2976 O O . SER A 1 376 ? -26.026 33.072 65.507 1.00 26.77 376 SER A O 1
ATOM 2978 N N . TRP A 1 377 ? -25.994 30.990 64.640 1.00 25.22 377 TRP A N 1
ATOM 2979 C CA . TRP A 1 377 ? -27.425 30.672 64.640 1.00 25.22 377 TRP A CA 1
ATOM 2980 C C . TRP A 1 377 ? -27.607 29.151 64.584 1.00 25.22 377 TRP A C 1
ATOM 2982 O O . TRP A 1 377 ? -26.823 28.421 63.981 1.00 25.22 377 TRP A O 1
ATOM 2992 N N . ARG A 1 378 ? -28.603 28.679 65.332 1.00 28.94 378 ARG A N 1
ATOM 2993 C CA . ARG A 1 378 ? -28.915 27.286 65.666 1.00 28.94 378 ARG A CA 1
ATOM 2994 C C . ARG A 1 378 ? -30.382 27.037 65.296 1.00 28.94 378 ARG A C 1
ATOM 2996 O O . ARG A 1 378 ? -31.180 27.949 65.474 1.00 28.94 378 ARG A O 1
ATOM 3003 N N . ARG A 1 379 ? -30.698 25.752 65.046 1.00 31.55 379 ARG A N 1
ATOM 3004 C CA . ARG A 1 379 ? -32.016 25.059 65.144 1.00 31.55 379 ARG A CA 1
ATOM 3005 C C . ARG A 1 379 ? -32.973 25.263 63.960 1.00 31.55 379 ARG A C 1
ATOM 3007 O O . ARG A 1 379 ? -33.041 26.361 63.442 1.00 31.55 379 ARG A O 1
ATOM 3014 N N . ARG A 1 380 ? -33.771 24.280 63.513 1.00 26.38 380 ARG A N 1
ATOM 3015 C CA . ARG A 1 380 ? -34.138 22.882 63.904 1.00 26.38 380 ARG A CA 1
ATOM 3016 C C . ARG A 1 380 ? -34.875 22.290 62.666 1.00 26.38 380 ARG A C 1
ATOM 3018 O O . ARG A 1 380 ? -35.487 23.075 61.957 1.00 26.38 380 ARG A O 1
ATOM 3025 N N . MET A 1 381 ? -34.694 21.030 62.233 1.00 26.33 381 MET A N 1
ATOM 3026 C CA . MET A 1 381 ? -35.370 19.783 62.693 1.00 26.33 381 MET A CA 1
ATOM 3027 C C . MET A 1 381 ? -36.906 19.927 62.824 1.00 26.33 381 MET A C 1
ATOM 3029 O O . MET A 1 381 ? -37.340 20.906 63.413 1.00 26.33 381 MET A O 1
ATOM 3033 N N . SER A 1 382 ? -37.776 19.018 62.375 1.00 30.45 382 SER A N 1
ATOM 3034 C CA . SER A 1 382 ? -37.658 17.584 62.054 1.00 30.45 382 SER A CA 1
ATOM 3035 C C . SER A 1 382 ? -38.998 17.049 61.500 1.00 30.45 382 SER A C 1
ATOM 3037 O O . SER A 1 382 ? -40.013 17.721 61.652 1.00 30.45 382 SER A O 1
ATOM 3039 N N . ASP A 1 383 ? -38.965 15.860 60.877 1.00 25.34 383 ASP A N 1
ATOM 3040 C CA . ASP A 1 383 ? -39.822 14.663 61.121 1.00 25.34 383 ASP A CA 1
ATOM 3041 C C . ASP A 1 383 ? -39.968 13.846 59.815 1.00 25.34 383 ASP A C 1
ATOM 3043 O O . ASP A 1 383 ? -40.378 14.379 58.791 1.00 25.34 383 ASP A O 1
ATOM 3047 N N . ALA A 1 384 ? -39.353 12.656 59.689 1.00 27.62 384 ALA A N 1
ATOM 3048 C CA . ALA A 1 384 ? -39.719 11.327 60.236 1.00 27.62 384 ALA A CA 1
ATOM 3049 C C . ALA A 1 384 ? -40.749 10.608 59.328 1.00 27.62 384 ALA A C 1
ATOM 3051 O O . ALA A 1 384 ? -41.685 11.235 58.870 1.00 27.62 384 ALA A O 1
ATOM 3052 N N . SER A 1 385 ? -40.733 9.303 59.025 1.00 28.52 385 SER A N 1
ATOM 3053 C CA . SER A 1 385 ? -39.843 8.148 59.239 1.00 28.52 385 SER A CA 1
ATOM 3054 C C . SER A 1 385 ? -40.514 6.904 58.593 1.00 28.52 385 SER A C 1
ATOM 3056 O O . SER A 1 385 ? -41.679 6.988 58.214 1.00 28.52 385 SER A O 1
ATOM 3058 N N . SER A 1 386 ? -39.819 5.749 58.588 1.00 28.69 386 SER A N 1
ATOM 3059 C CA . SER A 1 386 ? -40.290 4.356 58.329 1.00 28.69 386 SER A CA 1
ATOM 3060 C C . SER A 1 386 ? -40.342 3.897 56.850 1.00 28.69 386 SER A C 1
ATOM 3062 O O . SER A 1 386 ? -40.779 4.651 56.002 1.00 28.69 386 SER A O 1
ATOM 3064 N N . HIS A 1 387 ? -39.882 2.710 56.412 1.00 28.94 387 HIS A N 1
ATOM 3065 C CA . HIS A 1 387 ? -39.496 1.455 57.076 1.00 28.94 387 HIS A CA 1
ATOM 3066 C C . HIS A 1 387 ? -38.448 0.636 56.275 1.00 28.94 387 HIS A C 1
ATOM 3068 O O . HIS A 1 387 ? -38.229 0.836 55.085 1.00 28.94 387 HIS A O 1
ATOM 3074 N N . ARG A 1 388 ? -37.801 -0.293 56.993 1.00 30.11 388 ARG A N 1
ATOM 3075 C CA . ARG A 1 388 ? -36.721 -1.225 56.610 1.00 30.11 388 ARG A CA 1
ATOM 3076 C C . ARG A 1 388 ? -37.218 -2.405 55.753 1.00 30.11 388 ARG A C 1
ATOM 3078 O O . ARG A 1 388 ? -38.302 -2.902 56.027 1.00 30.11 388 ARG A O 1
ATOM 3085 N N . ASN A 1 389 ? -36.366 -2.992 54.902 1.00 27.81 389 ASN A N 1
ATOM 3086 C CA . ASN A 1 389 ? -35.676 -4.264 55.209 1.00 27.81 389 ASN A CA 1
ATOM 3087 C C . ASN A 1 389 ? -34.783 -4.772 54.063 1.00 27.81 389 ASN A C 1
ATOM 3089 O O . ASN A 1 389 ? -35.200 -4.918 52.922 1.00 27.81 389 ASN A O 1
ATOM 3093 N N . ASN A 1 390 ? -33.555 -5.107 54.455 1.00 28.88 390 ASN A N 1
ATOM 3094 C CA . ASN A 1 390 ? -32.548 -5.873 53.729 1.00 28.88 390 ASN A CA 1
ATOM 3095 C C . ASN A 1 390 ? -32.797 -7.375 53.960 1.00 28.88 390 ASN A C 1
ATOM 3097 O O . ASN A 1 390 ? -32.995 -7.759 55.114 1.00 28.88 390 ASN A O 1
ATOM 3101 N N . ARG A 1 391 ? -32.671 -8.220 52.928 1.00 28.28 391 ARG A N 1
ATOM 3102 C CA . ARG A 1 391 ? -32.167 -9.608 53.036 1.00 28.28 391 ARG A CA 1
ATOM 3103 C C . ARG A 1 391 ? -31.771 -10.159 51.650 1.00 28.28 391 ARG A C 1
ATOM 3105 O O . ARG A 1 391 ? -32.550 -9.993 50.716 1.00 28.28 391 ARG A O 1
ATOM 3112 N N . PRO A 1 392 ? -30.607 -10.827 51.517 1.00 37.72 392 PRO A N 1
ATOM 3113 C CA . PRO A 1 392 ? -30.195 -11.538 50.308 1.00 37.72 392 PRO A CA 1
ATOM 3114 C C . PRO A 1 392 ? -30.642 -13.013 50.348 1.00 37.72 392 PRO A C 1
ATOM 3116 O O . PRO A 1 392 ? -30.828 -13.579 51.427 1.00 37.72 392 PRO A O 1
ATOM 3119 N N . LEU A 1 393 ? -30.792 -13.643 49.180 1.00 30.41 393 LEU A N 1
ATOM 3120 C CA . LEU A 1 393 ? -31.139 -15.064 49.017 1.00 30.41 393 LEU A CA 1
ATOM 3121 C C . LEU A 1 393 ? -30.141 -15.782 48.075 1.00 30.41 393 LEU A C 1
ATOM 3123 O O . LEU A 1 393 ? -29.405 -15.103 47.359 1.00 30.41 393 LEU A O 1
ATOM 3127 N N . PRO A 1 394 ? -30.037 -17.128 48.143 1.00 38.91 394 PRO A N 1
ATOM 3128 C CA . PRO A 1 394 ? -28.750 -17.814 48.270 1.00 38.91 394 PRO A CA 1
ATOM 3129 C C . PRO A 1 394 ? -28.367 -18.741 47.101 1.00 38.91 394 PRO A C 1
ATOM 3131 O O . PRO A 1 394 ? -29.166 -19.054 46.224 1.00 38.91 394 PRO A O 1
ATOM 3134 N N . CYS A 1 395 ? -27.124 -19.235 47.176 1.00 23.92 395 CYS A N 1
ATOM 3135 C CA . CYS A 1 395 ? -26.552 -20.325 46.388 1.00 23.92 395 CYS A CA 1
ATOM 3136 C C . CYS A 1 395 ? -27.397 -21.611 46.407 1.00 23.92 395 CYS A C 1
ATOM 3138 O O . CYS A 1 395 ? -27.728 -22.127 47.477 1.00 23.92 395 CYS A O 1
ATOM 3140 N N . GLY A 1 396 ? -27.611 -22.192 45.224 1.00 27.19 396 GLY A N 1
ATOM 3141 C CA . GLY A 1 396 ? -28.007 -23.586 45.034 1.00 27.19 396 GLY A CA 1
ATOM 3142 C C . GLY A 1 396 ? -26.795 -24.459 44.692 1.00 27.19 396 GLY A C 1
ATOM 3143 O O . GLY A 1 396 ? -25.986 -24.102 43.840 1.00 27.19 396 GLY A O 1
ATOM 3144 N N . ARG A 1 397 ? -26.672 -25.597 45.383 1.00 27.83 397 ARG A N 1
ATOM 3145 C CA . ARG A 1 397 ? -25.759 -26.705 45.063 1.00 27.83 397 ARG A CA 1
ATOM 3146 C C . ARG A 1 397 ? -26.392 -27.609 44.000 1.00 27.83 397 ARG A C 1
ATOM 3148 O O . ARG A 1 397 ? -27.561 -27.954 44.135 1.00 27.83 397 ARG A O 1
ATOM 3155 N N . ALA A 1 398 ? -25.585 -28.088 43.060 1.00 27.67 398 ALA A N 1
ATOM 3156 C CA . ALA A 1 398 ? -25.752 -29.381 42.395 1.00 27.67 398 ALA A CA 1
ATOM 3157 C C . ALA A 1 398 ? -24.358 -29.981 42.124 1.00 27.67 398 ALA A C 1
ATOM 3159 O O . ALA A 1 398 ? -23.352 -29.283 42.214 1.00 27.67 398 ALA A O 1
ATOM 3160 N N . SER A 1 399 ? -24.331 -31.295 41.942 1.00 26.88 399 SER A N 1
ATOM 3161 C CA . SER A 1 399 ? -23.299 -32.261 42.323 1.00 26.88 399 SER A CA 1
ATOM 3162 C C . SER A 1 399 ? -21.979 -32.262 41.548 1.00 26.88 399 SER A C 1
ATOM 3164 O O . SER A 1 399 ? -21.878 -31.811 40.413 1.00 26.88 399 SER A O 1
ATOM 3166 N N . ALA A 1 400 ? -20.996 -32.858 42.228 1.00 27.70 400 ALA A N 1
ATOM 3167 C CA . ALA A 1 400 ? -19.691 -33.302 41.766 1.00 27.70 400 ALA A CA 1
ATOM 3168 C C . ALA A 1 400 ? -19.746 -34.255 40.560 1.00 27.70 400 ALA A C 1
ATOM 3170 O O . ALA A 1 400 ? -20.628 -35.106 40.505 1.00 27.70 400 ALA A O 1
ATOM 3171 N N . ASP A 1 401 ? -18.732 -34.162 39.699 1.00 26.88 401 ASP A N 1
ATOM 3172 C CA . ASP A 1 401 ? -17.909 -35.320 39.354 1.00 26.88 401 ASP A CA 1
ATOM 3173 C C . ASP A 1 401 ? -16.455 -34.890 39.089 1.00 26.88 401 ASP A C 1
ATOM 3175 O O . ASP A 1 401 ? -16.155 -33.755 38.720 1.00 26.88 401 ASP A O 1
ATOM 3179 N N . ASP A 1 402 ? -15.571 -35.809 39.450 1.00 28.47 402 ASP A N 1
ATOM 3180 C CA . ASP A 1 402 ? -14.170 -35.687 39.843 1.00 28.47 402 ASP A CA 1
ATOM 3181 C C . ASP A 1 402 ? -13.224 -35.731 38.631 1.00 28.47 402 ASP A C 1
ATOM 3183 O O . ASP A 1 402 ? -13.382 -36.607 37.791 1.00 28.47 402 ASP A O 1
ATOM 3187 N N . HIS A 1 403 ? -12.202 -34.866 38.570 1.00 28.28 403 HIS A N 1
ATOM 3188 C CA . HIS A 1 403 ? -10.860 -35.228 38.079 1.00 28.28 403 HIS A CA 1
ATOM 3189 C C . HIS A 1 403 ? -9.807 -34.197 38.520 1.00 28.28 403 HIS A C 1
ATOM 3191 O O . HIS A 1 403 ? -9.844 -33.013 38.185 1.00 28.28 403 HIS A O 1
ATOM 3197 N N . ARG A 1 404 ? -8.863 -34.692 39.327 1.00 27.83 404 ARG A N 1
ATOM 3198 C CA . ARG A 1 404 ? -7.768 -33.973 39.987 1.00 27.83 404 ARG A CA 1
ATOM 3199 C C . ARG A 1 404 ? -6.507 -33.947 39.118 1.00 27.83 404 ARG A C 1
ATOM 3201 O O . ARG A 1 404 ? -6.132 -34.965 38.550 1.00 27.83 404 ARG A O 1
ATOM 3208 N N . GLY A 1 405 ? -5.781 -32.830 39.165 1.00 25.38 405 GLY A N 1
ATOM 3209 C CA . GLY A 1 405 ? -4.369 -32.703 38.774 1.00 25.38 405 GLY A CA 1
ATOM 3210 C C . GLY A 1 405 ? -3.845 -31.293 39.105 1.00 25.38 405 GLY A C 1
ATOM 3211 O O . GLY A 1 405 ? -4.602 -30.344 38.927 1.00 25.38 405 GLY A O 1
ATOM 3212 N N . PRO A 1 406 ? -2.641 -31.118 39.690 1.00 33.03 406 PRO A N 1
ATOM 3213 C CA . PRO A 1 406 ? -2.467 -30.168 40.790 1.00 33.03 406 PRO A CA 1
ATOM 3214 C C . PRO A 1 406 ? -1.909 -28.791 40.402 1.00 33.03 406 PRO A C 1
ATOM 3216 O O . PRO A 1 406 ? -0.987 -28.653 39.604 1.00 33.03 406 PRO A O 1
ATOM 3219 N N . SER A 1 407 ? -2.411 -27.772 41.101 1.00 25.78 407 SER A N 1
ATOM 3220 C CA . SER A 1 407 ? -1.820 -26.440 41.219 1.00 25.78 407 SER A CA 1
ATOM 3221 C C . SER A 1 407 ? -0.625 -26.452 42.184 1.00 25.78 407 SER A C 1
ATOM 3223 O O . SER A 1 407 ? -0.800 -26.740 43.373 1.00 25.78 407 SER A O 1
ATOM 3225 N N . CYS A 1 408 ? 0.561 -26.059 41.721 1.00 22.48 408 CYS A N 1
ATOM 3226 C CA . CYS A 1 408 ? 1.668 -25.679 42.599 1.00 22.48 408 CYS A CA 1
ATOM 3227 C C . CYS A 1 408 ? 1.478 -24.236 43.090 1.00 22.48 408 CYS A C 1
ATOM 3229 O O . CYS A 1 408 ? 1.490 -23.290 42.306 1.00 22.48 408 CYS A O 1
ATOM 3231 N N . ARG A 1 409 ? 1.329 -24.073 44.410 1.00 25.02 409 ARG A N 1
ATOM 3232 C CA . ARG A 1 409 ? 1.580 -22.809 45.114 1.00 25.02 409 ARG A CA 1
ATOM 3233 C C . ARG A 1 409 ? 3.067 -22.729 45.440 1.00 25.02 409 ARG A C 1
ATOM 3235 O O . ARG A 1 409 ? 3.573 -23.636 46.092 1.00 25.02 409 ARG A O 1
ATOM 3242 N N . CYS A 1 410 ? 3.703 -21.607 45.126 1.00 23.41 410 CYS A N 1
ATOM 3243 C CA . CYS A 1 410 ? 4.898 -21.156 45.834 1.00 23.41 410 CYS A CA 1
ATOM 3244 C C . CYS A 1 410 ? 4.662 -19.726 46.324 1.00 23.41 410 CYS A C 1
ATOM 3246 O O . CYS A 1 410 ? 4.607 -18.783 45.540 1.00 23.41 410 CYS A O 1
ATOM 3248 N N . ASN A 1 411 ? 4.504 -19.596 47.643 1.00 25.73 411 ASN A N 1
ATOM 3249 C CA . ASN A 1 411 ? 4.736 -18.353 48.366 1.00 25.73 411 ASN A CA 1
ATOM 3250 C C . ASN A 1 411 ? 6.235 -18.042 48.302 1.00 25.73 411 ASN A C 1
ATOM 3252 O O . ASN A 1 411 ? 7.049 -18.880 48.681 1.00 25.73 411 ASN A O 1
ATOM 3256 N N . GLY A 1 412 ? 6.582 -16.827 47.893 1.00 25.28 412 GLY A N 1
ATOM 3257 C CA . GLY A 1 412 ? 7.937 -16.294 47.967 1.00 25.28 412 GLY A CA 1
ATOM 3258 C C . GLY A 1 412 ? 7.878 -14.787 48.147 1.00 25.28 412 GLY A C 1
ATOM 3259 O O . GLY A 1 412 ? 7.895 -14.038 47.178 1.00 25.28 412 GLY A O 1
ATOM 3260 N N . VAL A 1 413 ? 7.761 -14.348 49.399 1.00 27.47 413 VAL A N 1
ATOM 3261 C CA . VAL A 1 413 ? 8.055 -12.969 49.798 1.00 27.47 413 VAL A CA 1
ATOM 3262 C C . VAL A 1 413 ? 9.565 -12.790 49.662 1.00 27.47 413 VAL A C 1
ATOM 3264 O O . VAL A 1 413 ? 10.310 -13.485 50.349 1.00 27.47 413 VAL A O 1
ATOM 3267 N N . LEU A 1 414 ? 10.022 -11.875 48.804 1.00 26.02 414 LEU A N 1
ATOM 3268 C CA . LEU A 1 414 ? 11.410 -11.418 48.815 1.00 26.02 414 LEU A CA 1
ATOM 3269 C C . LEU A 1 414 ? 11.483 -9.921 49.108 1.00 26.02 414 LEU A C 1
ATOM 3271 O O . LEU A 1 414 ? 10.887 -9.074 48.448 1.00 26.02 414 LEU A O 1
ATOM 3275 N N . SER A 1 415 ? 12.204 -9.690 50.196 1.00 25.77 415 SER A N 1
ATOM 3276 C CA . SER A 1 415 ? 12.558 -8.458 50.875 1.00 25.77 415 SER A CA 1
ATOM 3277 C C . SER A 1 415 ? 13.293 -7.460 49.980 1.00 25.77 415 SER A C 1
ATOM 3279 O O . SER A 1 415 ? 14.162 -7.813 49.187 1.00 25.77 415 SER A O 1
ATOM 3281 N N . THR A 1 416 ? 12.998 -6.184 50.204 1.00 30.67 416 THR A N 1
ATOM 3282 C CA . THR A 1 416 ? 13.781 -5.025 49.781 1.00 30.67 416 THR A CA 1
ATOM 3283 C C . THR A 1 416 ? 15.148 -5.008 50.473 1.00 30.67 416 THR A C 1
ATOM 3285 O O . THR A 1 416 ? 15.259 -4.483 51.576 1.00 30.67 416 THR A O 1
ATOM 3288 N N . ALA A 1 417 ? 16.178 -5.571 49.842 1.00 28.39 417 ALA A N 1
ATOM 3289 C CA . ALA A 1 417 ? 17.589 -5.209 50.028 1.00 28.39 417 ALA A CA 1
ATOM 3290 C C . ALA A 1 417 ? 18.452 -6.055 49.080 1.00 28.39 417 ALA A C 1
ATOM 3292 O O . ALA A 1 417 ? 18.702 -7.212 49.373 1.00 28.39 417 ALA A O 1
ATOM 3293 N N . ASP A 1 418 ? 18.831 -5.485 47.934 1.00 26.20 418 ASP A N 1
ATOM 3294 C CA . ASP A 1 418 ? 20.161 -5.634 47.320 1.00 26.20 418 ASP A CA 1
ATOM 3295 C C . ASP A 1 418 ? 20.226 -4.744 46.072 1.00 26.20 418 ASP A C 1
ATOM 3297 O O . ASP A 1 418 ? 20.129 -5.152 44.915 1.00 26.20 418 ASP A O 1
ATOM 3301 N N . VAL A 1 419 ? 20.359 -3.444 46.340 1.00 32.91 419 VAL A N 1
ATOM 3302 C CA . VAL A 1 419 ? 20.777 -2.443 45.357 1.00 32.91 419 VAL A CA 1
ATOM 3303 C C . VAL A 1 419 ? 22.288 -2.608 45.192 1.00 32.91 419 VAL A C 1
ATOM 3305 O O . VAL A 1 419 ? 23.073 -1.955 45.872 1.00 32.91 419 VAL A O 1
ATOM 3308 N N . GLY A 1 420 ? 22.698 -3.546 44.339 1.00 29.33 420 GLY A N 1
ATOM 3309 C CA . GLY A 1 420 ? 24.111 -3.896 44.187 1.00 29.33 420 GLY A CA 1
ATOM 3310 C C . GLY A 1 420 ? 24.377 -4.940 43.108 1.00 29.33 420 GLY A C 1
ATOM 3311 O O . GLY A 1 420 ? 24.988 -5.961 43.385 1.00 29.33 420 GLY A O 1
ATOM 3312 N N . GLY A 1 421 ? 23.912 -4.706 41.877 1.00 27.73 421 GLY A N 1
ATOM 3313 C CA . GLY A 1 421 ? 24.134 -5.648 40.770 1.00 27.73 421 GLY A CA 1
ATOM 3314 C C . GLY A 1 421 ? 23.892 -5.098 39.363 1.00 27.73 421 GLY A C 1
ATOM 3315 O O . GLY A 1 421 ? 23.738 -5.870 38.426 1.00 27.73 421 GLY A O 1
ATOM 3316 N N . LEU A 1 422 ? 23.858 -3.776 39.178 1.00 29.00 422 LEU A N 1
ATOM 3317 C CA . LEU A 1 422 ? 23.836 -3.138 37.855 1.00 29.00 422 LEU A CA 1
ATOM 3318 C C . LEU A 1 422 ? 25.278 -2.891 37.384 1.00 29.00 422 LEU A C 1
ATOM 3320 O O . LEU A 1 422 ? 25.746 -1.757 37.348 1.00 29.00 422 LEU A O 1
ATOM 3324 N N . SER A 1 423 ? 26.016 -3.963 37.081 1.00 31.81 423 SER A N 1
ATOM 3325 C CA . SER A 1 423 ? 27.361 -3.860 36.483 1.00 31.81 423 SER A CA 1
ATOM 3326 C C . SER A 1 423 ? 27.771 -5.029 35.575 1.00 31.81 423 SER A C 1
ATOM 3328 O O . SER A 1 423 ? 28.956 -5.214 35.307 1.00 31.81 423 SER A O 1
ATOM 3330 N N . LYS A 1 424 ? 26.817 -5.785 35.017 1.00 34.31 424 LYS A N 1
ATOM 3331 C CA . LYS A 1 424 ? 27.096 -6.713 33.907 1.00 34.31 424 LYS A CA 1
ATOM 3332 C C . LYS A 1 424 ? 26.129 -6.507 32.742 1.00 34.31 424 LYS A C 1
ATOM 3334 O O . LYS A 1 424 ? 25.380 -7.399 32.373 1.00 34.31 424 LYS A O 1
ATOM 3339 N N . ALA A 1 425 ? 26.229 -5.347 32.095 1.00 35.66 425 ALA A N 1
ATOM 3340 C CA . ALA A 1 425 ? 26.125 -5.319 30.637 1.00 35.66 425 ALA A CA 1
ATOM 3341 C C . ALA A 1 425 ? 27.395 -6.006 30.093 1.00 35.66 425 ALA A C 1
ATOM 3343 O O . ALA A 1 425 ? 28.362 -5.350 29.711 1.00 35.66 425 ALA A O 1
ATOM 3344 N N . GLY A 1 426 ? 27.453 -7.334 30.243 1.00 37.88 426 GLY A N 1
ATOM 3345 C CA . GLY A 1 426 ? 28.545 -8.165 29.747 1.00 37.88 426 GLY A CA 1
ATOM 3346 C C . GLY A 1 426 ? 28.524 -8.141 28.225 1.00 37.88 426 GLY A C 1
ATOM 3347 O O . GLY A 1 426 ? 27.453 -8.099 27.631 1.00 37.88 426 GLY A O 1
ATOM 3348 N N . ALA A 1 427 ? 29.700 -8.068 27.613 1.00 45.97 427 ALA A N 1
ATOM 3349 C CA . ALA A 1 427 ? 29.886 -7.876 26.184 1.00 45.97 427 ALA A CA 1
ATOM 3350 C C . ALA A 1 427 ? 28.911 -8.707 25.328 1.00 45.97 427 ALA A C 1
ATOM 3352 O O . ALA A 1 427 ? 28.859 -9.923 25.459 1.00 45.97 427 ALA A O 1
ATOM 3353 N N . MET A 1 428 ? 28.224 -8.060 24.379 1.00 60.75 428 MET A N 1
ATOM 3354 C CA . MET A 1 428 ? 27.471 -8.758 23.324 1.00 60.75 428 MET A CA 1
ATOM 3355 C C . MET A 1 428 ? 28.375 -9.652 22.456 1.00 60.75 428 MET A C 1
ATOM 3357 O O . MET A 1 428 ? 27.874 -10.410 21.641 1.00 60.75 428 MET A O 1
ATOM 3361 N N . ALA A 1 429 ? 29.702 -9.555 22.585 1.00 72.94 429 ALA A N 1
ATOM 3362 C CA . ALA A 1 429 ? 30.662 -10.365 21.851 1.00 72.94 429 ALA A CA 1
ATOM 3363 C C . ALA A 1 429 ? 31.100 -11.578 22.686 1.00 72.94 429 ALA A C 1
ATOM 3365 O O . ALA A 1 429 ? 31.655 -11.408 23.770 1.00 72.94 429 ALA A O 1
ATOM 3366 N N . LEU A 1 430 ? 30.921 -12.778 22.129 1.00 80.94 430 LEU A N 1
ATOM 3367 C CA . LEU A 1 430 ? 31.457 -14.031 22.662 1.00 80.94 430 LEU A CA 1
ATOM 3368 C C . LEU A 1 430 ? 32.985 -13.952 22.805 1.00 80.94 430 LEU A C 1
ATOM 3370 O O . LEU A 1 430 ? 33.658 -13.320 21.982 1.00 80.94 430 LEU A O 1
ATOM 3374 N N . SER A 1 431 ? 33.541 -14.623 23.807 1.00 85.75 431 SER A N 1
ATOM 3375 C CA . SER A 1 431 ? 34.977 -14.903 23.915 1.00 85.75 431 SER A CA 1
ATOM 3376 C C . SER A 1 431 ? 35.453 -15.841 22.797 1.00 85.75 431 SER A C 1
ATOM 3378 O O . SER A 1 431 ? 34.647 -16.479 22.124 1.00 85.75 431 SER A O 1
ATOM 3380 N N . LEU A 1 432 ? 36.770 -15.941 22.574 1.00 82.62 432 LEU A N 1
ATOM 3381 C CA . LEU A 1 432 ? 37.322 -16.853 21.561 1.00 82.62 432 LEU A CA 1
ATOM 3382 C C . LEU A 1 432 ? 36.911 -18.310 21.827 1.00 82.62 432 LEU A C 1
ATOM 3384 O O . LEU A 1 432 ? 36.446 -18.976 20.910 1.00 82.62 432 LEU A O 1
ATOM 3388 N N . LEU A 1 433 ? 36.991 -18.758 23.084 1.00 85.94 433 LEU A N 1
ATOM 3389 C CA . LEU A 1 433 ? 36.583 -20.104 23.487 1.00 85.94 433 LEU A CA 1
ATOM 3390 C C . LEU A 1 433 ? 35.111 -20.374 23.135 1.00 85.94 433 LEU A C 1
ATOM 3392 O O . LEU A 1 433 ? 34.805 -21.363 22.479 1.00 85.94 433 LEU A O 1
ATOM 3396 N N . GLU A 1 434 ? 34.211 -19.451 23.483 1.00 88.12 434 GLU A N 1
ATOM 3397 C CA . GLU A 1 434 ? 32.777 -19.587 23.191 1.00 88.12 434 GLU A CA 1
ATOM 3398 C C . GLU A 1 434 ? 32.480 -19.578 21.682 1.00 88.12 434 GLU A C 1
ATOM 3400 O O . GLU A 1 434 ? 31.555 -20.252 21.228 1.00 88.12 434 GLU A O 1
ATOM 3405 N N . ARG A 1 435 ? 33.256 -18.830 20.883 1.00 89.25 435 ARG A N 1
ATOM 3406 C CA . ARG A 1 435 ? 33.135 -18.842 19.414 1.00 89.25 435 ARG A CA 1
ATOM 3407 C C . ARG A 1 435 ? 33.534 -20.193 18.839 1.00 89.25 435 ARG A C 1
ATOM 3409 O O . ARG A 1 435 ? 32.842 -20.704 17.961 1.00 89.25 435 ARG A O 1
ATOM 3416 N N . GLU A 1 436 ? 34.638 -20.755 19.319 1.00 89.62 436 GLU A N 1
ATOM 3417 C CA . GLU A 1 436 ? 35.135 -22.049 18.861 1.00 89.62 436 GLU A CA 1
ATOM 3418 C C . GLU A 1 436 ? 34.195 -23.193 19.256 1.00 89.62 436 GLU A C 1
ATOM 3420 O O . GLU A 1 436 ? 33.881 -24.042 18.423 1.00 89.62 436 GLU A O 1
ATOM 3425 N N . GLU A 1 437 ? 33.677 -23.183 20.485 1.00 90.06 437 GLU A N 1
ATOM 3426 C CA . GLU A 1 437 ? 32.669 -24.146 20.942 1.00 90.06 437 GLU A CA 1
ATOM 3427 C C . GLU A 1 437 ? 31.374 -24.055 20.127 1.00 90.06 437 GLU A C 1
ATOM 3429 O O . GLU A 1 437 ? 30.780 -25.079 19.787 1.00 90.06 437 GLU A O 1
ATOM 3434 N N . PHE A 1 438 ? 30.940 -22.841 19.776 1.00 89.69 438 PHE A N 1
ATOM 3435 C CA . PHE A 1 438 ? 29.762 -22.640 18.936 1.00 89.69 438 PHE A CA 1
ATOM 3436 C C . PHE A 1 438 ? 29.988 -23.147 17.506 1.00 89.69 438 PHE A C 1
ATOM 3438 O O . PHE A 1 438 ? 29.152 -23.866 16.968 1.00 89.69 438 PHE A O 1
ATOM 3445 N N . LEU A 1 439 ? 31.143 -22.858 16.899 1.00 90.62 439 LEU A N 1
ATOM 3446 C CA . LEU A 1 439 ? 31.484 -23.419 15.589 1.00 90.62 439 LEU A CA 1
ATOM 3447 C C . LEU A 1 439 ? 31.614 -24.947 15.612 1.00 90.62 439 LEU A C 1
ATOM 3449 O O . LEU A 1 439 ? 31.344 -25.589 14.599 1.00 90.62 439 LEU A O 1
ATOM 3453 N N . ALA A 1 440 ? 32.012 -25.551 16.731 1.00 90.56 440 ALA A N 1
ATOM 3454 C CA . ALA A 1 440 ? 32.147 -27.000 16.834 1.00 90.56 440 ALA A CA 1
ATOM 3455 C C . ALA A 1 440 ? 30.797 -27.739 16.779 1.00 90.56 440 ALA A C 1
ATOM 3457 O O . ALA A 1 440 ? 30.780 -28.932 16.474 1.00 90.56 440 ALA A O 1
ATOM 3458 N N . GLN A 1 441 ? 29.673 -27.053 16.995 1.00 89.00 441 GLN A N 1
ATOM 3459 C CA . GLN A 1 441 ? 28.328 -27.627 16.910 1.00 89.00 441 GLN A CA 1
ATOM 3460 C C . GLN A 1 441 ? 27.844 -27.784 15.452 1.00 89.00 441 GLN A C 1
ATOM 3462 O O . GLN A 1 441 ? 28.360 -27.134 14.537 1.00 89.00 441 GLN A O 1
ATOM 3467 N N . PRO A 1 442 ? 26.876 -28.681 15.182 1.00 87.19 442 PRO A N 1
ATOM 3468 C CA . PRO A 1 442 ? 26.326 -28.862 13.844 1.00 87.19 442 PRO A CA 1
ATOM 3469 C C . PRO A 1 442 ? 25.339 -27.737 13.498 1.00 87.19 442 PRO A C 1
ATOM 3471 O O . PRO A 1 442 ? 24.201 -27.704 13.964 1.00 87.19 442 PRO A O 1
ATOM 3474 N N . HIS A 1 443 ? 25.772 -26.833 12.624 1.00 88.12 443 HIS A N 1
ATOM 3475 C CA . HIS A 1 443 ? 24.959 -25.749 12.072 1.00 88.12 443 HIS A CA 1
ATOM 3476 C C . HIS A 1 443 ? 25.080 -25.696 10.547 1.00 88.12 443 HIS A C 1
ATOM 3478 O O . HIS A 1 443 ? 26.127 -26.039 9.994 1.00 88.12 443 HIS A O 1
ATOM 3484 N N . VAL A 1 444 ? 24.042 -25.220 9.855 1.00 86.25 444 VAL A N 1
ATOM 3485 C CA . VAL A 1 444 ? 24.174 -24.846 8.439 1.00 86.25 444 VAL A CA 1
ATOM 3486 C C . VAL A 1 444 ? 24.795 -23.454 8.383 1.00 86.25 444 VAL A C 1
ATOM 3488 O O . VAL A 1 444 ? 24.227 -22.495 8.903 1.00 86.25 444 VAL A O 1
ATOM 3491 N N . ALA A 1 445 ? 25.972 -23.349 7.776 1.00 90.12 445 ALA A N 1
ATOM 3492 C CA . ALA A 1 445 ? 26.664 -22.079 7.621 1.00 90.12 445 ALA A CA 1
ATOM 3493 C C . ALA A 1 445 ? 26.224 -21.365 6.340 1.00 90.12 445 ALA A C 1
ATOM 3495 O O . ALA A 1 445 ? 25.794 -22.005 5.385 1.00 90.12 445 ALA A O 1
ATOM 3496 N N . ALA A 1 446 ? 26.393 -20.048 6.288 1.00 92.38 446 ALA A N 1
ATOM 3497 C CA . ALA A 1 446 ? 26.377 -19.274 5.055 1.00 92.38 446 ALA A CA 1
ATOM 3498 C C . ALA A 1 446 ? 27.819 -18.903 4.686 1.00 92.38 446 ALA A C 1
ATOM 3500 O O . ALA A 1 446 ? 28.487 -18.172 5.419 1.00 92.38 446 ALA A O 1
ATOM 3501 N N . LEU A 1 447 ? 28.304 -19.411 3.553 1.00 93.75 447 LEU A N 1
ATOM 3502 C CA . LEU A 1 447 ? 29.590 -19.018 2.983 1.00 93.75 447 LEU A CA 1
ATOM 3503 C C . LEU A 1 447 ? 29.390 -17.796 2.096 1.00 93.75 447 LEU A C 1
ATOM 3505 O O . LEU A 1 447 ? 28.569 -17.837 1.183 1.00 93.75 447 LEU A O 1
ATOM 3509 N N . SER A 1 448 ? 30.158 -16.740 2.358 1.00 94.19 448 SER A N 1
ATOM 3510 C CA . SER A 1 448 ? 30.192 -15.506 1.577 1.00 94.19 448 SER A CA 1
ATOM 3511 C C . SER A 1 448 ? 31.564 -15.330 0.934 1.00 94.19 448 SER A C 1
ATOM 3513 O O . SER A 1 448 ? 32.586 -15.329 1.622 1.00 94.19 448 SER A O 1
ATOM 3515 N N . VAL A 1 449 ? 31.597 -15.177 -0.388 1.00 93.81 449 VAL A N 1
ATOM 3516 C CA . VAL A 1 449 ? 32.822 -14.899 -1.149 1.00 93.81 449 VAL A CA 1
ATOM 3517 C C . VAL A 1 449 ? 32.580 -13.761 -2.135 1.00 93.81 449 VAL A C 1
ATOM 3519 O O . VAL A 1 449 ? 31.564 -13.728 -2.834 1.00 93.81 449 VAL A O 1
ATOM 3522 N N . ALA A 1 450 ? 33.509 -12.806 -2.193 1.00 87.81 450 ALA A N 1
ATOM 3523 C CA . ALA A 1 450 ? 33.427 -11.686 -3.122 1.00 87.81 450 ALA A CA 1
ATOM 3524 C C . ALA A 1 450 ? 33.468 -12.185 -4.576 1.00 87.81 450 ALA A C 1
ATOM 3526 O O . ALA A 1 450 ? 34.323 -12.990 -4.940 1.00 87.81 450 ALA A O 1
ATOM 3527 N N . ALA A 1 451 ? 32.554 -11.694 -5.418 1.00 83.12 451 ALA A N 1
ATOM 3528 C CA . ALA A 1 451 ? 32.457 -12.095 -6.824 1.00 83.12 451 ALA A CA 1
ATOM 3529 C C . ALA A 1 451 ? 33.135 -11.108 -7.798 1.00 83.12 451 ALA A C 1
ATOM 3531 O O . ALA A 1 451 ? 32.921 -11.204 -9.009 1.00 83.12 451 ALA A O 1
ATOM 3532 N N . GLY A 1 452 ? 33.936 -10.174 -7.273 1.00 77.88 452 GLY A N 1
ATOM 3533 C CA . GLY A 1 452 ? 34.558 -9.066 -8.005 1.00 77.88 452 GLY A CA 1
ATOM 3534 C C . GLY A 1 452 ? 33.928 -7.699 -7.682 1.00 77.88 452 GLY A C 1
ATOM 3535 O O . GLY A 1 452 ? 32.952 -7.642 -6.939 1.00 77.88 452 GLY A O 1
ATOM 3536 N N . PRO A 1 453 ? 34.481 -6.594 -8.214 1.00 72.88 453 PRO A N 1
ATOM 3537 C CA . PRO A 1 453 ? 34.032 -5.230 -7.906 1.00 72.88 453 PRO A CA 1
ATOM 3538 C C . PRO A 1 453 ? 32.646 -4.890 -8.479 1.00 72.88 453 PRO A C 1
ATOM 3540 O O . PRO A 1 453 ? 31.897 -4.149 -7.851 1.00 72.88 453 PRO A O 1
ATOM 3543 N N . ASP A 1 454 ? 32.274 -5.480 -9.618 1.00 81.19 454 ASP A N 1
ATOM 3544 C CA . ASP A 1 454 ? 31.020 -5.173 -10.328 1.00 81.19 454 ASP A CA 1
ATOM 3545 C C . ASP A 1 454 ? 29.900 -6.192 -10.055 1.00 81.19 454 ASP A C 1
ATOM 3547 O O . ASP A 1 454 ? 28.882 -6.229 -10.748 1.00 81.19 454 ASP A O 1
ATOM 3551 N N . ARG A 1 455 ? 30.097 -7.092 -9.083 1.00 72.88 455 ARG A N 1
ATOM 3552 C CA . ARG A 1 455 ? 29.161 -8.181 -8.774 1.00 72.88 455 ARG A CA 1
ATOM 3553 C C . ARG A 1 455 ? 29.024 -8.361 -7.268 1.00 72.88 455 ARG A C 1
ATOM 3555 O O . ARG A 1 455 ? 30.014 -8.413 -6.547 1.00 72.88 455 ARG A O 1
ATOM 3562 N N . GLY A 1 456 ? 27.786 -8.511 -6.797 1.00 78.69 456 GLY A N 1
ATOM 3563 C CA . GLY A 1 456 ? 27.517 -8.820 -5.391 1.00 78.69 456 GLY A CA 1
ATOM 3564 C C . GLY A 1 456 ? 28.174 -10.139 -4.946 1.00 78.69 456 GLY A C 1
ATOM 3565 O O . GLY A 1 456 ? 28.415 -11.013 -5.786 1.00 78.69 456 GLY A O 1
ATOM 3566 N N . PRO A 1 457 ? 28.470 -10.305 -3.643 1.00 86.62 457 PRO A N 1
ATOM 3567 C CA . PRO A 1 457 ? 29.089 -11.523 -3.129 1.00 86.62 457 PRO A CA 1
ATOM 3568 C C . PRO A 1 457 ? 28.192 -12.743 -3.371 1.00 86.62 457 PRO A C 1
ATOM 3570 O O . PRO A 1 457 ? 26.965 -12.659 -3.297 1.00 86.62 457 PRO A O 1
ATOM 3573 N N . LEU A 1 458 ? 28.806 -13.895 -3.641 1.00 91.12 458 LEU A N 1
ATOM 3574 C CA . LEU A 1 458 ? 28.091 -15.165 -3.638 1.00 91.12 458 LEU A CA 1
ATOM 3575 C C . LEU A 1 458 ? 27.886 -15.586 -2.184 1.00 91.12 458 LEU A C 1
ATOM 3577 O O . LEU A 1 458 ? 28.868 -15.841 -1.489 1.00 91.12 458 LEU A O 1
ATOM 3581 N N . ILE A 1 459 ? 26.626 -15.691 -1.764 1.00 91.75 459 ILE A N 1
ATOM 3582 C CA . ILE A 1 459 ? 26.243 -16.216 -0.453 1.00 91.75 459 ILE A CA 1
ATOM 3583 C C . ILE A 1 459 ? 25.473 -17.515 -0.663 1.00 91.75 459 ILE A C 1
ATOM 3585 O O . ILE A 1 459 ? 24.445 -17.518 -1.340 1.00 91.75 459 ILE A O 1
ATOM 3589 N N . VAL A 1 460 ? 25.973 -18.621 -0.113 1.00 91.75 460 VAL A N 1
ATOM 3590 C CA . VAL A 1 460 ? 25.339 -19.943 -0.243 1.00 91.75 460 VAL A CA 1
ATOM 3591 C C . VAL A 1 460 ? 25.335 -20.692 1.088 1.00 91.75 460 VAL A C 1
ATOM 3593 O O . VAL A 1 460 ? 26.316 -20.602 1.831 1.00 91.75 460 VAL A O 1
ATOM 3596 N N . PRO A 1 461 ? 24.268 -21.452 1.400 1.00 90.62 461 PRO A N 1
ATOM 3597 C CA . PRO A 1 461 ? 24.287 -22.359 2.535 1.00 90.62 461 PRO A CA 1
ATOM 3598 C C . PRO A 1 461 ? 25.298 -23.484 2.282 1.00 90.62 461 PRO A C 1
ATOM 3600 O O . PRO A 1 461 ? 25.385 -24.013 1.171 1.00 90.62 461 PRO A O 1
ATOM 3603 N N . ILE A 1 462 ? 26.071 -23.846 3.301 1.00 91.81 462 ILE A N 1
ATOM 3604 C CA . ILE A 1 462 ? 27.103 -24.875 3.207 1.00 91.81 462 ILE A CA 1
ATOM 3605 C C . ILE A 1 462 ? 27.221 -25.659 4.515 1.00 91.81 462 ILE A C 1
ATOM 3607 O O . ILE A 1 462 ? 26.970 -25.144 5.609 1.00 91.81 462 ILE A O 1
ATOM 3611 N N . TRP A 1 463 ? 27.634 -26.916 4.397 1.00 93.50 463 TRP A N 1
ATOM 3612 C CA . TRP A 1 463 ? 28.146 -27.686 5.523 1.00 93.50 463 TRP A CA 1
ATOM 3613 C C . TRP A 1 463 ? 29.616 -27.366 5.738 1.00 93.50 463 TRP A C 1
ATOM 3615 O O . TRP A 1 463 ? 30.361 -27.114 4.791 1.00 93.50 463 TRP A O 1
ATOM 3625 N N . TYR A 1 464 ? 30.041 -27.399 6.990 1.00 93.88 464 TYR A N 1
ATOM 3626 C CA . TYR A 1 464 ? 31.433 -27.193 7.343 1.00 93.88 464 TYR A CA 1
ATOM 3627 C C . TYR A 1 464 ? 31.836 -28.175 8.433 1.00 93.88 464 TYR A C 1
ATOM 3629 O O . TYR A 1 464 ? 31.004 -28.775 9.117 1.00 93.88 464 TYR A O 1
ATOM 3637 N N . HIS A 1 465 ? 33.136 -28.330 8.602 1.00 93.75 465 HIS A N 1
ATOM 3638 C CA . HIS A 1 465 ? 33.699 -29.068 9.707 1.00 93.75 465 HIS A CA 1
ATOM 3639 C C . HIS A 1 465 ? 34.637 -28.153 10.486 1.00 93.75 465 HIS A C 1
ATOM 3641 O O . HIS A 1 465 ? 35.414 -27.382 9.917 1.00 93.75 465 HIS A O 1
ATOM 3647 N N . TYR A 1 466 ? 34.546 -28.249 11.807 1.00 92.38 466 TYR A N 1
ATOM 3648 C CA . TYR A 1 466 ? 35.436 -27.557 12.716 1.00 92.38 466 TYR A CA 1
ATOM 3649 C C . TYR A 1 466 ? 35.647 -28.381 13.983 1.00 92.38 466 TYR A C 1
ATOM 3651 O O . TYR A 1 466 ? 34.694 -28.939 14.538 1.00 92.38 466 TYR A O 1
ATOM 3659 N N . THR A 1 467 ? 36.901 -28.411 14.426 1.00 89.00 467 THR A N 1
ATOM 3660 C CA . THR A 1 467 ? 37.330 -28.900 15.736 1.00 89.00 467 THR A CA 1
ATOM 3661 C C . THR A 1 467 ? 38.076 -27.748 16.418 1.00 89.00 467 THR A C 1
ATOM 3663 O O . THR A 1 467 ? 38.934 -27.161 15.755 1.00 89.00 467 THR A O 1
ATOM 3666 N N . PRO A 1 468 ? 37.775 -27.400 17.687 1.00 88.06 468 PRO A N 1
ATOM 3667 C CA . PRO A 1 468 ? 38.460 -26.321 18.405 1.00 88.06 468 PRO A CA 1
ATOM 3668 C C . PRO A 1 468 ? 39.990 -26.427 18.313 1.00 88.06 468 PRO A C 1
ATOM 3670 O O . PRO A 1 468 ? 40.548 -27.516 18.452 1.00 88.06 468 PRO A O 1
ATOM 3673 N N . GLY A 1 469 ? 40.659 -25.307 18.030 1.00 81.69 469 GLY A N 1
ATOM 3674 C CA . GLY A 1 469 ? 42.101 -25.239 17.758 1.00 81.69 469 GLY A CA 1
ATOM 3675 C C . GLY A 1 469 ? 42.581 -25.796 16.403 1.00 81.69 469 GLY A C 1
ATOM 3676 O O . GLY A 1 469 ? 43.778 -25.738 16.125 1.00 81.69 469 GLY A O 1
ATOM 3677 N N . GLY A 1 470 ? 41.693 -26.336 15.562 1.00 84.94 470 GLY A N 1
ATOM 3678 C CA . GLY A 1 470 ? 41.999 -26.839 14.215 1.00 84.94 470 GLY A CA 1
ATOM 3679 C C . GLY A 1 470 ? 41.579 -25.881 13.087 1.00 84.94 470 GLY A C 1
ATOM 3680 O O . GLY A 1 470 ? 40.988 -24.834 13.347 1.00 84.94 470 GLY A O 1
ATOM 3681 N N . PRO A 1 471 ? 41.850 -26.212 11.810 1.00 86.31 471 PRO A N 1
ATOM 3682 C CA . PRO A 1 471 ? 41.362 -25.416 10.687 1.00 86.31 471 PRO A CA 1
ATOM 3683 C C . PRO A 1 471 ? 39.848 -25.589 10.507 1.00 86.31 471 PRO A C 1
ATOM 3685 O O . PRO A 1 471 ? 39.309 -26.692 10.641 1.00 86.31 471 PRO A O 1
ATOM 3688 N N . ILE A 1 472 ? 39.161 -24.507 10.139 1.00 92.50 472 ILE A N 1
ATOM 3689 C CA . ILE A 1 472 ? 37.790 -24.588 9.622 1.00 92.50 472 ILE A CA 1
ATOM 3690 C C . ILE A 1 472 ? 37.893 -25.066 8.185 1.00 92.50 472 ILE A C 1
ATOM 3692 O O . ILE A 1 472 ? 38.692 -24.531 7.424 1.00 92.50 472 ILE A O 1
ATOM 3696 N N . TRP A 1 473 ? 37.089 -26.036 7.771 1.00 92.88 473 TRP A N 1
ATOM 3697 C CA . TRP A 1 473 ? 37.112 -26.449 6.374 1.00 92.88 473 TRP A CA 1
ATOM 3698 C C . TRP A 1 473 ? 35.739 -26.815 5.838 1.00 92.88 473 TRP A C 1
ATOM 3700 O O . TRP A 1 473 ? 34.812 -27.163 6.570 1.00 92.88 473 TRP A O 1
ATOM 3710 N N . VAL A 1 474 ? 35.618 -26.684 4.523 1.00 93.12 474 VAL A N 1
ATOM 3711 C CA . VAL A 1 474 ? 34.422 -27.005 3.744 1.00 93.12 474 VAL A CA 1
ATOM 3712 C C . VAL A 1 474 ? 34.808 -27.935 2.601 1.00 93.12 474 VAL A C 1
ATOM 3714 O O . VAL A 1 474 ? 35.967 -27.950 2.174 1.00 93.12 474 VAL A O 1
ATOM 3717 N N . SER A 1 475 ? 33.838 -28.692 2.093 1.00 90.75 475 SER A N 1
ATOM 3718 C CA . SER A 1 475 ? 34.004 -29.453 0.855 1.00 90.75 475 SER A CA 1
ATOM 3719 C C . SER A 1 475 ? 33.176 -28.834 -0.266 1.00 90.75 475 SER A C 1
ATOM 3721 O O . SER A 1 475 ? 32.071 -28.325 -0.052 1.00 90.75 475 SER A O 1
ATOM 3723 N N . THR A 1 476 ? 33.759 -28.768 -1.459 1.00 90.12 476 THR A N 1
ATOM 3724 C CA . THR A 1 476 ? 33.084 -28.234 -2.638 1.00 90.12 476 THR A CA 1
ATOM 3725 C C . THR A 1 476 ? 33.633 -28.829 -3.921 1.00 90.12 476 THR A C 1
ATOM 3727 O O . THR A 1 476 ? 34.844 -28.907 -4.099 1.00 90.12 476 THR A O 1
ATOM 3730 N N . GLY A 1 477 ? 32.760 -29.128 -4.885 1.00 86.62 477 GLY A N 1
ATOM 3731 C CA . GLY A 1 477 ? 33.186 -29.463 -6.248 1.00 86.62 477 GLY A CA 1
ATOM 3732 C C . GLY A 1 477 ? 34.213 -28.472 -6.823 1.00 86.62 477 GLY A C 1
ATOM 3733 O O . GLY A 1 477 ? 34.002 -27.252 -6.763 1.00 86.62 477 GLY A O 1
ATOM 3734 N N . ALA A 1 478 ? 35.300 -29.004 -7.389 1.00 76.75 478 ALA A N 1
ATOM 3735 C CA . ALA A 1 478 ? 36.445 -28.242 -7.898 1.00 76.75 478 ALA A CA 1
ATOM 3736 C C . ALA A 1 478 ? 36.046 -27.183 -8.942 1.00 76.75 478 ALA A C 1
ATOM 3738 O O . ALA A 1 478 ? 36.489 -26.037 -8.882 1.00 76.75 478 ALA A O 1
ATOM 3739 N N . ASP A 1 479 ? 35.127 -27.539 -9.843 1.00 84.12 479 ASP A N 1
ATOM 3740 C CA . ASP A 1 479 ? 34.655 -26.672 -10.927 1.00 84.12 479 ASP A CA 1
ATOM 3741 C C . ASP A 1 479 ? 33.415 -25.843 -10.601 1.00 84.12 479 ASP A C 1
ATOM 3743 O O . ASP A 1 479 ? 32.918 -25.083 -11.447 1.00 84.12 479 ASP A O 1
ATOM 3747 N N . SER A 1 480 ? 32.904 -25.974 -9.379 1.00 89.00 480 SER A N 1
ATOM 3748 C CA . SER A 1 480 ? 31.718 -25.245 -8.953 1.00 89.00 480 SER A CA 1
ATOM 3749 C C . SER A 1 480 ? 31.973 -23.736 -8.936 1.00 89.00 480 SER A C 1
ATOM 3751 O O . SER A 1 480 ? 33.081 -23.264 -8.670 1.00 89.00 480 SER A O 1
ATOM 3753 N N . ARG A 1 481 ? 30.911 -22.952 -9.160 1.00 88.38 481 ARG A N 1
ATOM 3754 C CA . ARG A 1 481 ? 30.972 -21.483 -9.090 1.00 88.38 481 ARG A CA 1
ATOM 3755 C C . ARG A 1 481 ? 31.577 -20.998 -7.767 1.00 88.38 481 ARG A C 1
ATOM 3757 O O . ARG A 1 481 ? 32.383 -20.075 -7.778 1.00 88.38 481 ARG A O 1
ATOM 3764 N N . LYS A 1 482 ? 31.219 -21.636 -6.646 1.00 89.62 482 LYS A N 1
ATOM 3765 C CA . LYS A 1 482 ? 31.767 -21.310 -5.322 1.00 89.62 482 LYS A CA 1
ATOM 3766 C C . LYS A 1 482 ? 33.256 -21.651 -5.212 1.00 89.62 482 LYS A C 1
ATOM 3768 O O . LYS A 1 482 ? 34.024 -20.788 -4.808 1.00 89.62 482 LYS A O 1
ATOM 3773 N N . GLY A 1 483 ? 33.677 -22.840 -5.655 1.00 88.25 483 GLY A N 1
ATOM 3774 C CA . GLY A 1 483 ? 35.088 -23.246 -5.654 1.00 88.25 483 GLY A CA 1
ATOM 3775 C C . GLY A 1 483 ? 35.974 -22.294 -6.465 1.00 88.25 483 GLY A C 1
ATOM 3776 O O . GLY A 1 483 ? 36.989 -21.819 -5.962 1.00 88.25 483 GLY A O 1
ATOM 3777 N N . LYS A 1 484 ? 35.530 -21.921 -7.673 1.00 89.50 484 LYS A N 1
ATOM 3778 C CA . LYS A 1 484 ? 36.229 -20.961 -8.545 1.00 89.50 484 LYS A CA 1
ATOM 3779 C C . LYS A 1 484 ? 36.364 -19.577 -7.912 1.00 89.50 484 LYS A C 1
ATOM 3781 O O . LYS A 1 484 ? 37.429 -18.975 -7.988 1.00 89.50 484 LYS A O 1
ATOM 3786 N N . LEU A 1 485 ? 35.306 -19.083 -7.265 1.00 90.50 485 LEU A N 1
ATOM 3787 C CA . LEU A 1 485 ? 35.342 -17.787 -6.585 1.00 90.50 485 LEU A CA 1
ATOM 3788 C C . LEU A 1 485 ? 36.247 -17.800 -5.353 1.00 90.50 485 LEU A C 1
ATOM 3790 O O . LEU A 1 485 ? 36.993 -16.848 -5.158 1.00 90.50 485 LEU A O 1
ATOM 3794 N N . ILE A 1 486 ? 36.232 -18.870 -4.554 1.00 90.94 486 ILE A N 1
ATOM 3795 C CA . ILE A 1 486 ? 37.121 -18.994 -3.391 1.00 90.94 486 ILE A CA 1
ATOM 3796 C C . ILE A 1 486 ? 38.585 -19.041 -3.838 1.00 90.94 486 ILE A C 1
ATOM 3798 O O . ILE A 1 486 ? 39.416 -18.339 -3.267 1.00 90.94 486 ILE A O 1
ATOM 3802 N N . ALA A 1 487 ? 38.892 -19.807 -4.888 1.00 88.31 487 ALA A N 1
ATOM 3803 C CA . ALA A 1 487 ? 40.235 -19.865 -5.457 1.00 88.31 487 ALA A CA 1
ATOM 3804 C C . ALA A 1 487 ? 40.696 -18.501 -6.002 1.00 88.31 487 ALA A C 1
ATOM 3806 O O . ALA A 1 487 ? 41.839 -18.114 -5.784 1.00 88.31 487 ALA A O 1
ATOM 3807 N N . ALA A 1 488 ? 39.806 -17.754 -6.666 1.00 88.94 488 ALA A N 1
ATOM 3808 C CA . ALA A 1 488 ? 40.114 -16.429 -7.205 1.00 88.94 488 ALA A CA 1
ATOM 3809 C C . ALA A 1 488 ? 40.268 -15.353 -6.116 1.00 88.94 488 ALA A C 1
ATOM 3811 O O . ALA A 1 488 ? 41.149 -14.503 -6.211 1.00 88.94 488 ALA A O 1
ATOM 3812 N N . ALA A 1 489 ? 39.418 -15.379 -5.086 1.00 89.44 489 ALA A N 1
ATOM 3813 C CA . ALA A 1 489 ? 39.463 -14.418 -3.988 1.00 89.44 489 ALA A CA 1
ATOM 3814 C C . ALA A 1 489 ? 40.588 -14.721 -2.985 1.00 89.44 489 ALA A C 1
ATOM 3816 O O . ALA A 1 489 ? 41.048 -13.817 -2.291 1.00 89.44 489 ALA A O 1
ATOM 3817 N N . GLY A 1 490 ? 41.001 -15.989 -2.864 1.00 91.56 490 GLY A N 1
ATOM 3818 C CA . GLY A 1 490 ? 41.976 -16.454 -1.872 1.00 91.56 490 GLY A CA 1
ATOM 3819 C C . GLY A 1 490 ? 41.475 -16.376 -0.425 1.00 91.56 490 GLY A C 1
ATOM 3820 O O . GLY A 1 490 ? 42.256 -16.525 0.514 1.00 91.56 490 GLY A O 1
ATOM 3821 N N . ARG A 1 491 ? 40.179 -16.106 -0.228 1.00 92.94 491 ARG A N 1
ATOM 3822 C CA . ARG A 1 491 ? 39.535 -15.933 1.077 1.00 92.94 491 ARG A CA 1
ATOM 3823 C C . ARG A 1 491 ? 38.022 -16.047 0.980 1.00 92.94 491 ARG A C 1
ATOM 3825 O O . ARG A 1 491 ? 37.445 -15.847 -0.088 1.00 92.94 491 ARG A O 1
ATOM 3832 N N . PHE A 1 492 ? 37.387 -16.326 2.108 1.00 93.38 492 PHE A N 1
ATOM 3833 C CA . PHE A 1 492 ? 35.938 -16.245 2.260 1.00 93.38 492 PHE A CA 1
ATOM 3834 C C . PHE A 1 492 ? 35.571 -15.963 3.719 1.00 93.38 492 PHE A C 1
ATOM 3836 O O . PHE A 1 492 ? 36.408 -16.064 4.619 1.00 93.38 492 PHE A O 1
ATOM 3843 N N . SER A 1 493 ? 34.308 -15.614 3.940 1.00 93.75 493 SER A N 1
ATOM 3844 C CA . SER A 1 493 ? 33.717 -15.511 5.271 1.00 93.75 493 SER A CA 1
ATOM 3845 C C . SER A 1 493 ? 32.723 -16.648 5.476 1.00 93.75 493 SER A C 1
ATOM 3847 O O . SER A 1 493 ? 31.928 -16.955 4.585 1.00 93.75 493 SER A O 1
ATOM 3849 N N . LEU A 1 494 ? 32.747 -17.260 6.654 1.00 94.19 494 LEU A N 1
ATOM 3850 C CA . LEU A 1 494 ? 31.775 -18.252 7.090 1.00 94.19 494 LEU A CA 1
ATOM 3851 C C . LEU A 1 494 ? 30.938 -17.650 8.220 1.00 94.19 494 LEU A C 1
ATOM 3853 O O . LEU A 1 494 ? 31.482 -17.289 9.261 1.00 94.19 494 LEU A O 1
ATOM 3857 N N . LEU A 1 495 ? 29.625 -17.540 8.018 1.00 93.31 495 LEU A N 1
ATOM 3858 C CA . LEU A 1 495 ? 28.678 -17.128 9.051 1.00 93.31 495 LEU A CA 1
ATOM 3859 C C . LEU A 1 495 ? 27.892 -18.340 9.541 1.00 93.31 495 LEU A C 1
ATOM 3861 O O . LEU A 1 495 ? 27.212 -19.009 8.766 1.00 93.31 495 LEU A O 1
ATOM 3865 N N . VAL A 1 496 ? 27.931 -18.571 10.845 1.00 91.12 496 VAL A N 1
ATOM 3866 C CA . VAL A 1 496 ? 27.190 -19.623 11.531 1.00 91.12 496 VAL A CA 1
ATOM 3867 C C . VAL A 1 496 ? 26.223 -18.977 12.509 1.00 91.12 496 VAL A C 1
ATOM 3869 O O . VAL A 1 496 ? 26.604 -18.076 13.256 1.00 91.12 496 VAL A O 1
ATOM 3872 N N . HIS A 1 497 ? 24.967 -19.415 12.505 1.00 87.75 497 HIS A N 1
ATOM 3873 C CA . HIS A 1 497 ? 23.944 -18.900 13.408 1.00 87.75 497 HIS A CA 1
ATOM 3874 C C . HIS A 1 497 ? 23.032 -20.020 13.909 1.00 87.75 497 HIS A C 1
ATOM 3876 O O . HIS A 1 497 ? 22.844 -21.042 13.246 1.00 87.75 497 HIS A O 1
ATOM 3882 N N . GLN A 1 498 ? 22.436 -19.806 15.079 1.00 80.06 498 GLN A N 1
ATOM 3883 C CA . GLN A 1 498 ? 21.385 -20.678 15.589 1.00 80.06 498 GLN A CA 1
ATOM 3884 C C . GLN A 1 498 ? 20.066 -20.350 14.873 1.00 80.06 498 GLN A C 1
ATOM 3886 O O . GLN A 1 498 ? 19.611 -19.209 14.876 1.00 80.06 498 GLN A O 1
ATOM 3891 N N . VAL A 1 499 ? 19.464 -21.337 14.208 1.00 62.06 499 VAL A N 1
ATOM 3892 C CA . VAL A 1 499 ? 18.364 -21.103 13.251 1.00 62.06 499 VAL A CA 1
ATOM 3893 C C . VAL A 1 499 ? 17.041 -20.732 13.942 1.00 62.06 499 VAL A C 1
ATOM 3895 O O . VAL A 1 499 ? 16.225 -20.035 13.350 1.00 62.06 499 VAL A O 1
ATOM 3898 N N . ALA A 1 500 ? 16.828 -21.127 15.204 1.00 59.28 500 ALA A N 1
ATOM 3899 C CA . ALA A 1 500 ? 15.645 -20.726 15.967 1.00 59.28 500 ALA A CA 1
ATOM 3900 C C . ALA A 1 500 ? 15.833 -20.924 17.486 1.00 59.28 500 ALA A C 1
ATOM 3902 O O . ALA A 1 500 ? 16.082 -22.053 17.915 1.00 59.28 500 ALA A O 1
ATOM 3903 N N . PRO A 1 501 ? 15.667 -19.877 18.315 1.00 55.75 501 PRO A N 1
ATOM 3904 C CA . PRO A 1 501 ? 15.688 -18.453 17.960 1.00 55.75 501 PRO A CA 1
ATOM 3905 C C . PRO A 1 501 ? 17.098 -18.029 17.493 1.00 55.75 501 PRO A C 1
ATOM 3907 O O . PRO A 1 501 ? 18.095 -18.580 17.960 1.00 55.75 501 PRO A O 1
ATOM 3910 N N . THR A 1 502 ? 17.207 -17.057 16.578 1.00 63.53 502 THR A N 1
ATOM 3911 C CA . THR A 1 502 ? 18.512 -16.524 16.134 1.00 63.53 502 THR A CA 1
ATOM 3912 C C . THR A 1 502 ? 19.070 -15.538 17.142 1.00 63.53 502 THR A C 1
ATOM 3914 O O . THR A 1 502 ? 19.049 -14.325 16.956 1.00 63.53 502 THR A O 1
ATOM 3917 N N . THR A 1 503 ? 19.551 -16.089 18.246 1.00 74.19 503 THR A N 1
ATOM 3918 C CA . THR A 1 503 ? 20.102 -15.333 19.368 1.00 74.19 503 THR A CA 1
ATOM 3919 C C . THR A 1 503 ? 21.614 -15.255 19.330 1.00 74.19 503 THR A C 1
ATOM 3921 O O . THR A 1 503 ? 22.180 -14.287 19.818 1.00 74.19 503 THR A O 1
ATOM 3924 N N . ARG A 1 504 ? 22.288 -16.229 18.713 1.00 84.44 504 ARG A N 1
ATOM 3925 C CA . ARG A 1 504 ? 23.749 -16.291 18.672 1.00 84.44 504 ARG A CA 1
ATOM 3926 C C . ARG A 1 504 ? 24.257 -16.506 17.252 1.00 84.44 504 ARG A C 1
ATOM 3928 O O . ARG A 1 504 ? 23.746 -17.366 16.527 1.00 84.44 504 ARG A O 1
ATOM 3935 N N . TYR A 1 505 ? 25.275 -15.738 16.868 1.00 88.69 505 TYR A N 1
ATOM 3936 C CA . TYR A 1 505 ? 26.011 -15.951 15.624 1.00 88.69 505 TYR A CA 1
ATOM 3937 C C . TYR A 1 505 ? 27.518 -15.773 15.800 1.00 88.69 505 TYR A C 1
ATOM 3939 O O . TYR A 1 505 ? 27.986 -14.981 16.622 1.00 88.69 505 TYR A O 1
ATOM 3947 N N . VAL A 1 506 ? 28.270 -16.483 14.962 1.00 89.56 506 VAL A N 1
ATOM 3948 C CA . VAL A 1 506 ? 29.717 -16.355 14.795 1.00 89.56 506 VAL A CA 1
ATOM 3949 C C . VAL A 1 506 ? 30.006 -16.221 13.307 1.00 89.56 506 VAL A C 1
ATOM 3951 O O . VAL A 1 506 ? 29.616 -17.068 12.511 1.00 89.56 506 VAL A O 1
ATOM 3954 N N . SER A 1 507 ? 30.680 -15.142 12.930 1.00 91.44 507 SER A N 1
ATOM 3955 C CA . SER A 1 507 ? 31.250 -14.946 11.605 1.00 91.44 507 SER A CA 1
ATOM 3956 C C . SER A 1 507 ? 32.761 -15.001 11.707 1.00 91.44 507 SER A C 1
ATOM 3958 O O . SER A 1 507 ? 33.358 -14.341 12.558 1.00 91.44 507 SER A O 1
ATOM 3960 N N . VAL A 1 508 ? 33.377 -15.738 10.799 1.00 90.88 508 VAL A N 1
ATOM 3961 C CA . VAL A 1 508 ? 34.825 -15.870 10.705 1.00 90.88 508 VAL A CA 1
ATOM 3962 C C . VAL A 1 508 ? 35.258 -15.629 9.269 1.00 90.88 508 VAL A C 1
ATOM 3964 O O . VAL A 1 508 ? 34.758 -16.263 8.345 1.00 90.88 508 VAL A O 1
ATOM 3967 N N . GLU A 1 509 ? 36.152 -14.668 9.075 1.00 91.94 509 GLU A N 1
ATOM 3968 C CA . GLU A 1 509 ? 36.810 -14.396 7.799 1.00 91.94 509 GLU A CA 1
ATOM 3969 C C . GLU A 1 509 ? 38.277 -14.799 7.897 1.00 91.94 509 GLU A C 1
ATOM 3971 O O . GLU A 1 509 ? 38.933 -14.600 8.924 1.00 91.94 509 GLU A O 1
ATOM 3976 N N . GLY A 1 510 ? 38.792 -15.362 6.812 1.00 90.12 510 GLY A N 1
ATOM 3977 C CA . GLY A 1 510 ? 40.130 -15.917 6.791 1.00 90.12 510 GLY A CA 1
ATOM 3978 C C . GLY A 1 510 ? 40.640 -16.192 5.388 1.00 90.12 510 GLY A C 1
ATOM 3979 O O . GLY A 1 510 ? 39.893 -16.127 4.407 1.00 90.12 510 GLY A O 1
ATOM 3980 N N . ARG A 1 511 ? 41.929 -16.513 5.291 1.00 92.12 511 ARG A N 1
ATOM 3981 C CA . ARG A 1 511 ? 42.533 -16.964 4.032 1.00 92.12 511 ARG A CA 1
ATOM 3982 C C . ARG A 1 511 ? 42.058 -18.366 3.713 1.00 92.12 511 ARG A C 1
ATOM 3984 O O . ARG A 1 511 ? 41.952 -19.207 4.601 1.00 92.12 511 ARG A O 1
ATOM 3991 N N . ALA A 1 512 ? 41.797 -18.607 2.439 1.00 92.12 512 ALA A N 1
ATOM 3992 C CA . ALA A 1 512 ? 41.371 -19.901 1.951 1.00 92.12 512 ALA A CA 1
ATOM 3993 C C . ALA A 1 512 ? 42.541 -20.622 1.283 1.00 92.12 512 ALA A C 1
ATOM 3995 O O . ALA A 1 512 ? 43.186 -20.076 0.386 1.00 92.12 512 ALA A O 1
ATOM 3996 N N . LYS A 1 513 ? 42.782 -21.868 1.681 1.00 90.00 513 LYS A N 1
ATOM 3997 C CA . LYS A 1 513 ? 43.763 -22.757 1.067 1.00 90.00 513 LYS A CA 1
ATOM 3998 C C . LYS A 1 513 ? 43.048 -23.975 0.497 1.00 90.00 513 LYS A C 1
ATOM 4000 O O . LYS A 1 513 ? 42.470 -24.774 1.230 1.00 90.00 513 LYS A O 1
ATOM 4005 N N . VAL A 1 514 ? 43.093 -24.123 -0.824 1.00 84.62 514 VAL A N 1
ATOM 4006 C CA . VAL A 1 514 ? 42.617 -25.340 -1.494 1.00 84.62 514 VAL A CA 1
ATOM 4007 C C . VAL A 1 514 ? 43.653 -26.436 -1.256 1.00 84.62 514 VAL A C 1
ATOM 4009 O O . VAL A 1 514 ? 44.806 -26.284 -1.655 1.00 84.62 514 VAL A O 1
ATOM 4012 N N . ILE A 1 515 ? 43.258 -27.515 -0.582 1.00 84.62 515 ILE A N 1
ATOM 4013 C CA . ILE A 1 515 ? 44.168 -28.611 -0.224 1.00 84.62 515 ILE A CA 1
ATOM 4014 C C . ILE A 1 515 ? 44.246 -29.651 -1.345 1.00 84.62 515 ILE A C 1
ATOM 4016 O O . ILE A 1 515 ? 45.329 -30.133 -1.663 1.00 84.62 515 ILE A O 1
ATOM 4020 N N . GLY A 1 516 ? 43.109 -29.963 -1.969 1.00 83.44 516 GLY A N 1
ATOM 4021 C CA . GLY A 1 516 ? 42.977 -31.008 -2.985 1.00 83.44 516 GLY A CA 1
ATOM 4022 C C . GLY A 1 516 ? 41.682 -31.804 -2.797 1.00 83.44 516 GLY A C 1
ATOM 4023 O O . GLY A 1 516 ? 40.821 -31.363 -2.030 1.00 83.44 516 GLY A O 1
ATOM 4024 N N . PRO A 1 517 ? 41.521 -32.953 -3.476 1.00 88.38 517 PRO A N 1
ATOM 4025 C CA . PRO A 1 517 ? 40.358 -33.821 -3.307 1.00 88.38 517 PRO A CA 1
ATOM 4026 C C . PRO A 1 517 ? 40.167 -34.236 -1.843 1.00 88.38 517 PRO A C 1
ATOM 4028 O O . PRO A 1 517 ? 41.123 -34.646 -1.186 1.00 88.38 517 PRO A O 1
ATOM 4031 N N . SER A 1 518 ? 38.941 -34.125 -1.332 1.00 90.19 518 SER A N 1
ATOM 4032 C CA . SER A 1 518 ? 38.565 -34.637 -0.014 1.00 90.19 518 SER A CA 1
ATOM 4033 C C . SER A 1 518 ? 38.742 -36.154 0.021 1.00 90.19 518 SER A C 1
ATOM 4035 O O . SER A 1 518 ? 38.293 -36.854 -0.888 1.00 90.19 518 SER A O 1
ATOM 4037 N N . SER A 1 519 ? 39.381 -36.665 1.075 1.00 93.19 519 SER A N 1
ATOM 4038 C CA . SER A 1 519 ? 39.429 -38.107 1.321 1.00 93.19 519 SER A CA 1
ATOM 4039 C C . SER A 1 519 ? 38.045 -38.634 1.719 1.00 93.19 519 SER A C 1
ATOM 4041 O O . SER A 1 519 ? 37.203 -37.877 2.208 1.00 93.19 519 SER A O 1
ATOM 4043 N N . ASP A 1 520 ? 37.806 -39.939 1.560 1.00 93.31 520 ASP A N 1
ATOM 4044 C CA . ASP A 1 520 ? 36.560 -40.558 2.036 1.00 93.31 520 ASP A CA 1
ATOM 4045 C C . ASP A 1 520 ? 36.363 -40.313 3.551 1.00 93.31 520 ASP A C 1
ATOM 4047 O O . ASP A 1 520 ? 35.236 -40.114 3.996 1.00 93.31 520 ASP A O 1
ATOM 4051 N N . ASP A 1 521 ? 37.444 -40.242 4.337 1.00 93.69 521 ASP A N 1
ATOM 4052 C CA . ASP A 1 521 ? 37.378 -39.942 5.773 1.00 93.69 521 ASP A CA 1
ATOM 4053 C C . ASP A 1 521 ? 37.002 -38.483 6.060 1.00 93.69 521 ASP A C 1
ATOM 4055 O O . ASP A 1 521 ? 36.207 -38.231 6.966 1.00 93.69 521 ASP A O 1
ATOM 4059 N N . ASP A 1 522 ? 37.478 -37.525 5.256 1.00 91.69 522 ASP A N 1
ATOM 4060 C CA . ASP A 1 522 ? 37.003 -36.137 5.327 1.00 91.69 522 ASP A CA 1
ATOM 4061 C C . ASP A 1 522 ? 35.498 -36.077 5.032 1.00 91.69 522 ASP A C 1
ATOM 4063 O O . ASP A 1 522 ? 34.721 -35.479 5.779 1.00 91.69 522 ASP A O 1
ATOM 4067 N N . LEU A 1 523 ? 35.054 -36.745 3.964 1.00 93.25 523 LEU A N 1
ATOM 4068 C CA . LEU A 1 523 ? 33.645 -36.762 3.573 1.00 93.25 523 LEU A CA 1
ATOM 4069 C C . LEU A 1 523 ? 32.764 -37.415 4.649 1.00 93.25 523 LEU A C 1
ATOM 4071 O O . LEU A 1 523 ? 31.684 -36.903 4.944 1.00 93.25 523 LEU A O 1
ATOM 4075 N N . ARG A 1 524 ? 33.234 -38.482 5.307 1.00 94.88 524 ARG A N 1
ATOM 4076 C CA . ARG A 1 524 ? 32.556 -39.063 6.479 1.00 94.88 524 ARG A CA 1
ATOM 4077 C C . ARG A 1 524 ? 32.519 -38.093 7.655 1.00 94.88 524 ARG A C 1
ATOM 4079 O O . ARG A 1 524 ? 31.479 -37.965 8.297 1.00 94.88 524 ARG A O 1
ATOM 4086 N N . ALA A 1 525 ? 33.620 -37.392 7.926 1.00 91.50 525 ALA A N 1
ATOM 4087 C CA . ALA A 1 525 ? 33.732 -36.463 9.047 1.00 91.50 525 ALA A CA 1
ATOM 4088 C C . ALA A 1 525 ? 32.811 -35.242 8.913 1.00 91.50 525 ALA A C 1
ATOM 4090 O O . ALA A 1 525 ? 32.345 -34.716 9.927 1.00 91.50 525 ALA A O 1
ATOM 4091 N N . ILE A 1 526 ? 32.539 -34.771 7.691 1.00 91.88 526 ILE A N 1
ATOM 4092 C CA . ILE A 1 526 ? 31.541 -33.718 7.467 1.00 91.88 526 ILE A CA 1
ATOM 4093 C C . ILE A 1 526 ? 30.123 -34.301 7.450 1.00 91.88 526 ILE A C 1
ATOM 4095 O O . ILE A 1 526 ? 29.257 -33.786 8.148 1.00 91.88 526 ILE A O 1
ATOM 4099 N N . ALA A 1 527 ? 29.886 -35.416 6.754 1.00 92.69 527 ALA A N 1
ATOM 4100 C CA . ALA A 1 527 ? 28.563 -36.030 6.638 1.00 92.69 527 ALA A CA 1
ATOM 4101 C C . ALA A 1 527 ? 27.994 -36.483 7.985 1.00 92.69 527 ALA A C 1
ATOM 4103 O O . ALA A 1 527 ? 26.840 -36.194 8.290 1.00 92.69 527 ALA A O 1
ATOM 4104 N N . GLY A 1 528 ? 28.810 -37.133 8.818 1.00 92.25 528 GLY A N 1
ATOM 4105 C CA . GLY A 1 528 ? 28.402 -37.637 10.130 1.00 92.25 528 GLY A CA 1
ATOM 4106 C C . GLY A 1 528 ? 27.980 -36.545 11.117 1.00 92.25 528 GLY A C 1
ATOM 4107 O O . GLY A 1 528 ? 27.348 -36.851 12.122 1.00 92.25 528 GLY A O 1
ATOM 4108 N N . ARG A 1 529 ? 28.285 -35.270 10.833 1.00 90.25 529 ARG A N 1
ATOM 4109 C CA . ARG A 1 529 ? 27.792 -34.128 11.622 1.00 90.25 529 ARG A CA 1
ATOM 4110 C C . ARG A 1 529 ? 26.348 -33.755 11.289 1.00 90.25 529 ARG A C 1
ATOM 4112 O O . ARG A 1 529 ? 25.672 -33.185 12.139 1.00 90.25 529 ARG A O 1
ATOM 4119 N N . TYR A 1 530 ? 25.897 -34.019 10.062 1.00 91.44 530 TYR A N 1
ATOM 4120 C CA . TYR A 1 530 ? 24.645 -33.473 9.517 1.00 91.44 530 TYR A CA 1
ATOM 4121 C C . TYR A 1 530 ? 23.628 -34.534 9.102 1.00 91.44 530 TYR A C 1
ATOM 4123 O O . TYR A 1 530 ? 22.442 -34.232 8.983 1.00 91.44 530 TYR A O 1
ATOM 4131 N N . LEU A 1 531 ? 24.082 -35.759 8.853 1.00 92.19 531 LEU A N 1
ATOM 4132 C CA . LEU A 1 531 ? 23.280 -36.855 8.332 1.00 92.19 531 LEU A CA 1
ATOM 4133 C C . LEU A 1 531 ? 23.175 -37.990 9.352 1.00 92.19 531 LEU A C 1
ATOM 4135 O O . LEU A 1 531 ? 24.070 -38.200 10.170 1.00 92.19 531 LEU A O 1
ATOM 4139 N N . SER A 1 532 ? 22.083 -38.753 9.275 1.00 92.69 532 SER A N 1
ATOM 4140 C CA . SER A 1 532 ? 21.954 -40.002 10.021 1.00 92.69 532 SER A CA 1
ATOM 4141 C C . SER A 1 532 ? 22.952 -41.053 9.504 1.00 92.69 532 SER A C 1
ATOM 4143 O O . SER A 1 532 ? 23.344 -40.994 8.332 1.00 92.69 532 SER A O 1
ATOM 4145 N N . PRO A 1 533 ? 23.377 -42.022 10.340 1.00 93.69 533 PRO A N 1
ATOM 4146 C CA . PRO A 1 533 ? 24.429 -42.981 9.986 1.00 93.69 533 PRO A CA 1
ATOM 4147 C C . PRO A 1 533 ? 24.208 -43.708 8.649 1.00 93.69 533 PRO A C 1
ATOM 4149 O O . PRO A 1 533 ? 25.142 -43.877 7.869 1.00 93.69 533 PRO A O 1
ATOM 4152 N N . GLU A 1 534 ? 22.967 -44.071 8.325 1.00 94.50 534 GLU A N 1
ATOM 4153 C CA . GLU A 1 534 ? 22.591 -44.755 7.084 1.00 94.50 534 GLU A CA 1
ATOM 4154 C C . GLU A 1 534 ? 22.683 -43.879 5.820 1.00 94.50 534 GLU A C 1
ATOM 4156 O O . GLU A 1 534 ? 22.638 -44.391 4.700 1.00 94.50 534 GLU A O 1
ATOM 4161 N N . LYS A 1 535 ? 22.810 -42.556 5.973 1.00 95.12 535 LYS A N 1
ATOM 4162 C CA . LYS A 1 535 ? 22.955 -41.589 4.873 1.00 95.12 535 LYS A CA 1
ATOM 4163 C C . LYS A 1 535 ? 24.401 -41.145 4.636 1.00 95.12 535 LYS A C 1
ATOM 4165 O O . LYS A 1 535 ? 24.657 -40.506 3.617 1.00 95.12 535 LYS A O 1
ATOM 4170 N N . VAL A 1 536 ? 25.337 -41.515 5.514 1.00 95.44 536 VAL A N 1
ATOM 4171 C CA . VAL A 1 536 ? 26.752 -41.116 5.420 1.00 95.44 536 VAL A CA 1
ATOM 4172 C C . VAL A 1 536 ? 27.432 -41.719 4.190 1.00 95.44 536 VAL A C 1
ATOM 4174 O O . VAL A 1 536 ? 27.911 -40.972 3.342 1.00 95.44 536 VAL A O 1
ATOM 4177 N N . GLU A 1 537 ? 27.436 -43.044 4.028 1.00 96.00 537 GLU A N 1
ATOM 4178 C CA . GLU A 1 537 ? 28.119 -43.680 2.886 1.00 96.00 537 GLU A CA 1
ATOM 4179 C C . GLU A 1 537 ? 27.514 -43.304 1.513 1.00 96.00 537 GLU A C 1
ATOM 4181 O O . GLU A 1 537 ? 28.283 -43.041 0.584 1.00 96.00 537 GLU A O 1
ATOM 4186 N N . PRO A 1 538 ? 26.176 -43.176 1.349 1.00 96.12 538 PRO A N 1
ATOM 4187 C CA . PRO A 1 538 ? 25.596 -42.605 0.132 1.00 96.12 538 PRO A CA 1
ATOM 4188 C C . PRO A 1 538 ? 26.099 -41.192 -0.187 1.00 96.12 538 PRO A C 1
ATOM 4190 O O . PRO A 1 538 ? 26.359 -40.881 -1.350 1.00 96.12 538 PRO A O 1
ATOM 4193 N N . TYR A 1 539 ? 26.257 -40.338 0.830 1.00 93.38 539 TYR A N 1
ATOM 4194 C CA . TYR A 1 539 ? 26.809 -38.998 0.642 1.00 93.38 539 TYR A CA 1
ATOM 4195 C C . TYR A 1 539 ? 28.287 -39.042 0.245 1.00 93.38 539 TYR A C 1
ATOM 4197 O O . TYR A 1 539 ? 28.673 -38.338 -0.683 1.00 93.38 539 TYR A O 1
ATOM 4205 N N . VAL A 1 540 ? 29.098 -39.891 0.886 1.00 94.88 540 VAL A N 1
ATOM 4206 C CA . VAL A 1 540 ? 30.519 -40.063 0.533 1.00 94.88 540 VAL A CA 1
ATOM 4207 C C . VAL A 1 540 ? 30.648 -40.448 -0.939 1.00 94.88 540 VAL A C 1
ATOM 4209 O O . VAL A 1 540 ? 31.405 -39.818 -1.669 1.00 94.88 540 VAL A O 1
ATOM 4212 N N . ALA A 1 541 ? 29.854 -41.414 -1.411 1.00 92.75 541 ALA A N 1
ATOM 4213 C CA . ALA A 1 541 ? 29.858 -41.815 -2.816 1.00 92.75 541 ALA A CA 1
ATOM 4214 C C . ALA A 1 541 ? 29.476 -40.667 -3.771 1.00 92.75 541 ALA A C 1
ATOM 4216 O O . ALA A 1 541 ? 30.084 -40.538 -4.833 1.00 92.75 541 ALA A O 1
ATOM 4217 N N . PHE A 1 542 ? 28.503 -39.831 -3.391 1.00 91.88 542 PHE A N 1
ATOM 4218 C CA . PHE A 1 542 ? 28.064 -38.668 -4.169 1.00 91.88 542 PHE A CA 1
ATOM 4219 C C . PHE A 1 542 ? 29.101 -37.533 -4.200 1.00 91.88 542 PHE A C 1
ATOM 4221 O O . PHE A 1 542 ? 29.306 -36.920 -5.244 1.00 91.88 542 PHE A O 1
ATOM 4228 N N . ALA A 1 543 ? 29.754 -37.257 -3.070 1.00 89.88 543 ALA A N 1
ATOM 4229 C CA . ALA A 1 543 ? 30.681 -36.139 -2.896 1.00 89.88 543 ALA A CA 1
ATOM 4230 C C . ALA A 1 543 ? 32.137 -36.478 -3.277 1.00 89.88 543 ALA A C 1
ATOM 4232 O O . ALA A 1 543 ? 33.037 -35.647 -3.141 1.00 89.88 543 ALA A O 1
ATOM 4233 N N . ARG A 1 544 ? 32.401 -37.691 -3.778 1.00 90.19 544 ARG A N 1
ATOM 4234 C CA . ARG A 1 544 ? 33.723 -38.060 -4.300 1.00 90.19 544 ARG A CA 1
ATOM 4235 C C . ARG A 1 544 ? 34.150 -37.107 -5.414 1.00 90.19 544 ARG A C 1
ATOM 4237 O O . ARG A 1 544 ? 33.428 -36.887 -6.381 1.00 90.19 544 ARG A O 1
ATOM 4244 N N . GLY A 1 545 ? 35.360 -36.568 -5.282 1.00 86.44 545 GLY A N 1
ATOM 4245 C CA . GLY A 1 545 ? 35.905 -35.566 -6.201 1.00 86.44 545 GLY A CA 1
ATOM 4246 C C . GLY A 1 545 ? 35.629 -34.117 -5.790 1.00 86.44 545 GLY A C 1
ATOM 4247 O O . GLY A 1 545 ? 36.140 -33.201 -6.436 1.00 86.44 545 GLY A O 1
ATOM 4248 N N . GLU A 1 546 ? 34.883 -33.872 -4.708 1.00 91.75 546 GLU A N 1
ATOM 4249 C CA . GLU A 1 546 ? 34.885 -32.554 -4.077 1.00 91.75 546 GLU A CA 1
ATOM 4250 C C . GLU A 1 546 ? 36.259 -32.240 -3.473 1.00 91.75 546 GLU A C 1
ATOM 4252 O O . GLU A 1 546 ? 37.010 -33.129 -3.078 1.00 91.75 546 GLU A O 1
ATOM 4257 N N . HIS A 1 547 ? 36.616 -30.960 -3.447 1.00 92.25 547 HIS A N 1
ATOM 4258 C CA . HIS A 1 547 ? 37.870 -30.478 -2.892 1.00 92.25 547 HIS A CA 1
ATOM 4259 C C . HIS A 1 547 ? 37.670 -29.953 -1.475 1.00 92.25 547 HIS A C 1
ATOM 4261 O O . HIS A 1 547 ? 36.754 -29.167 -1.213 1.00 92.25 547 HIS A O 1
ATOM 4267 N N . ARG A 1 548 ? 38.601 -30.315 -0.590 1.00 92.75 548 ARG A N 1
ATOM 4268 C CA . ARG A 1 548 ? 38.725 -29.729 0.741 1.00 92.75 548 ARG A CA 1
ATOM 4269 C C . ARG A 1 548 ? 39.358 -28.348 0.622 1.00 92.75 548 ARG A C 1
ATOM 4271 O O . ARG A 1 548 ? 40.461 -28.191 0.086 1.00 92.75 548 ARG A O 1
ATOM 4278 N N . ILE A 1 549 ? 38.659 -27.351 1.150 1.00 92.88 549 ILE A N 1
ATOM 4279 C CA . ILE A 1 549 ? 39.162 -25.987 1.280 1.00 92.88 549 ILE A CA 1
ATOM 4280 C C . ILE A 1 549 ? 39.230 -25.648 2.759 1.00 92.88 549 ILE A C 1
ATOM 4282 O O . ILE A 1 549 ? 38.215 -25.680 3.455 1.00 92.88 549 ILE A O 1
ATOM 4286 N N . GLU A 1 550 ? 40.427 -25.307 3.219 1.00 94.38 550 GLU A N 1
ATOM 4287 C CA . GLU A 1 550 ? 40.672 -24.853 4.581 1.00 94.38 550 GLU A CA 1
ATOM 4288 C C . GLU A 1 550 ? 40.602 -23.333 4.655 1.00 94.38 550 GLU A C 1
ATOM 4290 O O . GLU A 1 550 ? 41.085 -22.628 3.771 1.00 94.38 550 GLU A O 1
ATOM 4295 N N . LEU A 1 551 ? 39.997 -22.843 5.725 1.00 93.62 551 LEU A N 1
ATOM 4296 C CA . LEU A 1 551 ? 39.939 -21.454 6.125 1.00 93.62 551 LEU A CA 1
ATOM 4297 C C . LEU A 1 551 ? 40.829 -21.284 7.351 1.00 93.62 551 LEU A C 1
ATOM 4299 O O . LEU A 1 551 ? 40.572 -21.885 8.396 1.00 93.62 551 LEU A O 1
ATOM 4303 N N . GLU A 1 552 ? 41.846 -20.442 7.221 1.00 90.75 552 GLU A N 1
ATOM 4304 C CA . GLU A 1 552 ? 42.678 -19.995 8.333 1.00 90.75 552 GLU A CA 1
ATOM 4305 C C . GLU A 1 552 ? 42.022 -18.764 8.980 1.00 90.75 552 GLU A C 1
ATOM 4307 O O . GLU A 1 552 ? 41.983 -17.707 8.341 1.00 90.75 552 GLU A O 1
ATOM 4312 N N . PRO A 1 553 ? 41.461 -18.870 10.200 1.00 87.94 553 PRO A N 1
ATOM 4313 C CA . PRO A 1 553 ? 40.700 -17.784 10.814 1.00 87.94 553 PRO A CA 1
ATOM 4314 C C . PRO A 1 553 ? 41.567 -16.560 11.133 1.00 87.94 553 PRO A C 1
ATOM 4316 O O . PRO A 1 553 ? 42.494 -16.650 11.932 1.00 87.94 553 PRO A O 1
ATOM 4319 N N . GLU A 1 554 ? 41.227 -15.392 10.584 1.00 86.44 554 GLU A N 1
ATOM 4320 C CA . GLU A 1 554 ? 41.934 -14.133 10.871 1.00 86.44 554 GLU A CA 1
ATOM 4321 C C . GLU A 1 554 ? 41.051 -13.159 11.661 1.00 86.44 554 GLU A C 1
ATOM 4323 O O . GLU A 1 554 ? 41.488 -12.555 12.642 1.00 86.44 554 GLU A O 1
ATOM 4328 N N . HIS A 1 555 ? 39.790 -13.008 11.247 1.00 85.62 555 HIS A N 1
ATOM 4329 C CA . HIS A 1 555 ? 38.875 -12.013 11.795 1.00 85.62 555 HIS A CA 1
ATOM 4330 C C . HIS A 1 555 ? 37.595 -12.674 12.281 1.00 85.62 555 HIS A C 1
ATOM 4332 O O . HIS A 1 555 ? 36.869 -13.306 11.517 1.00 85.62 555 HIS A O 1
ATOM 4338 N N . TRP A 1 556 ? 37.303 -12.478 13.563 1.00 86.75 556 TRP A N 1
ATOM 4339 C CA . TRP A 1 556 ? 36.144 -13.053 14.227 1.00 86.75 556 TRP A CA 1
ATOM 4340 C C . TRP A 1 556 ? 35.170 -11.962 14.639 1.00 86.75 556 TRP A C 1
ATOM 4342 O O . TRP A 1 556 ? 35.533 -11.026 15.354 1.00 86.75 556 TRP A O 1
ATOM 4352 N N . LEU A 1 557 ? 33.914 -12.131 14.248 1.00 85.94 557 LEU A N 1
ATOM 4353 C CA . LEU A 1 557 ? 32.791 -11.340 14.721 1.00 85.94 557 LEU A CA 1
ATOM 4354 C C . LEU A 1 557 ? 31.781 -12.281 15.359 1.00 85.94 557 LEU A C 1
ATOM 4356 O O . LEU A 1 557 ? 31.537 -13.380 14.875 1.00 85.94 557 LEU A O 1
ATOM 4360 N N . SER A 1 558 ? 31.166 -11.850 16.445 1.00 86.38 558 SER A N 1
ATOM 4361 C CA . SER A 1 558 ? 30.144 -12.641 17.117 1.00 86.38 558 SER A CA 1
ATOM 4362 C C . SER A 1 558 ? 29.164 -11.719 17.801 1.00 86.38 558 SER A C 1
ATOM 4364 O O . SER A 1 558 ? 29.598 -10.702 18.350 1.00 86.38 558 SER A O 1
ATOM 4366 N N . ALA A 1 559 ? 27.898 -12.115 17.837 1.00 81.06 559 ALA A N 1
ATOM 4367 C CA . ALA A 1 559 ? 26.962 -11.567 18.799 1.00 81.06 559 ALA A CA 1
ATOM 4368 C C . ALA A 1 559 ? 26.245 -12.688 19.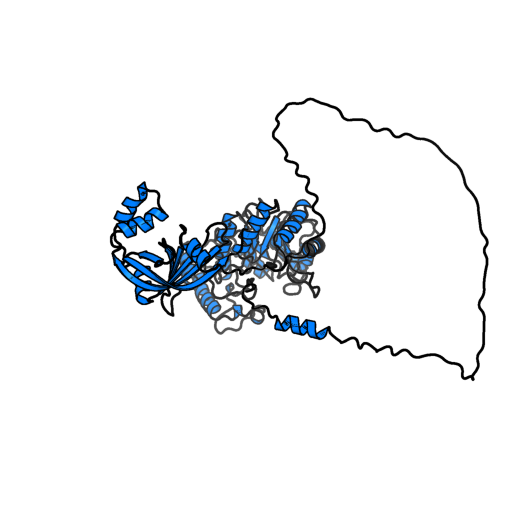544 1.00 81.06 559 ALA A C 1
ATOM 4370 O O . ALA A 1 559 ? 25.836 -13.680 18.937 1.00 81.06 559 ALA A O 1
ATOM 4371 N N . ASP A 1 560 ? 26.081 -12.492 20.845 1.00 79.62 560 ASP A N 1
ATOM 4372 C CA . ASP A 1 560 ? 25.093 -13.178 21.660 1.00 79.62 560 ASP A CA 1
ATOM 4373 C C . ASP A 1 560 ? 24.060 -12.149 22.109 1.00 79.62 560 ASP A C 1
ATOM 4375 O O . ASP A 1 560 ? 24.347 -11.238 22.886 1.00 79.62 560 ASP A O 1
ATOM 4379 N N . LEU A 1 561 ? 22.869 -12.266 21.543 1.00 72.75 561 LEU A N 1
ATOM 4380 C CA . LEU A 1 561 ? 21.722 -11.409 21.799 1.00 72.75 561 LEU A CA 1
ATOM 4381 C C . LEU A 1 561 ? 20.933 -11.876 23.035 1.00 72.75 561 LEU A C 1
ATOM 4383 O O . LEU A 1 561 ? 19.926 -11.257 23.370 1.00 72.75 561 LEU A O 1
ATOM 4387 N N . GLY A 1 562 ? 21.406 -12.922 23.726 1.00 64.44 562 GLY A N 1
ATOM 4388 C CA . GLY A 1 562 ? 20.744 -13.535 24.873 1.00 64.44 562 GLY A CA 1
ATOM 4389 C C . GLY A 1 562 ? 19.616 -14.478 24.460 1.00 64.44 562 GLY A C 1
ATOM 4390 O O . GLY A 1 562 ? 19.161 -14.468 23.320 1.00 64.44 562 GLY A O 1
ATOM 4391 N N . ALA A 1 563 ? 19.161 -15.326 25.386 1.00 57.97 563 ALA A N 1
ATOM 4392 C CA . ALA A 1 563 ? 17.923 -16.082 25.187 1.00 57.97 563 ALA A CA 1
ATOM 4393 C C . ALA A 1 563 ? 16.745 -15.103 24.975 1.00 57.97 563 ALA A C 1
ATOM 4395 O O . ALA A 1 563 ? 16.764 -14.030 25.583 1.00 57.97 563 ALA A O 1
ATOM 4396 N N . PRO A 1 564 ? 15.764 -15.437 24.114 1.00 53.19 564 PRO A N 1
ATOM 4397 C CA . PRO A 1 564 ? 14.624 -14.559 23.860 1.00 53.19 564 PRO A CA 1
ATOM 4398 C C . PRO A 1 564 ? 13.743 -14.350 25.096 1.00 53.19 564 PRO A C 1
ATOM 4400 O O . PRO A 1 564 ? 13.721 -15.239 25.982 1.00 53.19 564 PRO A O 1
#

Radius of gyration: 35.67 Å; chains: 1; bounding box: 84×105×99 Å

Sequence (564 aa):
MHYRPLGRTGIQVSPFALGAMMFSSFGNSDQDEVNRMVDRAIEAGINFIDTADAYGDSEEMLGRALKGRRDEVVLASKFARQLGDDPNHQGGSRRWIMTAVENTLRRLQTDHLDLYQMHRPDPRTDIEETLSALTDLVRSGKVRAIGTSDMPASEIVEAQWVAERRGLERFRTEQPHYSLLDRTIEREVLPVAQRYGMGTMIWSPLASGMLTGRVRRGQETDLRRTRMFAALRDERRIDAVEQFIPLAAEAGMSLTHLALAFVIAHPGVTSALIGPRTMEQLDDLLAAADVELTDELLDRIDAIVPPGTGVGRMDQEYNTPPHRLRRAEAATLARALRGVGRPFRRRRRRRRANPVETVRRRYGWLSSARSMRSVSWRRRMSDASSHRNNRPLPCGRASADDHRGPSCRCNGVLSTADVGGLSKAGAMALSLLEREEFLAQPHVAALSVAAGPDRGPLIVPIWYHYTPGGPIWVSTGADSRKGKLIAAAGRFSLLVHQVAPTTRYVSVEGRAKVIGPSSDDDLRAIAGRYLSPEKVEPYVAFARGEHRIELEPEHWLSADLGAP

Organism: NCBI:txid2599293

InterPro domains:
  IPR011576 Pyridoxamine 5'-phosphate oxidase, N-terminal [PF01243] (436-538)
  IPR012349 FMN-binding split barrel [G3DSA:2.30.110.10] (433-561)
  IPR020471 Aldo-keto reductase [PR00069] (41-65)
  IPR020471 Aldo-keto reductase [PR00069] (103-121)
  IPR020471 Aldo-keto reductase [PR00069] (134-151)
  IPR023210 NADP-dependent oxidoreductase domain [PF00248] (17-304)
  IPR036812 NAD(P)-dependent oxidoreductase domain superfamily [G3DSA:3.20.20.100] (1-314)
  IPR036812 NAD(P)-dependent oxidoreductase domain superfamily [SSF51430] (1-306)
  IPR050523 Aldo/Keto Reductase Detoxification and Biosynthesis [PTHR43364] (1-306)